Protein AF-0000000072584622 (afdb_homodimer)

Nearest PDB structures (foldseek):
  7d06-assembly1_A  TM=9.300E-01  e=1.057E-11  Acinetobacter baumannii
  8fef-assembly1_J  TM=9.233E-01  e=2.639E-11  Mycolicibacterium smegmatis MC2 155
  7ch9-assembly1_G  TM=8.570E-01  e=7.792E-12  Pseudomonas aeruginosa PAO1
  6z5u-assembly1_A  TM=9.130E-01  e=7.507E-11  Acinetobacter baumannii
  7ch9-assembly1_H  TM=8.463E-01  e=9.750E-11  Pseudomonas aeruginosa PAO1

Solvent-accessible surface area (backbone atoms only — not comparable to full-atom values): 23500 Å² total; per-residue (Å²): 129,66,53,66,53,47,51,49,47,47,46,45,47,48,50,48,48,50,20,48,48,50,44,51,51,39,60,68,43,48,79,58,41,73,78,41,47,67,53,20,50,50,31,30,45,50,50,47,66,69,37,45,65,49,44,49,52,52,23,22,51,52,18,25,51,51,33,48,52,39,34,64,54,13,50,84,58,71,46,51,79,52,47,31,44,54,48,45,51,47,30,36,47,47,46,21,28,47,51,45,45,49,49,41,25,26,22,50,20,24,10,46,5,19,18,41,8,36,28,39,59,70,41,49,48,58,50,32,47,75,70,72,38,60,51,59,66,68,59,44,34,28,43,30,53,16,38,18,59,42,33,25,55,47,20,55,51,27,32,54,37,16,52,49,22,19,48,52,38,30,32,75,72,66,66,38,55,64,66,60,36,50,47,36,35,51,52,40,50,70,30,71,70,29,43,50,29,44,51,51,17,37,51,48,12,32,53,37,20,41,51,24,34,28,36,9,46,42,31,3,68,65,30,57,72,52,33,64,19,18,12,49,24,12,22,50,21,24,40,50,30,49,53,48,43,54,51,50,49,51,49,51,47,46,66,73,61,57,119,131,67,54,66,54,47,50,48,46,48,47,45,48,46,50,49,48,49,21,49,49,50,45,51,52,40,61,69,42,49,80,58,41,74,77,39,47,66,54,20,49,48,32,28,45,49,50,47,66,68,37,43,65,48,43,48,53,52,23,23,50,50,18,25,53,49,33,48,53,39,34,63,54,13,51,84,61,71,45,50,80,51,45,32,44,54,48,46,50,49,29,36,47,47,47,22,26,48,50,45,46,50,50,42,25,24,23,51,20,24,11,46,6,19,18,42,8,38,28,39,60,71,41,49,47,57,52,31,50,75,70,71,38,60,52,58,64,67,61,43,34,29,44,31,53,16,38,17,59,42,33,26,55,48,20,54,50,28,32,56,37,16,52,50,22,19,49,53,38,32,33,76,72,64,66,40,54,66,66,60,34,52,47,36,34,50,53,39,50,69,29,71,68,29,42,50,28,44,51,51,16,37,50,47,15,32,53,36,18,41,50,26,35,29,36,8,46,41,30,4,68,64,30,57,73,52,35,63,18,18,12,48,23,13,22,51,22,24,41,50,31,50,52,49,44,55,52,50,49,51,50,51,48,48,66,73,62,56,120

Foldseek 3Di:
DCVVVVVVVVVVVVLVVQLVVLLVVLVVCVVVCVVCVVLLVVLLCCLCVVCVVVLLVVLLVLLQVLLVVVLVVCVVVVVLLCSLQVSLLCLLQAVLLLVLLLSSLQGVLLVLLLVLLQCVAVCVLVVCVVVVHHCSVVRQNSNLNSQLVNQLVSSVVSSVSSLVSSLVNSCPPNVHDSVSNVVSNVVQCPDPVNVVSNVLSSVLSNVLSNLLSSLSNSLSNPFDDPPVSSVVSSVVSSVRSSVVSVVVSVVSCCVSVVD/DCVVVVVVVVVVVVLVVQLVVLLVVLVVCVVVCVVCVVLLVVLLCCLCVVCVVVLLVVLLVLLQVQLVVVLVVCVVVVVLLCSLQVSLLCLLQANLLLVLLLSSLQGVLLVLLLVLLQCVAVCVCVVCVVVVHHCSVVRQNSNLNSQLVNQLVSSVVSSVSSLVSSLVNSCPPNVHDSVSNVVSNVVQCPDPVNVVSNVLSSVLSNVLSNLSSSLSNSLSNPFDDPPVSSVVSSVVSSVRSSVVSVVVSVVSCCVSVVD

pLDDT: mean 81.04, std 11.58, range [36.97, 95.31]

Structure (mmCIF, N/CA/C/O backbone):
data_AF-0000000072584622-model_v1
#
loop_
_entity.id
_entity.type
_entity.pdbx_description
1 polymer 'Membrane protein of an ABC transporter complex'
#
loop_
_atom_site.group_PDB
_atom_site.id
_atom_site.type_symbol
_atom_site.label_atom_id
_atom_site.label_alt_id
_atom_site.label_comp_id
_atom_site.label_asym_id
_atom_site.label_entity_id
_atom_site.label_seq_id
_atom_site.pdbx_PDB_ins_code
_atom_site.Cartn_x
_atom_site.Cartn_y
_atom_site.Cartn_z
_atom_site.occupancy
_atom_site.B_iso_or_equiv
_atom_site.auth_seq_id
_atom_site.auth_comp_id
_atom_site.auth_asym_id
_atom_site.auth_atom_id
_atom_site.pdbx_PDB_model_num
ATOM 1 N N . MET A 1 1 ? 11.719 -2.389 31.578 1 37.16 1 MET A N 1
ATOM 2 C CA . MET A 1 1 ? 11.953 -2.785 30.188 1 37.16 1 MET A CA 1
ATOM 3 C C . MET A 1 1 ? 10.656 -3.213 29.516 1 37.16 1 MET A C 1
ATOM 5 O O . MET A 1 1 ? 10.602 -3.348 28.297 1 37.16 1 MET A O 1
ATOM 9 N N . THR A 1 2 ? 9.688 -3.783 30.297 1 46.44 2 THR A N 1
ATOM 10 C CA . THR A 1 2 ? 8.367 -4.277 29.922 1 46.44 2 THR A CA 1
ATOM 11 C C . THR A 1 2 ? 7.387 -3.119 29.734 1 46.44 2 THR A C 1
ATOM 13 O O . THR A 1 2 ? 6.234 -3.33 29.359 1 46.44 2 THR A O 1
ATOM 16 N N . GLY A 1 3 ? 7.707 -1.99 30.141 1 45.5 3 GLY A N 1
ATOM 17 C CA . GLY A 1 3 ? 6.898 -0.782 30.203 1 45.5 3 GLY A CA 1
ATOM 18 C C . GLY A 1 3 ? 6.527 -0.243 28.828 1 45.5 3 GLY A C 1
ATOM 19 O O . GLY A 1 3 ? 5.348 -0.05 28.531 1 45.5 3 GLY A O 1
ATOM 20 N N . PRO A 1 4 ? 7.559 -0.032 28.125 1 52.84 4 PRO A N 1
ATOM 21 C CA . PRO A 1 4 ? 7.258 0.475 26.781 1 52.84 4 PRO A CA 1
ATOM 22 C C . PRO A 1 4 ? 6.418 -0.498 25.953 1 52.84 4 PRO A C 1
ATOM 24 O O . PRO A 1 4 ? 5.57 -0.072 25.172 1 52.84 4 PRO A O 1
ATOM 27 N N . ILE A 1 5 ? 6.621 -1.719 26.203 1 49.94 5 ILE A N 1
ATOM 28 C CA . ILE A 1 5 ? 5.789 -2.693 25.5 1 49.94 5 ILE A CA 1
ATOM 29 C C . ILE A 1 5 ? 4.355 -2.617 26.016 1 49.94 5 ILE A C 1
ATOM 31 O O . ILE A 1 5 ? 3.402 -2.684 25.234 1 49.94 5 ILE A O 1
ATOM 35 N N . LYS A 1 6 ? 4.203 -2.541 27.297 1 50.03 6 LYS A N 1
ATOM 36 C CA . LYS A 1 6 ? 2.881 -2.43 27.906 1 50.03 6 LYS A CA 1
ATOM 37 C C . LYS A 1 6 ? 2.176 -1.152 27.453 1 50.03 6 LYS A C 1
ATOM 39 O O . LYS A 1 6 ? 0.97 -1.16 27.203 1 50.03 6 LYS A O 1
ATOM 44 N N . GLU A 1 7 ? 2.984 -0.118 27.453 1 51.91 7 GLU A N 1
ATOM 45 C CA . GLU A 1 7 ? 2.418 1.136 26.969 1 51.91 7 GLU A CA 1
ATOM 46 C C . GLU A 1 7 ? 2.018 1.026 25.5 1 51.91 7 GLU A C 1
ATOM 48 O O . GLU A 1 7 ? 0.963 1.526 25.094 1 51.91 7 GLU A O 1
ATOM 53 N N . LYS A 1 8 ? 2.838 0.379 24.797 1 55 8 LYS A N 1
ATOM 54 C CA . LYS A 1 8 ? 2.527 0.165 23.391 1 55 8 LYS A CA 1
ATOM 55 C C . LYS A 1 8 ? 1.319 -0.752 23.219 1 55 8 LYS A C 1
ATOM 57 O O . LYS A 1 8 ? 0.484 -0.536 22.344 1 55 8 LYS A O 1
ATOM 62 N N . LEU A 1 9 ? 1.284 -1.766 24.062 1 52.5 9 LEU A N 1
ATOM 63 C CA . LEU A 1 9 ? 0.15 -2.682 24.047 1 52.5 9 LEU A CA 1
ATOM 64 C C . LEU A 1 9 ? -1.129 -1.976 24.484 1 52.5 9 LEU A C 1
ATOM 66 O O . LEU A 1 9 ? -2.191 -2.182 23.891 1 52.5 9 LEU A O 1
ATOM 70 N N . THR A 1 10 ? -0.973 -1.239 25.516 1 50.25 10 THR A N 1
ATOM 71 C CA . THR A 1 10 ? -2.133 -0.493 26 1 50.25 10 THR A CA 1
ATOM 72 C C . THR A 1 10 ? -2.574 0.539 24.953 1 50.25 10 THR A C 1
ATOM 74 O O . THR A 1 10 ? -3.773 0.743 24.75 1 50.25 10 THR A O 1
ATOM 77 N N . GLU A 1 11 ? -1.587 1.072 24.391 1 56.81 11 GLU A N 1
ATOM 78 C CA . GLU A 1 11 ? -1.897 2.023 23.312 1 56.81 11 GLU A CA 1
ATOM 79 C C . GLU A 1 11 ? -2.535 1.322 22.125 1 56.81 11 GLU A C 1
ATOM 81 O O . GLU A 1 11 ? -3.443 1.865 21.484 1 56.81 11 GLU A O 1
ATOM 86 N N . PHE A 1 12 ? -2.004 0.136 22.047 1 57.56 12 PHE A N 1
ATOM 87 C CA . PHE A 1 12 ? -2.59 -0.671 20.969 1 57.56 12 PHE A CA 1
ATOM 88 C C . PHE A 1 12 ? -4.031 -1.033 21.297 1 57.56 12 PHE A C 1
ATOM 90 O O . PHE A 1 12 ? -4.91 -0.951 20.438 1 57.56 12 PHE A O 1
ATOM 97 N N . PHE A 1 13 ? -4.285 -1.396 22.469 1 53.88 13 PHE A N 1
ATOM 98 C CA . PHE A 1 13 ? -5.629 -1.75 22.906 1 53.88 13 PHE A CA 1
ATOM 99 C C . PHE A 1 13 ? -6.535 -0.523 22.922 1 53.88 13 PHE A C 1
ATOM 101 O O . PHE A 1 13 ? -7.707 -0.605 22.547 1 53.88 13 PHE A O 1
ATOM 108 N N . TYR A 1 14 ? -5.945 0.519 23.359 1 51.19 14 TYR A N 1
ATOM 109 C CA . TYR A 1 14 ? -6.699 1.768 23.344 1 51.19 14 TYR A CA 1
ATOM 110 C C . TYR A 1 14 ? -7.012 2.197 21.922 1 51.19 14 TYR A C 1
ATOM 112 O O . TYR A 1 14 ? -8.125 2.625 21.625 1 51.19 14 TYR A O 1
ATOM 120 N N . ALA A 1 15 ? -5.988 2.033 21.172 1 62.38 15 ALA A N 1
ATOM 121 C CA . ALA A 1 15 ? -6.176 2.385 19.766 1 62.38 15 ALA A CA 1
ATOM 122 C C . ALA A 1 15 ? -7.199 1.467 19.109 1 62.38 15 ALA A C 1
ATOM 124 O O . ALA A 1 15 ? -8.055 1.926 18.344 1 62.38 15 ALA A O 1
ATOM 125 N N . SER A 1 16 ? -7.105 0.247 19.5 1 64.12 16 SER A N 1
ATOM 126 C CA . SER A 1 16 ? -8.062 -0.72 18.969 1 64.12 16 SER A CA 1
ATOM 127 C C . SER A 1 16 ? -9.461 -0.466 19.516 1 64.12 16 SER A C 1
ATOM 129 O O . SER A 1 16 ? -10.445 -0.542 18.766 1 64.12 16 SER A O 1
ATOM 131 N N . GLY A 1 17 ? -9.422 -0.185 20.781 1 62.38 17 GLY A N 1
ATOM 132 C CA . GLY A 1 17 ? -10.711 0.126 21.391 1 62.38 17 GLY A CA 1
ATOM 133 C C . GLY A 1 17 ? -11.359 1.365 20.812 1 62.38 17 GLY A C 1
ATOM 134 O O . GLY A 1 17 ? -12.562 1.366 20.531 1 62.38 17 GLY A O 1
ATOM 135 N N . PHE A 1 18 ? -10.555 2.293 20.656 1 69.94 18 PHE A N 1
ATOM 136 C CA . PHE A 1 18 ? -11.055 3.533 20.078 1 69.94 18 PHE A CA 1
ATOM 137 C C . PHE A 1 18 ? -11.555 3.305 18.656 1 69.94 18 PHE A C 1
ATOM 139 O O . PHE A 1 18 ? -12.594 3.84 18.266 1 69.94 18 PHE A O 1
ATOM 146 N N . THR A 1 19 ? -10.867 2.492 18 1 72.06 19 THR A N 1
ATOM 147 C CA . THR A 1 19 ? -11.258 2.195 16.625 1 72.06 19 THR A CA 1
ATOM 148 C C . THR A 1 19 ? -12.594 1.464 16.578 1 72.06 19 THR A C 1
ATOM 150 O O . THR A 1 19 ? -13.461 1.782 15.766 1 72.06 19 THR A O 1
ATOM 153 N N . ILE A 1 20 ? -12.727 0.565 17.438 1 71.12 20 ILE A N 1
ATOM 154 C CA . ILE A 1 20 ? -13.961 -0.204 17.516 1 71.12 20 ILE A CA 1
ATOM 155 C C . ILE A 1 20 ? -15.117 0.718 17.891 1 71.12 20 ILE A C 1
ATOM 157 O O . ILE A 1 20 ? -16.219 0.6 17.344 1 71.12 20 ILE A O 1
ATOM 161 N N . LEU A 1 21 ? -14.844 1.555 18.797 1 69.56 21 LEU A N 1
ATOM 162 C CA . LEU A 1 21 ? -15.867 2.502 19.219 1 69.56 21 LEU A CA 1
ATOM 163 C C . LEU A 1 21 ? -16.281 3.404 18.062 1 69.56 21 LEU A C 1
ATOM 165 O O . LEU A 1 21 ? -17.469 3.717 17.906 1 69.56 21 LEU A O 1
ATOM 169 N N . LEU A 1 22 ? -15.312 3.74 17.359 1 70.62 22 LEU A N 1
ATOM 170 C CA . LEU A 1 22 ? -15.617 4.602 16.219 1 70.62 22 LEU A CA 1
ATOM 171 C C . LEU A 1 22 ? -16.484 3.877 15.203 1 70.62 22 LEU A C 1
ATOM 173 O O . LEU A 1 22 ? -17.422 4.461 14.648 1 70.62 22 LEU A O 1
ATOM 177 N N . VAL A 1 23 ? -16.172 2.664 15.039 1 70.69 23 VAL A N 1
ATOM 178 C CA . VAL A 1 23 ? -16.938 1.853 14.102 1 70.69 23 VAL A CA 1
ATOM 179 C C . VAL A 1 23 ? -18.359 1.679 14.625 1 70.69 23 VAL A C 1
ATOM 181 O O . VAL A 1 23 ? -19.328 1.827 13.875 1 70.69 23 VAL A O 1
ATOM 184 N N . TYR A 1 24 ? -18.406 1.378 15.867 1 70.25 24 TYR A N 1
ATOM 185 C CA . TYR A 1 24 ? -19.688 1.188 16.516 1 70.25 24 TYR A CA 1
ATOM 186 C C . TYR A 1 24 ? -20.531 2.455 16.422 1 70.25 24 TYR A C 1
ATOM 188 O O . TYR A 1 24 ? -21.703 2.404 16.047 1 70.25 24 TYR A O 1
ATOM 196 N N . GLU A 1 25 ? -19.953 3.518 16.703 1 68.94 25 GLU A N 1
ATOM 197 C CA . GLU A 1 25 ? -20.672 4.793 16.656 1 68.94 25 GLU A CA 1
ATOM 198 C C . GLU A 1 25 ? -21.094 5.129 15.219 1 68.94 25 GLU A C 1
ATOM 200 O O . GLU A 1 25 ? -22.141 5.719 15 1 68.94 25 GLU A O 1
ATOM 205 N N . SER A 1 26 ? -20.219 4.785 14.367 1 68.56 26 SER A N 1
ATOM 206 C CA . SER A 1 26 ? -20.531 5.047 12.961 1 68.56 26 SER A CA 1
ATOM 207 C C . SER A 1 26 ? -21.719 4.211 12.492 1 68.56 26 SER A C 1
ATOM 209 O O . SER A 1 26 ? -22.547 4.688 11.727 1 68.56 26 SER A O 1
ATOM 211 N N . ILE A 1 27 ? -21.766 3 12.977 1 68.5 27 ILE A N 1
ATOM 212 C CA . ILE A 1 27 ? -22.875 2.117 12.633 1 68.5 27 ILE A CA 1
ATOM 213 C C . ILE A 1 27 ? -24.172 2.652 13.234 1 68.5 27 ILE A C 1
ATOM 215 O O . ILE A 1 27 ? -25.219 2.604 12.594 1 68.5 27 ILE A O 1
ATOM 219 N N . LEU A 1 28 ? -24.062 3.203 14.398 1 66.94 28 LEU A N 1
ATOM 220 C CA . LEU A 1 28 ? -25.234 3.727 15.078 1 66.94 28 LEU A CA 1
ATOM 221 C C . LEU A 1 28 ? -25.734 4.996 14.398 1 66.94 28 LEU A C 1
ATOM 223 O O . LEU A 1 28 ? -26.922 5.332 14.5 1 66.94 28 LEU A O 1
ATOM 227 N N . ASN A 1 29 ? -24.844 5.625 13.758 1 66.12 29 ASN A N 1
ATOM 228 C CA . ASN A 1 29 ? -25.234 6.875 13.109 1 66.12 29 ASN A CA 1
ATOM 229 C C . ASN A 1 29 ? -25.672 6.645 11.664 1 66.12 29 ASN A C 1
ATOM 231 O O . ASN A 1 29 ? -25.844 7.598 10.906 1 66.12 29 ASN A O 1
ATOM 235 N N . LEU A 1 30 ? -25.797 5.449 11.344 1 67.44 30 LEU A N 1
ATOM 236 C CA . LEU A 1 30 ? -26.219 5.078 10 1 67.44 30 LEU A CA 1
ATOM 237 C C . LEU A 1 30 ? -27.547 5.738 9.633 1 67.44 30 LEU A C 1
ATOM 239 O O . LEU A 1 30 ? -27.719 6.219 8.508 1 67.44 30 LEU A O 1
ATOM 243 N N . PRO A 1 31 ? -28.422 5.812 10.633 1 62.16 31 PRO A N 1
ATOM 244 C CA . PRO A 1 31 ? -29.703 6.457 10.297 1 62.16 31 PRO A CA 1
ATOM 245 C C . PRO A 1 31 ? -29.547 7.945 10 1 62.16 31 PRO A C 1
ATOM 247 O O . PRO A 1 31 ? -30.375 8.531 9.305 1 62.16 31 PRO A O 1
ATOM 250 N N . TYR A 1 32 ? -28.625 8.555 10.477 1 62.94 32 TYR A N 1
ATOM 251 C CA . TYR A 1 32 ? -28.391 9.977 10.227 1 62.94 32 TYR A CA 1
ATOM 252 C C . TYR A 1 32 ? -27.594 10.18 8.945 1 62.94 32 TYR A C 1
ATOM 254 O O . TYR A 1 32 ? -27.234 11.305 8.602 1 62.94 32 TYR A O 1
ATOM 262 N N . SER A 1 33 ? -27.375 9.102 8.273 1 64.12 33 SER A N 1
ATOM 263 C CA . SER A 1 33 ? -26.594 9.109 7.039 1 64.12 33 SER A CA 1
ATOM 264 C C . SER A 1 33 ? -27.297 9.922 5.957 1 64.12 33 SER A C 1
ATOM 266 O O . SER A 1 33 ? -26.641 10.531 5.109 1 64.12 33 SER A O 1
ATOM 268 N N . PHE A 1 34 ? -28.547 10.008 6.172 1 64.25 34 PHE A N 1
ATOM 269 C CA . PHE A 1 34 ? -29.344 10.703 5.176 1 64.25 34 PHE A CA 1
ATOM 270 C C . PHE A 1 34 ? -29.047 12.195 5.184 1 64.25 34 PHE A C 1
ATOM 272 O O . PHE A 1 34 ? -29.156 12.867 4.156 1 64.25 34 PHE A O 1
ATOM 279 N N . PHE A 1 35 ? -28.562 12.688 6.18 1 65.19 35 PHE A N 1
ATOM 280 C CA . PHE A 1 35 ? -28.312 14.125 6.262 1 65.19 35 PHE A CA 1
ATOM 281 C C . PHE A 1 35 ? -26.938 14.469 5.711 1 65.19 35 PHE A C 1
ATOM 283 O O . PHE A 1 35 ? -26.672 15.633 5.391 1 65.19 35 PHE A O 1
ATOM 290 N N . LYS A 1 36 ? -26.172 13.523 5.574 1 78.5 36 LYS A N 1
ATOM 291 C CA . LYS A 1 36 ? -24.812 13.797 5.121 1 78.5 36 LYS A CA 1
ATOM 292 C C . LYS A 1 36 ? -24.5 13.062 3.818 1 78.5 36 LYS A C 1
ATOM 294 O O . LYS A 1 36 ? -23.406 12.547 3.637 1 78.5 36 LYS A O 1
ATOM 299 N N . ARG A 1 37 ? -25.547 13.086 2.959 1 78.88 37 ARG A N 1
ATOM 300 C CA . ARG A 1 37 ? -25.422 12.367 1.695 1 78.88 37 ARG A CA 1
ATOM 301 C C . ARG A 1 37 ? -24.391 13.016 0.786 1 78.88 37 ARG A C 1
ATOM 303 O O . ARG A 1 37 ? -23.641 12.32 0.091 1 78.88 37 ARG A O 1
ATOM 310 N N . LYS A 1 38 ? -24.359 14.289 0.888 1 81.88 38 LYS A N 1
ATOM 311 C CA . LYS A 1 38 ? -23.422 14.984 0.021 1 81.88 38 LYS A CA 1
ATOM 312 C C . LYS A 1 38 ? -21.984 14.664 0.396 1 81.88 38 LYS A C 1
ATOM 314 O O . LYS A 1 38 ? -21.156 14.391 -0.477 1 81.88 38 LYS A O 1
ATOM 319 N N . GLU A 1 39 ? -21.812 14.602 1.699 1 82.38 39 GLU A N 1
ATOM 320 C CA . GLU A 1 39 ? -20.469 14.312 2.184 1 82.38 39 GLU A CA 1
ATOM 321 C C . GLU A 1 39 ? -20.078 12.867 1.889 1 82.38 39 GLU A C 1
ATOM 323 O O . GLU A 1 39 ? -18.922 12.586 1.569 1 82.38 39 GLU A O 1
ATOM 328 N N . ILE A 1 40 ? -21.047 12.086 1.912 1 84.75 40 ILE A N 1
ATOM 329 C CA . ILE A 1 40 ? -20.812 10.68 1.633 1 84.75 40 ILE A CA 1
ATOM 330 C C . ILE A 1 40 ? -20.484 10.492 0.151 1 84.75 40 ILE A C 1
ATOM 332 O O . ILE A 1 40 ? -19.562 9.766 -0.205 1 84.75 40 ILE A O 1
ATOM 336 N N . LEU A 1 41 ? -21.141 11.156 -0.657 1 84.69 41 LEU A N 1
ATOM 337 C CA . LEU A 1 41 ? -20.922 11.062 -2.096 1 84.69 41 LEU A CA 1
ATOM 338 C C . LEU A 1 41 ? -19.562 11.656 -2.473 1 84.69 41 LEU A C 1
ATOM 340 O O . LEU A 1 41 ? -18.891 11.156 -3.383 1 84.69 41 LEU A O 1
ATOM 344 N N . ASP A 1 42 ? -19.25 12.664 -1.757 1 84.75 42 ASP A N 1
ATOM 345 C CA . ASP A 1 42 ? -17.938 13.273 -1.996 1 84.75 42 ASP A CA 1
ATOM 346 C C . ASP A 1 42 ? -16.812 12.305 -1.646 1 84.75 42 ASP A C 1
ATOM 348 O O . ASP A 1 42 ? -15.828 12.203 -2.379 1 84.75 42 ASP A O 1
ATOM 352 N N . GLN A 1 43 ? -17.047 11.656 -0.58 1 84.31 43 GLN A N 1
ATOM 353 C CA . GLN A 1 43 ? -16.047 10.688 -0.158 1 84.31 43 GLN A CA 1
ATOM 354 C C . GLN A 1 43 ? -15.977 9.508 -1.122 1 84.31 43 GLN A C 1
ATOM 356 O O . GLN A 1 43 ? -14.898 8.977 -1.393 1 84.31 43 GLN A O 1
ATOM 361 N N . MET A 1 44 ? -17.125 9.156 -1.596 1 86.12 44 MET A N 1
ATOM 362 C CA . MET A 1 44 ? -17.172 8.078 -2.582 1 86.12 44 MET A CA 1
ATOM 363 C C . MET A 1 44 ? -16.438 8.484 -3.857 1 86.12 44 MET A C 1
ATOM 365 O O . MET A 1 44 ? -15.727 7.672 -4.457 1 86.12 44 MET A O 1
ATOM 369 N N . TYR A 1 45 ? -16.594 9.656 -4.137 1 85.44 45 TYR A N 1
ATOM 370 C CA . TYR A 1 45 ? -15.93 10.18 -5.328 1 85.44 45 TYR A CA 1
ATOM 371 C C . TYR A 1 45 ? -14.422 10.234 -5.141 1 85.44 45 TYR A C 1
ATOM 373 O O . TYR A 1 45 ? -13.664 9.82 -6.02 1 85.44 45 TYR A O 1
ATOM 381 N N . ILE A 1 46 ? -14.016 10.68 -4.031 1 83.31 46 ILE A N 1
ATOM 382 C CA . ILE A 1 46 ? -12.594 10.789 -3.734 1 83.31 46 ILE A CA 1
ATOM 383 C C . ILE A 1 46 ? -11.961 9.398 -3.703 1 83.31 46 ILE A C 1
ATOM 385 O O . ILE A 1 46 ? -10.898 9.18 -4.281 1 83.31 46 ILE A O 1
ATOM 389 N N . THR A 1 47 ? -12.656 8.531 -3.129 1 82.56 47 THR A N 1
ATOM 390 C CA . THR A 1 47 ? -12.156 7.164 -3.025 1 82.56 47 THR A CA 1
ATOM 391 C C . THR A 1 47 ? -12.156 6.48 -4.391 1 82.56 47 THR A C 1
ATOM 393 O O . THR A 1 47 ? -11.195 5.809 -4.754 1 82.56 47 THR A O 1
ATOM 396 N N . GLY A 1 48 ? -13.25 6.652 -5.062 1 83.81 48 GLY A N 1
ATOM 397 C CA . GLY A 1 48 ? -13.398 6.008 -6.359 1 83.81 48 GLY A CA 1
ATOM 398 C C . GLY A 1 48 ? -12.492 6.594 -7.426 1 83.81 48 GLY A C 1
ATOM 399 O O . GLY A 1 48 ? -11.617 5.902 -7.953 1 83.81 48 GLY A O 1
ATOM 400 N N . VAL A 1 49 ? -12.539 7.816 -7.629 1 80 49 VAL A N 1
ATOM 401 C CA . VAL A 1 49 ? -11.812 8.477 -8.703 1 80 49 VAL A CA 1
ATOM 402 C C . VAL A 1 49 ? -10.336 8.609 -8.328 1 80 49 VAL A C 1
ATOM 404 O O . VAL A 1 49 ? -9.453 8.508 -9.188 1 80 49 VAL A O 1
ATOM 407 N N . GLY A 1 50 ? -10.156 8.828 -7.09 1 80.19 50 GLY A N 1
ATOM 408 C CA . GLY A 1 50 ? -8.781 9.008 -6.645 1 80.19 50 GLY A CA 1
ATOM 409 C C . GLY A 1 50 ? -7.973 7.723 -6.668 1 80.19 50 GLY A C 1
ATOM 410 O O . GLY A 1 50 ? -6.742 7.762 -6.727 1 80.19 50 GLY A O 1
ATOM 411 N N . SER A 1 51 ? -8.664 6.621 -6.672 1 86.19 51 SER A N 1
ATOM 412 C CA . SER A 1 51 ? -7.941 5.363 -6.547 1 86.19 51 SER A CA 1
ATOM 413 C C . SER A 1 51 ? -8.055 4.527 -7.816 1 86.19 51 SER A C 1
ATOM 415 O O . SER A 1 51 ? -7.422 3.477 -7.938 1 86.19 51 SER A O 1
ATOM 417 N N . ILE A 1 52 ? -8.797 4.98 -8.773 1 88.56 52 ILE A N 1
ATOM 418 C CA . ILE A 1 52 ? -9.078 4.176 -9.953 1 88.56 52 ILE A CA 1
ATOM 419 C C . ILE A 1 52 ? -7.785 3.93 -10.734 1 88.56 52 ILE A C 1
ATOM 421 O O . ILE A 1 52 ? -7.559 2.83 -11.242 1 88.56 52 ILE A O 1
ATOM 425 N N . SER A 1 53 ? -7.027 4.883 -10.867 1 85.31 53 SER A N 1
ATOM 426 C CA . SER A 1 53 ? -5.805 4.754 -11.656 1 85.31 53 SER A CA 1
ATOM 427 C C . SER A 1 53 ? -4.844 3.752 -11.023 1 85.31 53 SER A C 1
ATOM 429 O O . SER A 1 53 ? -4.348 2.85 -11.695 1 85.31 53 SER A O 1
ATOM 431 N N . VAL A 1 54 ? -4.656 3.928 -9.734 1 85 54 VAL A N 1
ATOM 432 C CA . VAL A 1 54 ? -3.688 3.082 -9.039 1 85 54 VAL A CA 1
ATOM 433 C C . VAL A 1 54 ? -4.219 1.652 -8.953 1 85 54 VAL A C 1
ATOM 435 O O . VAL A 1 54 ? -3.473 0.692 -9.148 1 85 54 VAL A O 1
ATOM 438 N N . VAL A 1 55 ? -5.496 1.522 -8.719 1 90 55 VAL A N 1
ATOM 439 C CA . VAL A 1 55 ? -6.102 0.199 -8.617 1 90 55 VAL A CA 1
ATOM 440 C C . VAL A 1 55 ? -6.035 -0.506 -9.969 1 90 55 VAL A C 1
ATOM 442 O O . VAL A 1 55 ? -5.758 -1.706 -10.039 1 90 55 VAL A O 1
ATOM 445 N N . SER A 1 56 ? -6.266 0.243 -11 1 90.81 56 SER A N 1
ATOM 446 C CA . SER A 1 56 ? -6.254 -0.341 -12.336 1 90.81 56 SER A CA 1
ATOM 447 C C . SER A 1 56 ? -4.875 -0.879 -12.695 1 90.81 56 SER A C 1
ATOM 449 O O . SER A 1 56 ? -4.742 -2.02 -13.141 1 90.81 56 SER A O 1
ATOM 451 N N . ILE A 1 57 ? -3.939 -0.147 -12.438 1 86.12 57 ILE A N 1
ATOM 452 C CA . ILE A 1 57 ? -2.588 -0.509 -12.844 1 86.12 57 ILE A CA 1
ATOM 453 C C . ILE A 1 57 ? -2.078 -1.659 -11.977 1 86.12 57 ILE A C 1
ATOM 455 O O . ILE A 1 57 ? -1.53 -2.637 -12.492 1 86.12 57 ILE A O 1
ATOM 459 N N . VAL A 1 58 ? -2.287 -1.544 -10.734 1 84.44 58 VAL A N 1
ATOM 460 C CA . VAL A 1 58 ? -1.798 -2.57 -9.82 1 84.44 58 VAL A CA 1
ATOM 461 C C . VAL A 1 58 ? -2.537 -3.883 -10.07 1 84.44 58 VAL A C 1
ATOM 463 O O . VAL A 1 58 ? -1.938 -4.957 -10.016 1 84.44 58 VAL A O 1
ATOM 466 N N . ALA A 1 59 ? -3.791 -3.754 -10.336 1 89.12 59 ALA A N 1
ATOM 467 C CA . ALA A 1 59 ? -4.586 -4.953 -10.578 1 89.12 59 ALA A CA 1
ATOM 468 C C . ALA A 1 59 ? -4.125 -5.672 -11.844 1 89.12 59 ALA A C 1
ATOM 470 O O . ALA A 1 59 ? -3.963 -6.895 -11.852 1 89.12 59 ALA A O 1
ATOM 471 N N . VAL A 1 60 ? -3.922 -4.949 -12.883 1 87.75 60 VAL A N 1
ATOM 472 C CA . VAL A 1 60 ? -3.488 -5.535 -14.148 1 87.75 60 VAL A CA 1
ATOM 473 C C . VAL A 1 60 ? -2.111 -6.168 -13.977 1 87.75 60 VAL A C 1
ATOM 475 O O . VAL A 1 60 ? -1.885 -7.305 -14.406 1 87.75 60 VAL A O 1
ATOM 478 N N . PHE A 1 61 ? -1.288 -5.531 -13.359 1 82.31 61 PHE A N 1
ATOM 479 C CA . PHE A 1 61 ? 0.067 -6.031 -13.172 1 82.31 61 PHE A CA 1
ATOM 480 C C . PHE A 1 61 ? 0.067 -7.262 -12.266 1 82.31 61 PHE A C 1
ATOM 482 O O . PHE A 1 61 ? 0.821 -8.211 -12.5 1 82.31 61 PHE A O 1
ATOM 489 N N . THR A 1 62 ? -0.69 -7.176 -11.242 1 80.94 62 THR A N 1
ATOM 490 C CA . THR A 1 62 ? -0.799 -8.328 -10.352 1 80.94 62 THR A CA 1
ATOM 491 C C . THR A 1 62 ? -1.326 -9.547 -11.102 1 80.94 62 THR A C 1
ATOM 493 O O . THR A 1 62 ? -0.828 -10.656 -10.922 1 80.94 62 THR A O 1
ATOM 496 N N . GLY A 1 63 ? -2.33 -9.305 -11.906 1 82.62 63 GLY A N 1
ATOM 497 C CA . GLY A 1 63 ? -2.848 -10.391 -12.727 1 82.62 63 GLY A CA 1
ATOM 498 C C . GLY A 1 63 ? -1.815 -10.953 -13.688 1 82.62 63 GLY A C 1
ATOM 499 O O . GLY A 1 63 ? -1.741 -12.172 -13.875 1 82.62 63 GLY A O 1
ATOM 500 N N . MET A 1 64 ? -1.075 -10.102 -14.266 1 82.56 64 MET A N 1
ATOM 501 C CA . MET A 1 64 ? -0.037 -10.531 -15.203 1 82.56 6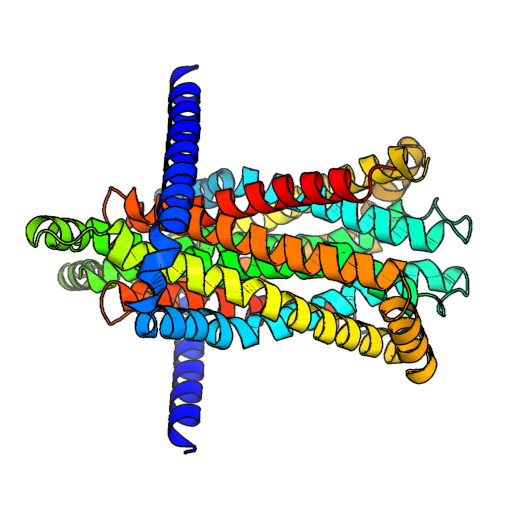4 MET A CA 1
ATOM 502 C C . MET A 1 64 ? 1.014 -11.375 -14.492 1 82.56 64 MET A C 1
ATOM 504 O O . MET A 1 64 ? 1.418 -12.422 -15 1 82.56 64 MET A O 1
ATOM 508 N N . ILE A 1 65 ? 1.413 -10.938 -13.344 1 74.69 65 ILE A N 1
ATOM 509 C CA . ILE A 1 65 ? 2.443 -11.633 -12.586 1 74.69 65 ILE A CA 1
ATOM 510 C C . ILE A 1 65 ? 1.913 -12.992 -12.125 1 74.69 65 ILE A C 1
ATOM 512 O O . ILE A 1 65 ? 2.623 -14 -12.203 1 74.69 65 ILE A O 1
ATOM 516 N N . MET A 1 66 ? 0.749 -13 -11.688 1 76.94 66 MET A N 1
ATOM 517 C CA . MET A 1 66 ? 0.145 -14.242 -11.219 1 76.94 66 MET A CA 1
ATOM 518 C C . MET A 1 66 ? 0.013 -15.242 -12.367 1 76.94 66 MET A C 1
ATOM 520 O O . MET A 1 66 ? 0.253 -16.438 -12.18 1 76.94 66 MET A O 1
ATOM 524 N N . SER A 1 67 ? -0.411 -14.711 -13.508 1 78.31 67 SER A N 1
ATOM 525 C CA . SER A 1 67 ? -0.555 -15.578 -14.68 1 78.31 67 SER A CA 1
ATOM 526 C C . SER A 1 67 ? 0.793 -16.125 -15.125 1 78.31 67 SER A C 1
ATOM 528 O O . SER A 1 67 ? 0.894 -17.297 -15.5 1 78.31 67 SER A O 1
ATOM 530 N N . LEU A 1 68 ? 1.734 -15.359 -15.125 1 73.31 68 LEU A N 1
ATOM 531 C CA . LEU A 1 68 ? 3.072 -15.797 -15.516 1 73.31 68 LEU A CA 1
ATOM 532 C C . LEU A 1 68 ? 3.602 -16.859 -14.547 1 73.31 68 LEU A C 1
ATOM 534 O O . LEU A 1 68 ? 4.125 -17.891 -14.977 1 73.31 68 LEU A O 1
ATOM 538 N N . ASN A 1 69 ? 3.41 -16.594 -13.305 1 69.5 69 ASN A N 1
ATOM 539 C CA . ASN A 1 69 ? 3.893 -17.531 -12.289 1 69.5 69 ASN A CA 1
ATOM 540 C C . ASN A 1 69 ? 3.129 -18.844 -12.328 1 69.5 69 ASN A C 1
ATOM 542 O O . ASN A 1 69 ? 3.727 -19.922 -12.219 1 69.5 69 ASN A O 1
ATOM 546 N N . THR A 1 70 ? 1.896 -18.719 -12.539 1 69.12 70 THR A N 1
ATOM 547 C CA . THR A 1 70 ? 1.075 -19.922 -12.617 1 69.12 70 THR A CA 1
ATOM 548 C C . THR A 1 70 ? 1.351 -20.672 -13.914 1 69.12 70 THR A C 1
ATOM 550 O O . THR A 1 70 ? 1.407 -21.906 -13.922 1 69.12 70 THR A O 1
ATOM 553 N N . GLY A 1 71 ? 1.562 -19.938 -14.984 1 71.81 71 GLY A N 1
ATOM 554 C CA . GLY A 1 71 ? 1.827 -20.547 -16.281 1 71.81 71 GLY A CA 1
ATOM 555 C C . GLY A 1 71 ? 3.162 -21.25 -16.344 1 71.81 71 GLY A C 1
ATOM 556 O O . GLY A 1 71 ? 3.254 -22.359 -16.875 1 71.81 71 GLY A O 1
ATOM 557 N N . LEU A 1 72 ? 4.184 -20.625 -15.852 1 66.12 72 LEU A N 1
ATOM 558 C CA . LEU A 1 72 ? 5.504 -21.234 -15.844 1 66.12 72 LEU A CA 1
ATOM 559 C C . LEU A 1 72 ? 5.508 -22.516 -15 1 66.12 72 LEU A C 1
ATOM 561 O O . LEU A 1 72 ? 6.18 -23.484 -15.344 1 66.12 72 LEU A O 1
ATOM 565 N N . GLY A 1 73 ? 4.707 -22.469 -13.969 1 63.66 73 GLY A N 1
ATOM 566 C CA . GLY A 1 73 ? 4.59 -23.656 -13.141 1 63.66 73 GLY A CA 1
ATOM 567 C C . GLY A 1 73 ? 3.848 -24.797 -13.836 1 63.66 73 GLY A C 1
ATOM 568 O O . GLY A 1 73 ? 4.176 -25.969 -13.641 1 63.66 73 GLY A O 1
ATOM 569 N N . LEU A 1 74 ? 2.957 -24.344 -14.773 1 68.56 74 LEU A N 1
ATOM 570 C CA . LEU A 1 74 ? 2.111 -25.344 -15.414 1 68.56 74 LEU A CA 1
ATOM 571 C C . LEU A 1 74 ? 2.691 -25.75 -16.766 1 68.56 74 LEU A C 1
ATOM 573 O O . LEU A 1 74 ? 2.314 -26.797 -17.312 1 68.56 74 LEU A O 1
ATOM 577 N N . LYS A 1 75 ? 3.516 -24.891 -17.359 1 68.25 75 LYS A N 1
ATOM 578 C CA . LYS A 1 75 ? 4.07 -25.125 -18.688 1 68.25 75 LYS A CA 1
ATOM 579 C C . LYS A 1 75 ? 4.77 -26.484 -18.75 1 68.25 75 LYS A C 1
ATOM 581 O O . LYS A 1 75 ? 4.613 -27.219 -19.734 1 68.25 75 LYS A O 1
ATOM 586 N N . ASP A 1 76 ? 5.473 -26.734 -17.734 1 60.91 76 ASP A N 1
ATOM 587 C CA . ASP A 1 76 ? 6.227 -27.984 -17.75 1 60.91 76 ASP A CA 1
ATOM 588 C C . ASP A 1 76 ? 5.293 -29.188 -17.688 1 60.91 76 ASP A C 1
ATOM 590 O O . ASP A 1 76 ? 5.688 -30.297 -18.016 1 60.91 76 ASP A O 1
ATOM 594 N N . PHE A 1 77 ? 4.035 -28.922 -17.391 1 62.38 77 PHE A N 1
ATOM 595 C CA . PHE A 1 77 ? 3.094 -30.016 -17.219 1 62.38 77 PHE A CA 1
ATOM 596 C C . PHE A 1 77 ? 2.059 -30.031 -18.344 1 62.38 77 PHE A C 1
ATOM 598 O O . PHE A 1 77 ? 1.157 -30.859 -18.359 1 62.38 77 PHE A O 1
ATOM 605 N N . GLY A 1 78 ? 2.213 -29.141 -19.203 1 63.19 78 GLY A N 1
ATOM 606 C CA . GLY A 1 78 ? 1.303 -29.047 -20.344 1 63.19 78 GLY A CA 1
ATOM 607 C C . GLY A 1 78 ? -0.107 -28.656 -19.938 1 63.19 78 GLY A C 1
ATOM 608 O O . GLY A 1 78 ? -1.071 -29 -20.625 1 63.19 78 GLY A O 1
ATOM 609 N N . ALA A 1 79 ? -0.3 -28.188 -18.75 1 67.12 79 ALA A N 1
ATOM 610 C CA . ALA A 1 79 ? -1.627 -27.844 -18.25 1 67.12 79 ALA A CA 1
ATOM 611 C C . ALA A 1 79 ? -1.859 -26.328 -18.328 1 67.12 79 ALA A C 1
ATOM 613 O O . ALA A 1 79 ? -2.492 -25.75 -17.453 1 67.12 79 ALA A O 1
ATOM 614 N N . GLU A 1 80 ? -1.389 -25.75 -19.266 1 68.75 80 GLU A N 1
ATOM 615 C CA . GLU A 1 80 ? -1.498 -24.312 -19.438 1 68.75 80 GLU A CA 1
ATOM 616 C C . GLU A 1 80 ? -2.953 -23.875 -19.609 1 68.75 80 GLU A C 1
ATOM 618 O O . GLU A 1 80 ? -3.311 -22.734 -19.328 1 68.75 80 GLU A O 1
ATOM 623 N N . GLY A 1 81 ? -3.744 -24.859 -19.922 1 66.06 81 GLY A N 1
ATOM 624 C CA . GLY A 1 81 ? -5.141 -24.547 -20.172 1 66.06 81 GLY A CA 1
ATOM 625 C C . GLY A 1 81 ? -5.922 -24.266 -18.891 1 66.06 81 GLY A C 1
ATOM 626 O O . GLY A 1 81 ? -7 -23.672 -18.938 1 66.06 81 GLY A O 1
ATOM 627 N N . GLN A 1 82 ? -5.445 -24.672 -17.781 1 74.38 82 GLN A N 1
ATOM 628 C CA . GLN A 1 82 ? -6.195 -24.5 -16.547 1 74.38 82 GLN A CA 1
ATOM 629 C C . GLN A 1 82 ? -5.797 -23.219 -15.828 1 74.38 82 GLN A C 1
ATOM 631 O O . GLN A 1 82 ? -6.258 -22.953 -14.711 1 74.38 82 GLN A O 1
ATOM 636 N N . ILE A 1 83 ? -5.043 -22.469 -16.469 1 74.94 83 ILE A N 1
ATOM 637 C CA . ILE A 1 83 ? -4.531 -21.25 -15.867 1 74.94 83 ILE A CA 1
ATOM 638 C C . ILE A 1 83 ? -5.68 -20.281 -15.602 1 74.94 83 ILE A C 1
ATOM 640 O O . ILE A 1 83 ? -5.723 -19.625 -14.555 1 74.94 83 ILE A O 1
ATOM 644 N N . GLY A 1 84 ? -6.59 -20.281 -16.484 1 73.5 84 GLY A N 1
ATOM 645 C CA . GLY A 1 84 ? -7.707 -19.359 -16.344 1 73.5 84 GLY A CA 1
ATOM 646 C C . GLY A 1 84 ? -8.578 -19.656 -15.141 1 73.5 84 GLY A C 1
ATOM 647 O O . GLY A 1 84 ? -8.977 -18.734 -14.422 1 73.5 84 GLY A O 1
ATOM 648 N N . LEU A 1 85 ? -8.797 -20.938 -14.875 1 75.94 85 LEU A N 1
ATOM 649 C CA . LEU A 1 85 ? -9.633 -21.344 -13.758 1 75.94 85 LEU A CA 1
ATOM 650 C C . LEU A 1 85 ? -8.953 -21.031 -12.43 1 75.94 85 LEU A C 1
ATOM 652 O O . LEU A 1 85 ? -9.578 -20.453 -11.531 1 75.94 85 LEU A O 1
ATOM 656 N N . LEU A 1 86 ? -7.758 -21.375 -12.359 1 74 86 LEU A N 1
ATOM 657 C CA . LEU A 1 86 ? -7.023 -21.203 -11.117 1 74 86 LEU A CA 1
ATOM 658 C C . LEU A 1 86 ? -6.855 -19.719 -10.797 1 74 86 LEU A C 1
ATOM 660 O O . LEU A 1 86 ? -6.949 -19.312 -9.641 1 74 86 LEU A O 1
ATOM 664 N N . MET A 1 87 ? -6.625 -18.953 -11.805 1 77.69 87 MET A N 1
ATOM 665 C CA . MET A 1 87 ? -6.445 -17.516 -11.633 1 77.69 87 MET A CA 1
ATOM 666 C C . MET A 1 87 ? -7.738 -16.859 -11.156 1 77.69 87 MET A C 1
ATOM 668 O O . MET A 1 87 ? -7.711 -15.984 -10.289 1 77.69 87 MET A O 1
ATOM 672 N N . THR A 1 88 ? -8.766 -17.328 -11.727 1 80.44 88 THR A N 1
ATOM 673 C CA . THR A 1 88 ? -10.055 -16.734 -11.383 1 80.44 88 THR A CA 1
ATOM 674 C C . THR A 1 88 ? -10.398 -17.016 -9.922 1 80.44 88 THR A C 1
ATOM 676 O O . THR A 1 88 ? -10.891 -16.125 -9.219 1 80.44 88 THR A O 1
ATOM 679 N N . ILE A 1 89 ? -10.117 -18.188 -9.461 1 78 89 ILE A N 1
ATOM 680 C CA . ILE A 1 89 ? -10.414 -18.562 -8.078 1 78 89 ILE A CA 1
ATOM 681 C C . ILE A 1 89 ? -9.555 -17.734 -7.125 1 78 89 ILE A C 1
ATOM 683 O O . ILE A 1 89 ? -10.062 -17.141 -6.18 1 78 89 ILE A O 1
ATOM 687 N N . THR A 1 90 ? -8.312 -17.688 -7.422 1 78.12 90 THR A N 1
ATOM 688 C CA . THR A 1 90 ? -7.367 -17 -6.547 1 78.12 90 THR A CA 1
ATOM 689 C C . THR A 1 90 ? -7.645 -15.508 -6.52 1 78.12 90 THR A C 1
ATOM 691 O O . THR A 1 90 ? -7.582 -14.875 -5.457 1 78.12 90 THR A O 1
ATOM 694 N N . LEU A 1 91 ? -7.941 -14.961 -7.633 1 83.5 91 LEU A N 1
ATOM 695 C CA . LEU A 1 91 ? -8.18 -13.523 -7.734 1 83.5 91 LEU A CA 1
ATOM 696 C C . LEU A 1 91 ? -9.477 -13.133 -7.035 1 83.5 91 LEU A C 1
ATOM 698 O O . LEU A 1 91 ? -9.508 -12.203 -6.234 1 83.5 91 LEU A O 1
ATOM 702 N N . THR A 1 92 ? -10.5 -13.883 -7.297 1 82.31 92 THR A N 1
ATOM 703 C CA . THR A 1 92 ? -11.82 -13.516 -6.789 1 82.31 92 THR A CA 1
ATOM 704 C C . THR A 1 92 ? -11.922 -13.797 -5.293 1 82.31 92 THR A C 1
ATOM 706 O O . THR A 1 92 ? -12.508 -13.008 -4.551 1 82.31 92 THR A O 1
ATOM 709 N N . ARG A 1 93 ? -11.305 -14.828 -4.879 1 77.88 93 ARG A N 1
ATOM 710 C CA . ARG A 1 93 ? -11.492 -15.266 -3.5 1 77.88 93 ARG A CA 1
ATOM 711 C C . ARG A 1 93 ? -10.586 -14.492 -2.551 1 77.88 93 ARG A C 1
ATOM 713 O O . ARG A 1 93 ? -10.984 -14.164 -1.431 1 77.88 93 ARG A O 1
ATOM 720 N N . GLU A 1 94 ? -9.445 -14.227 -2.967 1 77.88 94 GLU A N 1
ATOM 721 C CA . GLU A 1 94 ? -8.477 -13.766 -1.972 1 77.88 94 GLU A CA 1
ATOM 722 C C . GLU A 1 94 ? -7.711 -12.547 -2.469 1 77.88 94 GLU A C 1
ATOM 724 O O . GLU A 1 94 ? -7.746 -11.484 -1.839 1 77.88 94 GLU A O 1
ATOM 729 N N . MET A 1 95 ? -7.172 -12.617 -3.631 1 83.44 95 MET A N 1
ATOM 730 C CA . MET A 1 95 ? -6.137 -11.672 -4.031 1 83.44 95 MET A CA 1
ATOM 731 C C . MET A 1 95 ? -6.742 -10.305 -4.336 1 83.44 95 MET A C 1
ATOM 733 O O . MET A 1 95 ? -6.203 -9.273 -3.916 1 83.44 95 MET A O 1
ATOM 737 N N . SER A 1 96 ? -7.828 -10.305 -5.047 1 88.25 96 SER A N 1
ATOM 738 C CA . SER A 1 96 ? -8.391 -9.016 -5.449 1 88.25 96 SER A CA 1
ATOM 739 C C . SER A 1 96 ? -8.852 -8.211 -4.242 1 88.25 96 SER A C 1
ATOM 741 O O . SER A 1 96 ? -8.492 -7.039 -4.094 1 88.25 96 SER A O 1
ATOM 743 N N . PRO A 1 97 ? -9.695 -8.82 -3.346 1 89.31 97 PRO A N 1
ATOM 744 C CA . PRO A 1 97 ? -10.094 -8.055 -2.16 1 89.31 97 PRO A CA 1
ATOM 745 C C . PRO A 1 97 ? -8.906 -7.625 -1.307 1 89.31 97 PRO A C 1
ATOM 747 O O . PRO A 1 97 ? -8.891 -6.516 -0.77 1 89.31 97 PRO A O 1
ATOM 750 N N . PHE A 1 98 ? -8 -8.469 -1.255 1 86.94 98 PHE A N 1
ATOM 751 C CA . PHE A 1 98 ? -6.82 -8.195 -0.442 1 86.94 98 PHE A CA 1
ATOM 752 C C . PHE A 1 98 ? -6 -7.059 -1.04 1 86.94 98 PHE A C 1
ATOM 754 O O . PHE A 1 98 ? -5.664 -6.098 -0.346 1 86.94 98 PHE A O 1
ATOM 761 N N . MET A 1 99 ? -5.695 -7.184 -2.232 1 87.81 99 MET A N 1
ATOM 762 C CA . MET A 1 99 ? -4.879 -6.18 -2.906 1 87.81 99 MET A CA 1
ATOM 763 C C . MET A 1 99 ? -5.59 -4.832 -2.934 1 87.81 99 MET A C 1
ATOM 765 O O . MET A 1 99 ? -4.961 -3.789 -2.732 1 87.81 99 MET A O 1
ATOM 769 N N . THR A 1 100 ? -6.828 -4.867 -3.193 1 91.19 100 THR A N 1
ATOM 770 C CA . THR A 1 100 ? -7.605 -3.637 -3.24 1 91.19 100 THR A CA 1
ATOM 771 C C . THR A 1 100 ? -7.605 -2.945 -1.88 1 91.19 100 THR A C 1
ATOM 773 O O . THR A 1 100 ? -7.422 -1.729 -1.796 1 91.19 100 THR A O 1
ATOM 776 N N . ALA A 1 101 ? -7.828 -3.727 -0.887 1 91.69 101 ALA A N 1
ATOM 777 C CA . ALA A 1 101 ? -7.859 -3.17 0.463 1 91.69 101 ALA A CA 1
ATOM 778 C C . ALA A 1 101 ? -6.516 -2.555 0.834 1 91.69 101 ALA A C 1
ATOM 780 O O . ALA A 1 101 ? -6.461 -1.491 1.458 1 91.69 101 ALA A O 1
ATOM 781 N N . LEU A 1 102 ? -5.484 -3.203 0.421 1 88.81 102 LEU A N 1
ATOM 782 C CA . LEU A 1 102 ? -4.152 -2.713 0.757 1 88.81 102 LEU A CA 1
ATOM 783 C C . LEU A 1 102 ? -3.836 -1.433 -0.009 1 88.81 102 LEU A C 1
ATOM 785 O O . LEU A 1 102 ? -3.279 -0.488 0.555 1 88.81 102 LEU A O 1
ATOM 789 N N . ILE A 1 103 ? -4.195 -1.431 -1.201 1 90.44 103 ILE A N 1
ATOM 790 C CA . ILE A 1 103 ? -3.955 -0.256 -2.029 1 90.44 103 ILE A CA 1
ATOM 791 C C . ILE A 1 103 ? -4.758 0.928 -1.495 1 90.44 103 ILE A C 1
ATOM 793 O O . ILE A 1 103 ? -4.242 2.045 -1.406 1 90.44 103 ILE A O 1
ATOM 797 N N . LEU A 1 104 ? -5.984 0.656 -1.177 1 93.5 104 LEU A N 1
ATOM 798 C CA . LEU A 1 104 ? -6.852 1.73 -0.701 1 93.5 104 LEU A CA 1
ATOM 799 C C . LEU A 1 104 ? -6.43 2.193 0.689 1 93.5 104 LEU A C 1
ATOM 801 O O . LEU A 1 104 ? -6.559 3.373 1.021 1 93.5 104 LEU A O 1
ATOM 805 N N . ALA A 1 105 ? -5.973 1.284 1.467 1 93.25 105 ALA A N 1
ATOM 806 C CA . ALA A 1 105 ? -5.402 1.675 2.754 1 93.25 105 ALA A CA 1
ATOM 807 C C . ALA A 1 105 ? -4.188 2.578 2.564 1 93.25 105 ALA A C 1
ATOM 809 O O . ALA A 1 105 ? -4.004 3.547 3.303 1 93.25 105 ALA A O 1
ATOM 810 N N . ALA A 1 106 ? -3.49 2.291 1.574 1 90.75 106 ALA A N 1
ATOM 811 C CA . ALA A 1 106 ? -2.246 3.002 1.298 1 90.75 106 ALA A CA 1
ATOM 812 C C . ALA A 1 106 ? -2.523 4.379 0.701 1 90.75 106 ALA A C 1
ATOM 814 O O . ALA A 1 106 ? -1.815 5.344 0.997 1 90.75 106 ALA A O 1
ATOM 815 N N . SER A 1 107 ? -3.451 4.5 -0.115 1 91.62 107 SER A N 1
ATOM 816 C CA . SER A 1 107 ? -3.664 5.742 -0.844 1 91.62 107 SER A CA 1
ATOM 817 C C . SER A 1 107 ? -4.738 6.598 -0.18 1 91.62 107 SER A C 1
ATOM 819 O O . SER A 1 107 ? -4.477 7.73 0.228 1 91.62 107 SER A O 1
ATOM 821 N N . ILE A 1 108 ? -5.871 5.984 0.033 1 94 108 ILE A N 1
ATOM 822 C CA . ILE A 1 108 ? -6.988 6.758 0.562 1 94 108 ILE A CA 1
ATOM 823 C C . ILE A 1 108 ? -6.953 6.738 2.088 1 94 108 ILE A C 1
ATOM 825 O O . ILE A 1 108 ? -7.211 7.758 2.732 1 94 108 ILE A O 1
ATOM 829 N N . GLY A 1 109 ? -6.715 5.594 2.648 1 94.06 109 GLY A N 1
ATOM 830 C CA . GLY A 1 109 ? -6.629 5.504 4.098 1 94.06 109 GLY A CA 1
ATOM 831 C C . GLY A 1 109 ? -5.562 6.406 4.691 1 94.06 109 GLY A C 1
ATOM 832 O O . GLY A 1 109 ? -5.812 7.109 5.672 1 94.06 109 GLY A O 1
ATOM 833 N N . SER A 1 110 ? -4.371 6.387 4.109 1 94.06 110 SER A N 1
ATOM 834 C CA . SER A 1 110 ? -3.293 7.234 4.605 1 94.06 110 SER A CA 1
ATOM 835 C C . SER A 1 110 ? -3.629 8.711 4.43 1 94.06 110 SER A C 1
ATOM 837 O O . SER A 1 110 ? -3.273 9.539 5.273 1 94.06 110 SER A O 1
ATOM 839 N N . ALA A 1 111 ? -4.305 9 3.348 1 94.62 111 ALA A N 1
ATOM 840 C CA . ALA A 1 111 ? -4.727 10.375 3.098 1 94.62 111 ALA A CA 1
ATOM 841 C C . ALA A 1 111 ? -5.715 10.852 4.16 1 94.62 111 ALA A C 1
ATOM 843 O O . ALA A 1 111 ? -5.645 11.992 4.617 1 94.62 111 ALA A O 1
ATOM 844 N N . MET A 1 112 ? -6.602 10 4.488 1 94.31 112 MET A N 1
ATOM 845 C CA . MET A 1 112 ? -7.578 10.32 5.527 1 94.31 112 MET A CA 1
ATOM 846 C C . MET A 1 112 ? -6.887 10.578 6.863 1 94.31 112 MET A C 1
ATOM 848 O O . MET A 1 112 ? -7.211 11.547 7.555 1 94.31 112 MET A O 1
ATOM 852 N N . ALA A 1 113 ? -5.965 9.742 7.176 1 94.81 113 ALA A N 1
ATOM 853 C CA . ALA A 1 113 ? -5.219 9.898 8.422 1 94.81 113 ALA A CA 1
ATOM 854 C C . ALA A 1 113 ? -4.426 11.203 8.43 1 94.81 113 ALA A C 1
ATOM 856 O O . ALA A 1 113 ? -4.395 11.914 9.438 1 94.81 113 ALA A O 1
ATOM 857 N N . ALA A 1 114 ? -3.816 11.531 7.336 1 95.31 114 ALA A N 1
ATOM 858 C CA . ALA A 1 114 ? -3.023 12.75 7.227 1 95.31 114 ALA A CA 1
ATOM 859 C C . ALA A 1 114 ? -3.908 13.992 7.34 1 95.31 114 ALA A C 1
ATOM 861 O O . ALA A 1 114 ? -3.539 14.969 7.996 1 95.31 114 ALA A O 1
ATOM 862 N N . GLU A 1 115 ? -5.035 13.953 6.66 1 94.38 115 GLU A N 1
ATOM 863 C CA . GLU A 1 115 ? -5.961 15.078 6.676 1 94.38 115 GLU A CA 1
ATOM 864 C C . GLU A 1 115 ? -6.508 15.328 8.078 1 94.38 115 GLU A C 1
ATOM 866 O O . GLU A 1 115 ? -6.457 16.453 8.578 1 94.38 115 GLU A O 1
ATOM 871 N N . ILE A 1 116 ? -6.996 14.297 8.703 1 93.75 116 ILE A N 1
ATOM 872 C CA . ILE A 1 116 ? -7.578 14.414 10.031 1 93.75 116 ILE A CA 1
ATOM 873 C C . ILE A 1 116 ? -6.484 14.742 11.047 1 93.75 116 ILE A C 1
ATOM 875 O O . ILE A 1 116 ? -6.699 15.539 11.969 1 93.75 116 ILE A O 1
ATOM 879 N N . GLY A 1 117 ? -5.336 14.109 10.875 1 94.44 117 GLY A N 1
ATOM 880 C CA . GLY A 1 117 ? -4.211 14.438 11.742 1 94.44 117 GLY A CA 1
ATOM 881 C C . GLY A 1 117 ? -3.805 15.898 11.664 1 94.44 117 GLY A C 1
ATOM 882 O O . GLY A 1 117 ? -3.529 16.531 12.688 1 94.44 117 GLY A O 1
ATOM 883 N N . THR A 1 118 ? -3.764 16.438 10.445 1 94.19 118 THR A N 1
ATOM 884 C CA . THR A 1 118 ? -3.43 17.844 10.25 1 94.19 118 THR A CA 1
ATOM 885 C C . THR A 1 118 ? -4.492 18.75 10.875 1 94.19 118 THR A C 1
ATOM 887 O O . THR A 1 118 ? -4.164 19.766 11.484 1 94.19 118 THR A O 1
ATOM 890 N N . MET A 1 119 ? -5.773 18.344 10.719 1 93.12 119 MET A N 1
ATOM 891 C CA . MET A 1 119 ? -6.863 19.109 11.32 1 93.12 119 MET A CA 1
ATOM 892 C C . MET A 1 119 ? -6.746 19.109 12.844 1 93.12 119 MET A C 1
ATOM 894 O O . MET A 1 119 ? -7.094 20.094 13.5 1 93.12 119 MET A O 1
ATOM 898 N N . LYS A 1 120 ? -6.238 18.047 13.344 1 92.81 120 LYS A N 1
ATOM 899 C CA . LYS A 1 120 ? -6.086 17.922 14.797 1 92.81 120 LYS A CA 1
ATOM 900 C C . LYS A 1 120 ? -4.945 18.797 15.305 1 92.81 120 LYS A C 1
ATOM 902 O O . LYS A 1 120 ? -5.094 19.5 16.312 1 92.81 120 LYS A O 1
ATOM 907 N N . VAL A 1 121 ? -3.85 18.781 14.602 1 91.62 121 VAL A N 1
ATOM 908 C CA . VAL A 1 121 ? -2.674 19.531 15.047 1 91.62 121 VAL A CA 1
ATOM 909 C C . VAL A 1 121 ? -2.891 21.016 14.82 1 91.62 121 VAL A C 1
ATOM 911 O O . VAL A 1 121 ? -2.326 21.844 15.539 1 91.62 121 VAL A O 1
ATOM 914 N N . SER A 1 122 ? -3.719 21.406 13.836 1 90.88 122 SER A N 1
ATOM 915 C CA . SER A 1 122 ? -4.043 22.797 13.586 1 90.88 122 SER A CA 1
ATOM 916 C C . SER A 1 122 ? -5.23 23.25 14.43 1 90.88 122 SER A C 1
ATOM 918 O O . SER A 1 122 ? -5.754 24.359 14.234 1 90.88 122 SER A O 1
ATOM 920 N N . GLU A 1 123 ? -5.75 22.344 15.25 1 89.25 123 GLU A N 1
ATOM 921 C CA . GLU A 1 123 ? -6.797 22.625 16.219 1 89.25 123 GLU A CA 1
ATOM 922 C C . GLU A 1 123 ? -8.148 22.812 15.547 1 89.25 123 GLU A C 1
ATOM 924 O O . GLU A 1 123 ? -9.047 23.453 16.109 1 89.25 123 GLU A O 1
ATOM 929 N N . GLU A 1 124 ? -8.234 22.391 14.391 1 88.19 124 GLU A N 1
ATOM 930 C CA . GLU A 1 124 ? -9.508 22.469 13.68 1 88.19 124 GLU A CA 1
ATOM 931 C C . GLU A 1 124 ? -10.539 21.531 14.289 1 88.19 124 GLU A C 1
ATOM 933 O O . GLU A 1 124 ? -11.734 21.844 14.328 1 88.19 124 GLU A O 1
ATOM 938 N N . VAL A 1 125 ? -10.086 20.438 14.781 1 88.44 125 VAL A N 1
ATOM 939 C CA . VAL A 1 125 ? -10.992 19.469 15.398 1 88.44 125 VAL A CA 1
ATOM 940 C C . VAL A 1 125 ? -11.516 20.031 16.719 1 88.44 125 VAL A C 1
ATOM 942 O O . VAL A 1 125 ? -12.703 19.906 17.031 1 88.44 125 VAL A O 1
ATOM 945 N N . ASP A 1 126 ? -10.641 20.641 17.438 1 87.56 126 ASP A N 1
ATOM 946 C CA . ASP A 1 126 ? -11.031 21.281 18.688 1 87.56 126 ASP A CA 1
ATOM 947 C C . ASP A 1 126 ? -12.008 22.422 18.438 1 87.56 126 ASP A C 1
ATOM 949 O O . ASP A 1 126 ? -12.906 22.672 19.25 1 87.56 126 ASP A O 1
ATOM 953 N N . ALA A 1 127 ? -11.797 23.094 17.297 1 88.5 127 ALA A N 1
ATOM 954 C CA . ALA A 1 127 ? -12.688 24.188 16.906 1 88.5 127 ALA A CA 1
ATOM 955 C C . ALA A 1 127 ? -14.109 23.688 16.672 1 88.5 127 ALA A C 1
ATOM 957 O O . ALA A 1 127 ? -15.078 24.375 17 1 88.5 127 ALA A O 1
ATOM 958 N N . LEU A 1 128 ? -14.273 22.453 16.172 1 86.5 128 LEU A N 1
ATOM 959 C CA . LEU A 1 128 ? -15.594 21.859 15.977 1 86.5 128 LEU A CA 1
ATOM 960 C C . LEU A 1 128 ? -16.266 21.578 17.312 1 86.5 128 LEU A C 1
ATOM 962 O O . LEU A 1 128 ? -17.469 21.828 17.469 1 86.5 128 LEU A O 1
ATOM 966 N N . GLU A 1 129 ? -15.469 21.125 18.203 1 84.44 129 GLU A N 1
ATOM 967 C CA . GLU A 1 129 ? -16.016 20.828 19.531 1 84.44 129 GLU A CA 1
ATOM 968 C C . GLU A 1 129 ? -16.484 22.109 20.219 1 84.44 129 GLU A C 1
ATOM 970 O O . GLU A 1 129 ? -17.516 22.109 20.906 1 84.44 129 GLU A O 1
ATOM 975 N N . VAL A 1 130 ? -15.742 23.141 20.047 1 88.88 130 VAL A N 1
ATOM 976 C CA . VAL A 1 130 ? -16.109 24.422 20.641 1 88.88 130 VAL A CA 1
ATOM 977 C C . VAL A 1 130 ? -17.406 24.922 20.016 1 88.88 130 VAL A C 1
ATOM 979 O O . VAL A 1 130 ? -18.219 25.547 20.703 1 88.88 130 VAL A O 1
ATOM 982 N N . MET A 1 131 ? -17.672 24.578 18.75 1 91.5 131 MET A N 1
ATOM 983 C CA . MET A 1 131 ? -18.875 24.969 18.047 1 91.5 131 MET A CA 1
ATOM 984 C C . MET A 1 131 ? -20.016 23.984 18.312 1 91.5 131 MET A C 1
ATOM 986 O O . MET A 1 131 ? -21.062 24.047 17.672 1 91.5 131 MET A O 1
ATOM 990 N N . SER A 1 132 ? -19.766 23 19.234 1 87.56 132 SER A N 1
ATOM 991 C CA . SER A 1 132 ? -20.734 22 19.656 1 87.56 132 SER A CA 1
ATOM 992 C C . SER A 1 132 ? -21.094 21.047 18.516 1 87.56 132 SER A C 1
ATOM 994 O O . SER A 1 132 ? -22.25 20.625 18.391 1 87.56 132 SER A O 1
ATOM 996 N N . ILE A 1 133 ? -20.203 20.984 17.641 1 83.31 133 ILE A N 1
ATOM 997 C CA . ILE A 1 133 ? -20.359 20.016 16.562 1 83.31 133 ILE A CA 1
ATOM 998 C C . ILE A 1 133 ? -19.547 18.75 16.875 1 83.31 133 ILE A C 1
ATOM 1000 O O . ILE A 1 133 ? -18.375 18.844 17.25 1 83.31 133 ILE A O 1
ATOM 1004 N N . ASP A 1 134 ? -20.141 17.625 16.828 1 81.81 134 ASP A N 1
ATOM 1005 C CA . ASP A 1 134 ? -19.438 16.375 17.078 1 81.81 134 ASP A CA 1
ATOM 1006 C C . ASP A 1 134 ? -18.484 16.031 15.93 1 81.81 134 ASP A C 1
ATOM 1008 O O . ASP A 1 134 ? -18.922 15.75 14.812 1 81.81 134 ASP A O 1
ATOM 1012 N N . PRO A 1 135 ? -17.203 16.078 16.219 1 82.25 135 PRO A N 1
ATOM 1013 C CA . PRO A 1 135 ? -16.234 15.844 15.156 1 82.25 135 PRO A CA 1
ATOM 1014 C C . PRO A 1 135 ? -16.328 14.43 14.578 1 82.25 135 PRO A C 1
ATOM 1016 O O . PRO A 1 135 ? -16.078 14.234 13.383 1 82.25 135 PRO A O 1
ATOM 1019 N N . VAL A 1 136 ? -16.656 13.5 15.328 1 79.31 136 VAL A N 1
ATOM 1020 C CA . VAL A 1 136 ? -16.734 12.117 14.867 1 79.31 136 VAL A CA 1
ATOM 1021 C C . VAL A 1 136 ? -17.891 11.969 13.875 1 79.31 136 VAL A C 1
ATOM 1023 O O . VAL A 1 136 ? -17.719 11.367 12.812 1 79.31 136 VAL A O 1
ATOM 1026 N N . ARG A 1 137 ? -18.938 12.539 14.148 1 77.12 137 ARG A N 1
ATOM 1027 C CA . ARG A 1 137 ? -20.109 12.445 13.273 1 77.12 137 ARG A CA 1
ATOM 1028 C C . ARG A 1 137 ? -19.906 13.273 12.008 1 77.12 137 ARG A C 1
ATOM 1030 O O . ARG A 1 137 ? -20.344 12.875 10.93 1 77.12 137 ARG A O 1
ATOM 1037 N N . TYR A 1 138 ? -19.234 14.344 12.195 1 80.56 138 TYR A N 1
ATOM 1038 C CA . TYR A 1 138 ? -19.109 15.273 11.086 1 80.56 138 TYR A CA 1
ATOM 1039 C C . TYR A 1 138 ? -17.984 14.859 10.141 1 80.56 138 TYR A C 1
ATOM 1041 O O . TYR A 1 138 ? -18.141 14.922 8.922 1 80.56 138 TYR A O 1
ATOM 1049 N N . LEU A 1 139 ? -16.938 14.391 10.68 1 82.75 139 LEU A N 1
ATOM 1050 C CA . LEU A 1 139 ? -15.742 14.156 9.875 1 82.75 139 LEU A CA 1
ATOM 1051 C C . LEU A 1 139 ? -15.562 12.672 9.578 1 82.75 139 LEU A C 1
ATOM 1053 O O . LEU A 1 139 ? -15.172 12.305 8.469 1 82.75 139 LEU A O 1
ATOM 1057 N N . ILE A 1 140 ? -15.922 11.82 10.469 1 85.25 140 ILE A N 1
ATOM 1058 C CA . ILE A 1 140 ? -15.5 10.43 10.422 1 85.25 140 ILE A CA 1
ATOM 1059 C C . ILE A 1 140 ? -16.594 9.578 9.773 1 85.25 140 ILE A C 1
ATOM 1061 O O . ILE A 1 140 ? -16.312 8.727 8.93 1 85.25 140 ILE A O 1
ATOM 1065 N N . PHE A 1 141 ? -17.797 9.922 10.094 1 83.44 141 PHE A N 1
ATOM 1066 C CA . PHE A 1 141 ? -18.922 9.094 9.664 1 83.44 141 PHE A CA 1
ATOM 1067 C C . PHE A 1 141 ? -19.031 9.062 8.148 1 83.44 141 PHE A C 1
ATOM 1069 O O . PHE A 1 141 ? -19.109 7.984 7.547 1 83.44 141 PHE A O 1
ATOM 1076 N N . PRO A 1 142 ? -19 10.203 7.527 1 84.75 142 PRO A N 1
ATOM 1077 C CA . PRO A 1 142 ? -19.094 10.18 6.066 1 84.75 142 PRO A CA 1
ATOM 1078 C C . PRO A 1 142 ? -17.922 9.469 5.406 1 84.75 142 PRO A C 1
ATOM 1080 O O . PRO A 1 142 ? -18.078 8.828 4.363 1 84.75 142 PRO A O 1
ATOM 1083 N N . ARG A 1 143 ? -16.812 9.531 6.004 1 87.5 143 ARG A N 1
ATOM 1084 C CA . ARG A 1 143 ? -15.609 8.906 5.457 1 87.5 143 ARG A CA 1
ATOM 1085 C C . ARG A 1 143 ? -15.695 7.383 5.559 1 87.5 143 ARG A C 1
ATOM 1087 O O . ARG A 1 143 ? -15.375 6.676 4.605 1 87.5 143 ARG A O 1
ATOM 1094 N N . ILE A 1 144 ? -16.172 6.914 6.66 1 87.56 144 ILE A N 1
ATOM 1095 C CA . ILE A 1 144 ? -16.25 5.477 6.883 1 87.56 144 ILE A CA 1
ATOM 1096 C C . ILE A 1 144 ? -17.312 4.867 5.957 1 87.56 144 ILE A C 1
ATOM 1098 O O . ILE A 1 144 ? -17.062 3.836 5.328 1 87.56 144 ILE A O 1
ATOM 1102 N N . LEU A 1 145 ? -18.375 5.527 5.832 1 86.31 145 LEU A N 1
ATOM 1103 C CA . LEU A 1 145 ? -19.469 4.992 5.012 1 86.31 145 LEU A CA 1
ATOM 1104 C C . LEU A 1 145 ? -19.109 5.066 3.531 1 86.31 145 LEU A C 1
ATOM 1106 O O . LEU A 1 145 ? -19.344 4.109 2.785 1 86.31 145 LEU A O 1
ATOM 1110 N N . GLY A 1 146 ? -18.656 6.219 3.15 1 87.25 146 GLY A N 1
ATOM 1111 C CA . GLY A 1 146 ? -18.281 6.379 1.754 1 87.25 146 GLY A CA 1
ATOM 1112 C C . GLY A 1 146 ? -17.188 5.43 1.319 1 87.25 146 GLY A C 1
ATOM 1113 O O . GLY A 1 146 ? -17.281 4.812 0.254 1 87.25 146 GLY A O 1
ATOM 1114 N N . PHE A 1 147 ? -16.203 5.27 2.168 1 90.62 147 PHE A N 1
ATOM 1115 C CA . PHE A 1 147 ? -15.07 4.402 1.875 1 90.62 147 PHE A CA 1
ATOM 1116 C C . PHE A 1 147 ? -15.492 2.939 1.879 1 90.62 147 PHE A C 1
ATOM 1118 O O . PHE A 1 147 ? -15.086 2.168 1.007 1 90.62 147 PHE A O 1
ATOM 1125 N N . SER A 1 148 ? -16.328 2.539 2.801 1 88.75 148 SER A N 1
ATOM 1126 C CA . SER A 1 148 ? -16.719 1.142 2.959 1 88.75 148 SER A CA 1
ATOM 1127 C C . SER A 1 148 ? -17.578 0.672 1.799 1 88.75 148 SER A C 1
ATOM 1129 O O . SER A 1 148 ? -17.547 -0.5 1.419 1 88.75 148 SER A O 1
ATOM 1131 N N . VAL A 1 149 ? -18.312 1.55 1.218 1 87.94 149 VAL A N 1
ATOM 1132 C CA . VAL A 1 149 ? -19.203 1.183 0.122 1 87.94 149 VAL A CA 1
ATOM 1133 C C . VAL A 1 149 ? -18.406 1.111 -1.184 1 87.94 149 VAL A C 1
ATOM 1135 O O . VAL A 1 149 ? -18.719 0.296 -2.057 1 87.94 149 VAL A O 1
ATOM 1138 N N . MET A 1 150 ? -17.453 1.873 -1.256 1 91.69 150 MET A N 1
ATOM 1139 C CA . MET A 1 150 ? -16.703 1.955 -2.508 1 91.69 150 MET A CA 1
ATOM 1140 C C . MET A 1 150 ? -15.688 0.824 -2.609 1 91.69 150 MET A C 1
ATOM 1142 O O . MET A 1 150 ? -15.305 0.423 -3.711 1 91.69 150 MET A O 1
ATOM 1146 N N . VAL A 1 151 ? -15.258 0.298 -1.493 1 92.31 151 VAL A N 1
ATOM 1147 C CA . VAL A 1 151 ? -14.219 -0.722 -1.495 1 92.31 151 VAL A CA 1
ATOM 1148 C C . VAL A 1 151 ? -14.711 -1.968 -2.225 1 92.31 151 VAL A C 1
ATOM 1150 O O . VAL A 1 151 ? -14.031 -2.494 -3.104 1 92.31 151 VAL A O 1
ATOM 1153 N N . PRO A 1 152 ? -15.945 -2.449 -1.965 1 92.44 152 PRO A N 1
ATOM 1154 C CA . PRO A 1 152 ? -16.438 -3.621 -2.695 1 92.44 152 PRO A CA 1
ATOM 1155 C C . PRO A 1 152 ? -16.562 -3.369 -4.195 1 92.44 152 PRO A C 1
ATOM 1157 O O . PRO A 1 152 ? -16.328 -4.277 -5 1 92.44 152 PRO A O 1
ATOM 1160 N N . VAL A 1 153 ? -16.938 -2.217 -4.52 1 92.62 153 VAL A N 1
ATOM 1161 C CA . VAL A 1 153 ? -17.062 -1.864 -5.93 1 92.62 153 VAL A CA 1
ATOM 1162 C C . VAL A 1 153 ? -15.688 -1.93 -6.602 1 92.62 153 VAL A C 1
ATOM 1164 O O . VAL A 1 153 ? -15.555 -2.463 -7.703 1 92.62 153 VAL A O 1
ATOM 1167 N N . LEU A 1 154 ? -14.758 -1.425 -5.926 1 92.56 154 LEU A N 1
ATOM 1168 C CA . LEU A 1 154 ? -13.414 -1.418 -6.477 1 92.56 154 LEU A CA 1
ATOM 1169 C C . LEU A 1 154 ? -12.82 -2.824 -6.484 1 92.56 154 LEU A C 1
ATOM 1171 O O . LEU A 1 154 ? -11.953 -3.135 -7.305 1 92.56 154 LEU A O 1
ATOM 1175 N N . CYS A 1 155 ? -13.273 -3.641 -5.578 1 91.88 155 CYS A N 1
ATOM 1176 C CA . CYS A 1 155 ? -12.836 -5.035 -5.566 1 91.88 155 CYS A CA 1
ATOM 1177 C C . CYS A 1 155 ? -13.281 -5.754 -6.836 1 91.88 155 CYS A C 1
ATOM 1179 O O . CYS A 1 155 ? -12.5 -6.484 -7.445 1 91.88 155 CYS A O 1
ATOM 1181 N N . VAL A 1 156 ? -14.531 -5.543 -7.168 1 91.75 156 VAL A N 1
ATOM 1182 C CA . VAL A 1 156 ? -15.07 -6.152 -8.383 1 91.75 156 VAL A CA 1
ATOM 1183 C C . VAL A 1 156 ? -14.328 -5.613 -9.602 1 91.75 156 VAL A C 1
ATOM 1185 O O . VAL A 1 156 ? -14 -6.371 -10.516 1 91.75 156 VAL A O 1
ATOM 1188 N N . TYR A 1 157 ? -14.094 -4.379 -9.539 1 93.38 157 TYR A N 1
ATOM 1189 C CA . TYR A 1 157 ? -13.336 -3.725 -10.609 1 93.38 157 TYR A CA 1
ATOM 1190 C C . TYR A 1 157 ? -11.93 -4.297 -10.711 1 93.38 157 TYR A C 1
ATOM 1192 O O . TYR A 1 157 ? -11.453 -4.594 -11.812 1 93.38 157 TYR A O 1
ATOM 1200 N N . SER A 1 158 ? -11.289 -4.41 -9.633 1 92.12 158 SER A N 1
ATOM 1201 C CA . SER A 1 158 ? -9.93 -4.941 -9.594 1 92.12 158 SER A CA 1
ATOM 1202 C C . SER A 1 158 ? -9.891 -6.387 -10.086 1 92.12 158 SER A C 1
ATOM 1204 O O . SER A 1 158 ? -8.93 -6.797 -10.742 1 92.12 158 SER A O 1
ATOM 1206 N N . THR A 1 159 ? -10.914 -7.176 -9.758 1 90.69 159 THR A N 1
ATOM 1207 C CA . THR A 1 159 ? -10.984 -8.562 -10.211 1 90.69 159 THR A CA 1
ATOM 1208 C C . THR A 1 159 ? -11.094 -8.633 -11.727 1 90.69 159 THR A C 1
ATOM 1210 O O . THR A 1 159 ? -10.406 -9.43 -12.367 1 90.69 159 THR A O 1
ATOM 1213 N N . ALA A 1 160 ? -11.906 -7.84 -12.227 1 91.44 160 ALA A N 1
ATOM 1214 C CA . ALA A 1 160 ? -12.094 -7.812 -13.672 1 91.44 160 ALA A CA 1
ATOM 1215 C C . ALA A 1 160 ? -10.797 -7.445 -14.383 1 91.44 160 ALA A C 1
ATOM 1217 O O . ALA A 1 160 ? -10.43 -8.07 -15.383 1 91.44 160 ALA A O 1
ATOM 1218 N N . LEU A 1 161 ? -10.102 -6.488 -13.883 1 92 161 LEU A N 1
ATOM 1219 C CA . LEU A 1 161 ? -8.859 -6.035 -14.492 1 92 161 LEU A CA 1
ATOM 1220 C C . LEU A 1 161 ? -7.746 -7.055 -14.289 1 92 161 LEU A C 1
ATOM 1222 O O . LEU A 1 161 ? -6.875 -7.215 -15.148 1 92 161 LEU A O 1
ATOM 1226 N N . GLY A 1 162 ? -7.785 -7.625 -13.102 1 89.25 162 GLY A N 1
ATOM 1227 C CA . GLY A 1 162 ? -6.82 -8.688 -12.867 1 89.25 162 GLY A CA 1
ATOM 1228 C C . GLY A 1 162 ? -6.953 -9.844 -13.844 1 89.25 162 GLY A C 1
ATOM 1229 O O . GLY A 1 162 ? -5.949 -10.359 -14.344 1 89.25 162 GLY A O 1
ATOM 1230 N N . ILE A 1 163 ? -8.156 -10.219 -14.133 1 88 163 ILE A N 1
ATOM 1231 C CA . ILE A 1 163 ? -8.43 -11.289 -15.086 1 88 163 ILE A CA 1
ATOM 1232 C C . ILE A 1 163 ? -7.957 -10.875 -16.484 1 88 163 ILE A C 1
ATOM 1234 O O . ILE A 1 163 ? -7.363 -11.672 -17.203 1 88 163 ILE A O 1
ATOM 1238 N N . LEU A 1 164 ? -8.211 -9.672 -16.719 1 88.69 164 LEU A N 1
ATOM 1239 C CA . LEU A 1 164 ? -7.785 -9.156 -18.016 1 88.69 164 LEU A CA 1
ATOM 1240 C C . LEU A 1 164 ? -6.262 -9.164 -18.125 1 88.69 164 LEU A C 1
ATOM 1242 O O . LEU A 1 164 ? -5.711 -9.484 -19.188 1 88.69 164 LEU A O 1
ATOM 1246 N N . GLY A 1 165 ? -5.613 -8.695 -17.109 1 87.06 165 GLY A N 1
ATOM 1247 C CA . GLY A 1 165 ? -4.16 -8.734 -17.094 1 87.06 165 GLY A CA 1
ATOM 1248 C C . GLY A 1 165 ? -3.602 -10.133 -17.25 1 87.06 165 GLY A C 1
ATOM 1249 O O . GLY A 1 165 ? -2.605 -10.336 -17.953 1 87.06 165 GLY A O 1
ATOM 1250 N N . GLY A 1 166 ? -4.227 -11.062 -16.578 1 84.5 166 GLY A N 1
ATOM 1251 C CA . GLY A 1 166 ? -3.822 -12.445 -16.719 1 84.5 166 GLY A CA 1
ATOM 1252 C C . GLY A 1 166 ? -4.027 -12.992 -18.125 1 84.5 166 GLY A C 1
ATOM 1253 O O . GLY A 1 166 ? -3.225 -13.789 -18.609 1 84.5 166 GLY A O 1
ATOM 1254 N N . ALA A 1 167 ? -5.059 -12.555 -18.781 1 85.12 167 ALA A N 1
ATOM 1255 C CA . ALA A 1 167 ? -5.348 -13.008 -20.141 1 85.12 167 ALA A CA 1
ATOM 1256 C C . ALA A 1 167 ? -4.277 -12.523 -21.125 1 85.12 167 ALA A C 1
ATOM 1258 O O . ALA A 1 167 ? -3.93 -13.234 -22.062 1 85.12 167 ALA A O 1
ATOM 1259 N N . ILE A 1 168 ? -3.814 -11.391 -20.875 1 85.06 168 ILE A N 1
ATOM 1260 C CA . ILE A 1 168 ? -2.797 -10.805 -21.734 1 85.06 168 ILE A CA 1
ATOM 1261 C C . ILE A 1 168 ? -1.524 -11.648 -21.672 1 85.06 168 ILE A C 1
ATOM 1263 O O . ILE A 1 168 ? -0.964 -12.008 -22.719 1 85.06 168 ILE A O 1
ATOM 1267 N N . VAL A 1 169 ? -1.122 -11.945 -20.547 1 79.25 169 VAL A N 1
ATOM 1268 C CA . VAL A 1 169 ? 0.103 -12.727 -20.391 1 79.25 169 VAL A CA 1
ATOM 1269 C C . VAL A 1 169 ? -0.15 -14.172 -20.797 1 79.25 169 VAL A C 1
ATOM 1271 O O . VAL A 1 169 ? 0.737 -14.836 -21.344 1 79.25 169 VAL A O 1
ATOM 1274 N N . GLY A 1 170 ? -1.308 -14.688 -20.438 1 75.75 170 GLY A N 1
ATOM 1275 C CA . GLY A 1 170 ? -1.65 -16.031 -20.859 1 75.75 170 GLY A CA 1
ATOM 1276 C C . GLY A 1 170 ? -1.587 -16.219 -22.375 1 75.75 170 GLY A C 1
ATOM 1277 O O . GLY A 1 170 ? -1.099 -17.25 -22.859 1 75.75 170 GLY A O 1
ATOM 1278 N N . TYR A 1 171 ? -1.965 -15.219 -23.062 1 77.88 171 TYR A N 1
ATOM 1279 C CA . TYR A 1 171 ? -1.979 -15.305 -24.516 1 77.88 171 TYR A CA 1
ATOM 1280 C C . TYR A 1 171 ? -0.586 -15.078 -25.094 1 77.88 171 TYR A C 1
ATOM 1282 O O . TYR A 1 171 ? -0.124 -15.852 -25.938 1 77.88 171 TYR A O 1
ATOM 1290 N N . PHE A 1 172 ? 0.072 -14.109 -24.672 1 74.94 172 PHE A N 1
ATOM 1291 C CA . PHE A 1 172 ? 1.324 -13.688 -25.281 1 74.94 172 PHE A CA 1
ATOM 1292 C C . PHE A 1 172 ? 2.479 -14.57 -24.828 1 74.94 172 PHE A C 1
ATOM 1294 O O . PHE A 1 172 ? 3.387 -14.867 -25.609 1 74.94 172 PHE 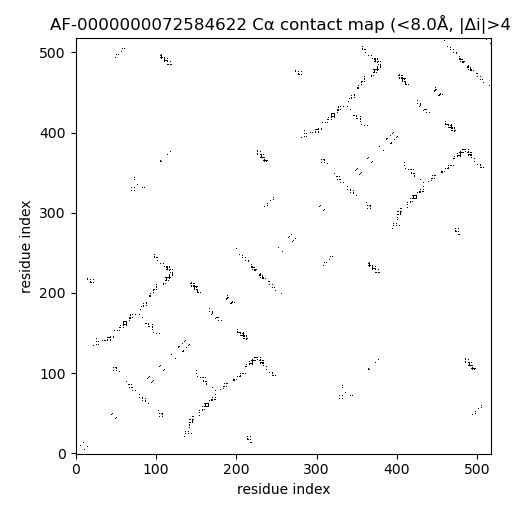A O 1
ATOM 1301 N N . GLN A 1 173 ? 2.346 -15.047 -23.672 1 70.5 173 GLN A N 1
ATOM 1302 C CA . GLN A 1 173 ? 3.52 -15.742 -23.156 1 70.5 173 GLN A CA 1
ATOM 1303 C C . GLN A 1 173 ? 3.262 -17.25 -23.047 1 70.5 173 GLN A C 1
ATOM 1305 O O . GLN A 1 173 ? 4.188 -18.047 -23.188 1 70.5 173 GLN A O 1
ATOM 1310 N N . LEU A 1 174 ? 2.018 -17.625 -22.891 1 72.31 174 LEU A N 1
ATOM 1311 C CA . LEU A 1 174 ? 1.745 -19.031 -22.641 1 72.31 174 LEU A CA 1
ATOM 1312 C C . LEU A 1 174 ? 0.991 -19.672 -23.797 1 72.31 174 LEU A C 1
ATOM 1314 O O . LEU A 1 174 ? 0.792 -20.875 -23.844 1 72.31 174 LEU A O 1
ATOM 1318 N N . GLY A 1 175 ? 0.628 -18.781 -24.766 1 72.19 175 GLY A N 1
ATOM 1319 C CA . GLY A 1 175 ? -0.002 -19.281 -25.984 1 72.19 175 GLY A CA 1
ATOM 1320 C C . GLY A 1 175 ? -1.422 -19.766 -25.766 1 72.19 175 GLY A C 1
ATOM 1321 O O . GLY A 1 175 ? -1.911 -20.625 -26.5 1 72.19 175 GLY A O 1
ATOM 1322 N N . ILE A 1 176 ? -1.976 -19.359 -24.719 1 76.31 176 ILE A N 1
ATOM 1323 C CA . ILE A 1 176 ? -3.344 -19.781 -24.438 1 76.31 176 ILE A CA 1
ATOM 1324 C C . ILE A 1 176 ? -4.324 -18.922 -25.234 1 76.31 176 ILE A C 1
ATOM 1326 O O . ILE A 1 176 ? -4.156 -17.703 -25.328 1 76.31 176 ILE A O 1
ATOM 1330 N N . ASP A 1 177 ? -5.184 -19.562 -25.797 1 78.88 177 ASP A N 1
ATOM 1331 C CA . ASP A 1 177 ? -6.195 -18.859 -26.578 1 78.88 177 ASP A CA 1
ATOM 1332 C C . ASP A 1 177 ? -7.098 -18.016 -25.672 1 78.88 177 ASP A C 1
ATOM 1334 O O . ASP A 1 177 ? -7.508 -18.484 -24.609 1 78.88 177 ASP A O 1
ATOM 1338 N N . TYR A 1 178 ? -7.332 -16.828 -26.094 1 80.31 178 TYR A N 1
ATOM 1339 C CA . TYR A 1 178 ? -8.172 -15.891 -25.344 1 80.31 178 TYR A CA 1
ATOM 1340 C C . TYR A 1 178 ? -9.555 -16.484 -25.094 1 80.31 178 TYR A C 1
ATOM 1342 O O . TYR A 1 178 ? -10.125 -16.297 -24.016 1 80.31 178 TYR A O 1
ATOM 1350 N N . PHE A 1 179 ? -10.023 -17.203 -26.047 1 77.38 179 PHE A N 1
ATOM 1351 C CA . PHE A 1 179 ? -11.375 -17.75 -25.938 1 77.38 179 PHE A CA 1
ATOM 1352 C C . PHE A 1 179 ? -11.445 -18.812 -24.844 1 77.38 179 PHE A C 1
ATOM 1354 O O . PHE A 1 179 ? -12.398 -18.828 -24.062 1 77.38 179 PHE A O 1
ATOM 1361 N N . THR A 1 180 ? -10.477 -19.609 -24.797 1 77.12 180 THR A N 1
ATOM 1362 C CA . THR A 1 180 ? -10.445 -20.656 -23.797 1 77.12 180 THR A CA 1
ATOM 1363 C C . THR A 1 180 ? -10.266 -20.062 -22.391 1 77.12 180 THR A C 1
ATOM 1365 O O . THR A 1 180 ? -10.898 -20.5 -21.438 1 77.12 180 THR A O 1
ATOM 1368 N N . TYR A 1 181 ? -9.5 -19.047 -22.453 1 80.31 181 TYR A N 1
ATOM 1369 C CA . TYR A 1 181 ? -9.234 -18.359 -21.188 1 80.31 181 TYR A CA 1
ATOM 1370 C C . TYR A 1 181 ? -10.5 -17.734 -20.625 1 80.31 181 TYR A C 1
ATOM 1372 O O . TYR A 1 181 ? -10.852 -17.953 -19.453 1 80.31 181 TYR A O 1
ATOM 1380 N N . PHE A 1 182 ? -11.172 -17 -21.438 1 81.88 182 PHE A N 1
ATOM 1381 C CA . PHE A 1 182 ? -12.352 -16.281 -20.969 1 81.88 182 PHE A CA 1
ATOM 1382 C C . PHE A 1 182 ? -13.516 -17.234 -20.734 1 81.88 182 PHE A C 1
ATOM 1384 O O . PHE A 1 182 ? -14.359 -16.984 -19.875 1 81.88 182 PHE A O 1
ATOM 1391 N N . ARG A 1 183 ? -13.539 -18.312 -21.438 1 78.69 183 ARG A N 1
ATOM 1392 C CA . ARG A 1 183 ? -14.57 -19.312 -21.203 1 78.69 183 ARG A CA 1
ATOM 1393 C C . ARG A 1 183 ? -14.406 -19.969 -19.844 1 78.69 183 ARG A C 1
ATOM 1395 O O . ARG A 1 183 ? -15.383 -20.156 -19.125 1 78.69 183 ARG A O 1
ATOM 1402 N N . ASP A 1 184 ? -13.195 -20.266 -19.578 1 79.5 184 ASP A N 1
ATOM 1403 C CA . ASP A 1 184 ? -12.906 -20.859 -18.281 1 79.5 184 ASP A CA 1
ATOM 1404 C C . ASP A 1 184 ? -13.266 -19.891 -17.141 1 79.5 184 ASP A C 1
ATOM 1406 O O . ASP A 1 184 ? -13.805 -20.312 -16.109 1 79.5 184 ASP A O 1
ATOM 1410 N N . VAL A 1 185 ? -12.93 -18.656 -17.406 1 79.25 185 VAL A N 1
ATOM 1411 C CA . VAL A 1 185 ? -13.203 -17.625 -16.406 1 79.25 185 VAL A CA 1
ATOM 1412 C C . VAL A 1 185 ? -14.711 -17.484 -16.203 1 79.25 185 VAL A C 1
ATOM 1414 O O . VAL A 1 185 ? -15.188 -17.453 -15.062 1 79.25 185 VAL A O 1
ATOM 1417 N N . PHE A 1 186 ? -15.375 -17.406 -17.297 1 79.62 186 PHE A N 1
ATOM 1418 C CA . PHE A 1 186 ? -16.828 -17.25 -17.234 1 79.62 186 PHE A CA 1
ATOM 1419 C C . PHE A 1 186 ? -17.484 -18.469 -16.609 1 79.62 186 PHE A C 1
ATOM 1421 O O . PHE A 1 186 ? -18.438 -18.344 -15.852 1 79.62 186 PHE A O 1
ATOM 1428 N N . ASP A 1 187 ? -17.031 -19.656 -16.922 1 79.62 187 ASP A N 1
ATOM 1429 C CA . ASP A 1 187 ? -17.594 -20.891 -16.375 1 79.62 187 ASP A CA 1
ATOM 1430 C C . ASP A 1 187 ? -17.375 -20.969 -14.867 1 79.62 187 ASP A C 1
ATOM 1432 O O . ASP A 1 187 ? -18.25 -21.453 -14.133 1 79.62 187 ASP A O 1
ATOM 1436 N N . ARG A 1 188 ? -16.297 -20.516 -14.508 1 78.44 188 ARG A N 1
ATOM 1437 C CA . ARG A 1 188 ? -16 -20.562 -13.078 1 78.44 188 ARG A CA 1
ATOM 1438 C C . ARG A 1 188 ? -16.828 -19.531 -12.312 1 78.44 188 ARG A C 1
ATOM 1440 O O . ARG A 1 188 ? -17.359 -19.828 -11.242 1 78.44 188 ARG A O 1
ATOM 1447 N N . ILE A 1 189 ? -16.938 -18.375 -12.852 1 76.88 189 ILE A N 1
ATOM 1448 C CA . ILE A 1 189 ? -17.672 -17.312 -12.188 1 76.88 189 ILE A CA 1
ATOM 1449 C C . ILE A 1 189 ? -19.156 -17.672 -12.117 1 76.88 189 ILE A C 1
ATOM 1451 O O . ILE A 1 189 ? -19.844 -17.344 -11.141 1 76.88 189 ILE A O 1
ATOM 1455 N N . ALA A 1 190 ? -19.547 -18.375 -13.125 1 79 190 ALA A N 1
ATOM 1456 C CA . ALA A 1 190 ? -20.953 -18.734 -13.219 1 79 190 ALA A CA 1
ATOM 1457 C C . ALA A 1 190 ? -21.25 -19.984 -12.383 1 79 190 ALA A C 1
ATOM 1459 O O . ALA A 1 190 ? -22.422 -20.25 -12.055 1 79 190 ALA A O 1
ATOM 1460 N N . SER A 1 191 ? -20.312 -20.609 -11.977 1 81.44 191 SER A N 1
ATOM 1461 C CA . SER A 1 191 ? -20.484 -21.812 -11.18 1 81.44 191 SER A CA 1
ATOM 1462 C C . SER A 1 191 ? -20.812 -21.484 -9.727 1 81.44 191 SER A C 1
ATOM 1464 O O . SER A 1 191 ? -20.578 -20.359 -9.281 1 81.44 191 SER A O 1
ATOM 1466 N N . ILE A 1 192 ? -21.422 -22.391 -9.023 1 75.94 192 ILE A N 1
ATOM 1467 C CA . ILE A 1 192 ? -21.844 -22.219 -7.641 1 75.94 192 ILE A CA 1
ATOM 1468 C C . ILE A 1 192 ? -20.641 -21.859 -6.77 1 75.94 192 ILE A C 1
ATOM 1470 O O . ILE A 1 192 ? -20.703 -20.891 -6.012 1 75.94 192 ILE A O 1
ATOM 1474 N N . PRO A 1 193 ? -19.594 -22.578 -6.934 1 74.75 193 PRO A N 1
ATOM 1475 C CA . PRO A 1 193 ? -18.422 -22.203 -6.141 1 74.75 193 PRO A CA 1
ATOM 1476 C C . PRO A 1 193 ? -17.875 -20.828 -6.508 1 74.75 193 PRO A C 1
ATOM 1478 O O . PRO A 1 193 ? -17.375 -20.109 -5.645 1 74.75 193 PRO A O 1
ATOM 1481 N N . GLY A 1 194 ? -18.016 -20.516 -7.691 1 79.06 194 GLY A N 1
ATOM 1482 C CA . GLY A 1 194 ? -17.562 -19.219 -8.156 1 79.06 194 GLY A CA 1
ATOM 1483 C C . GLY A 1 194 ? -18.375 -18.078 -7.574 1 79.06 194 GLY A C 1
ATOM 1484 O O . GLY A 1 194 ? -17.812 -17.031 -7.199 1 79.06 194 GLY A O 1
ATOM 1485 N N . LEU A 1 195 ? -19.578 -18.312 -7.484 1 79.06 195 LEU A N 1
ATOM 1486 C CA . LEU A 1 195 ? -20.453 -17.297 -6.914 1 79.06 195 LEU A CA 1
ATOM 1487 C C . LEU A 1 195 ? -20.188 -17.125 -5.422 1 79.06 195 LEU A C 1
ATOM 1489 O O . LEU A 1 195 ? -20.234 -16 -4.906 1 79.06 195 LEU A O 1
ATOM 1493 N N . LYS A 1 196 ? -19.938 -18.188 -4.848 1 83.56 196 LYS A N 1
ATOM 1494 C CA . LYS A 1 196 ? -19.562 -18.094 -3.438 1 83.56 196 LYS A CA 1
ATOM 1495 C C . LYS A 1 196 ? -18.281 -17.297 -3.256 1 83.56 196 LYS A C 1
ATOM 1497 O O . LYS A 1 196 ? -18.156 -16.5 -2.336 1 83.56 196 LYS A O 1
ATOM 1502 N N . ASP A 1 197 ? -17.375 -17.578 -4.129 1 83.94 197 ASP A N 1
ATOM 1503 C CA . ASP A 1 197 ? -16.094 -16.875 -4.062 1 83.94 197 ASP A CA 1
ATOM 1504 C C . ASP A 1 197 ? -16.281 -15.367 -4.281 1 83.94 197 ASP A C 1
ATOM 1506 O O . ASP A 1 197 ? -15.648 -14.555 -3.609 1 83.94 197 ASP A O 1
ATOM 1510 N N . LEU A 1 198 ? -17.141 -15.094 -5.145 1 82.88 198 LEU A N 1
ATOM 1511 C CA . LEU A 1 198 ? -17.406 -13.688 -5.441 1 82.88 198 LEU A CA 1
ATOM 1512 C C . LEU A 1 198 ? -18.078 -13 -4.258 1 82.88 198 LEU A C 1
ATOM 1514 O O . LEU A 1 198 ? -17.734 -11.867 -3.912 1 82.88 198 LEU A O 1
ATOM 1518 N N . TYR A 1 199 ? -19 -13.688 -3.693 1 86.25 199 TYR A N 1
ATOM 1519 C CA . TYR A 1 199 ? -19.719 -13.133 -2.549 1 86.25 199 TYR A CA 1
ATOM 1520 C C . TYR A 1 199 ? -18.781 -12.938 -1.364 1 86.25 199 TYR A C 1
ATOM 1522 O O . TYR A 1 199 ? -18.844 -11.914 -0.681 1 86.25 199 TYR A O 1
ATOM 1530 N N . VAL A 1 200 ? -18.016 -13.867 -1.165 1 85.88 200 VAL A N 1
ATOM 1531 C CA . VAL A 1 200 ? -17.078 -13.789 -0.054 1 85.88 200 VAL A CA 1
ATOM 1532 C C . VAL A 1 200 ? -16.078 -12.664 -0.307 1 85.88 200 VAL A C 1
ATOM 1534 O O . VAL A 1 200 ? -15.695 -11.938 0.618 1 85.88 200 VAL A O 1
ATOM 1537 N N . GLY A 1 201 ? -15.688 -12.531 -1.558 1 86.81 201 GLY A N 1
ATOM 1538 C CA . GLY A 1 201 ? -14.781 -11.453 -1.916 1 86.81 201 GLY A CA 1
ATOM 1539 C C . GLY A 1 201 ? -15.367 -10.078 -1.693 1 86.81 201 GLY A C 1
ATOM 1540 O O . GLY A 1 201 ? -14.703 -9.188 -1.162 1 86.81 201 GLY A O 1
ATOM 1541 N N . ILE A 1 202 ? -16.594 -9.984 -2.016 1 89.75 202 ILE A N 1
ATOM 1542 C CA . ILE A 1 202 ? -17.297 -8.703 -1.869 1 89.75 202 ILE A CA 1
ATOM 1543 C C . ILE A 1 202 ? -17.5 -8.398 -0.388 1 89.75 202 ILE A C 1
ATOM 1545 O O . ILE A 1 202 ? -17.328 -7.258 0.046 1 89.75 202 ILE A O 1
ATOM 1549 N N . LEU A 1 203 ? -17.844 -9.383 0.316 1 90.06 203 LEU A N 1
ATOM 1550 C CA . LEU A 1 203 ? -18.016 -9.211 1.752 1 90.06 203 LEU A CA 1
ATOM 1551 C C . LEU A 1 203 ? -16.703 -8.828 2.43 1 90.06 203 LEU A C 1
ATOM 1553 O O . LEU A 1 203 ? -16.688 -7.961 3.303 1 90.06 203 LEU A O 1
ATOM 1557 N N . LYS A 1 204 ? -15.688 -9.453 2.057 1 90.69 204 LYS A N 1
ATOM 1558 C CA . LYS A 1 204 ? -14.375 -9.109 2.58 1 90.69 204 LYS A CA 1
ATOM 1559 C C . LYS A 1 204 ? -14.023 -7.652 2.275 1 90.69 204 LYS A C 1
ATOM 1561 O O . LYS A 1 204 ? -13.484 -6.949 3.127 1 90.69 204 LYS A O 1
ATOM 1566 N N . GLY A 1 205 ? -14.336 -7.34 1.068 1 91.62 205 GLY A N 1
ATOM 1567 C CA . GLY A 1 205 ? -14.078 -5.957 0.689 1 91.62 205 GLY A CA 1
ATOM 1568 C C . GLY A 1 205 ? -14.797 -4.953 1.562 1 91.62 205 GLY A C 1
ATOM 1569 O O . GLY A 1 205 ? -14.219 -3.941 1.964 1 91.62 205 GLY A O 1
ATOM 1570 N N . PHE A 1 206 ? -16.031 -5.254 1.843 1 92 206 PHE A N 1
ATOM 1571 C CA . PHE A 1 206 ? -16.844 -4.375 2.678 1 92 206 PHE A CA 1
ATOM 1572 C C . PHE A 1 206 ? -16.281 -4.297 4.09 1 92 206 PHE A C 1
ATOM 1574 O O . PHE A 1 206 ? -16.156 -3.209 4.656 1 92 206 PHE A O 1
ATOM 1581 N N . ILE A 1 207 ? -15.922 -5.344 4.633 1 90.94 207 ILE A N 1
ATOM 1582 C CA . ILE A 1 207 ? -15.383 -5.406 5.984 1 90.94 207 ILE A CA 1
ATOM 1583 C C . ILE A 1 207 ? -14.016 -4.723 6.027 1 90.94 207 ILE A C 1
ATOM 1585 O O . ILE A 1 207 ? -13.719 -3.977 6.961 1 90.94 207 ILE A O 1
ATOM 1589 N N . PHE A 1 208 ? -13.227 -4.98 5.035 1 93.12 208 PHE A N 1
ATOM 1590 C CA . PHE A 1 208 ? -11.914 -4.344 4.949 1 93.12 208 PHE A CA 1
ATOM 1591 C C . PHE A 1 208 ? -12.055 -2.828 4.867 1 93.12 208 PHE A C 1
ATOM 1593 O O . PHE A 1 208 ? -11.25 -2.096 5.449 1 93.12 208 PHE A O 1
ATOM 1600 N N . GLY A 1 209 ? -13.07 -2.422 4.121 1 91.75 209 GLY A N 1
ATOM 1601 C CA . GLY A 1 209 ? -13.312 -0.992 4.012 1 91.75 209 GLY A CA 1
ATOM 1602 C C . GLY A 1 209 ? -13.609 -0.332 5.348 1 91.75 209 GLY A C 1
ATOM 1603 O O . GLY A 1 209 ? -13.094 0.75 5.637 1 91.75 209 GLY A O 1
ATOM 1604 N N . ILE A 1 210 ? -14.352 -0.978 6.125 1 89.94 210 ILE A N 1
ATOM 1605 C CA . ILE A 1 210 ? -14.711 -0.461 7.441 1 89.94 210 ILE A CA 1
ATOM 1606 C C . ILE A 1 210 ? -13.477 -0.432 8.336 1 89.94 210 ILE A C 1
ATOM 1608 O O . ILE A 1 210 ? -13.234 0.553 9.039 1 89.94 210 ILE A O 1
ATOM 1612 N N . ILE A 1 211 ? -12.727 -1.448 8.258 1 89.88 211 ILE A N 1
ATOM 1613 C CA . ILE A 1 211 ? -11.547 -1.586 9.109 1 89.88 211 ILE A CA 1
ATOM 1614 C C . ILE A 1 211 ? -10.523 -0.514 8.742 1 89.88 211 ILE A C 1
ATOM 1616 O O . ILE A 1 211 ? -10.023 0.193 9.617 1 89.88 211 ILE A O 1
ATOM 1620 N N . VAL A 1 212 ? -10.25 -0.362 7.508 1 92.88 212 VAL A N 1
ATOM 1621 C CA . VAL A 1 212 ? -9.234 0.571 7.035 1 92.88 212 VAL A CA 1
ATOM 1622 C C . VAL A 1 212 ? -9.648 2.002 7.371 1 92.88 212 VAL A C 1
ATOM 1624 O O . VAL A 1 212 ? -8.844 2.783 7.879 1 92.88 212 VAL A O 1
ATOM 1627 N N . SER A 1 213 ? -10.867 2.324 7.086 1 92.5 213 SER A N 1
ATOM 1628 C CA . SER A 1 213 ? -11.336 3.684 7.34 1 92.5 213 SER A CA 1
ATOM 1629 C C . SER A 1 213 ? -11.367 3.986 8.836 1 92.5 213 SER A C 1
ATOM 1631 O O . SER A 1 213 ? -10.984 5.078 9.266 1 92.5 213 SER A O 1
ATOM 1633 N N . ALA A 1 214 ? -11.812 3.051 9.586 1 89.94 214 ALA A N 1
ATOM 1634 C CA . ALA A 1 214 ? -11.883 3.24 11.031 1 89.94 214 ALA A CA 1
ATOM 1635 C C . ALA A 1 214 ? -10.492 3.428 11.633 1 89.94 214 ALA A C 1
ATOM 1637 O O . ALA A 1 214 ? -10.281 4.305 12.477 1 89.94 214 ALA A O 1
ATOM 1638 N N . ILE A 1 215 ? -9.586 2.648 11.211 1 91.19 215 ILE A N 1
ATOM 1639 C CA . ILE A 1 215 ? -8.227 2.715 11.727 1 91.19 215 ILE A CA 1
ATOM 1640 C C . ILE A 1 215 ? -7.578 4.035 11.312 1 91.19 215 ILE A C 1
ATOM 1642 O O . ILE A 1 215 ? -6.926 4.699 12.117 1 91.19 215 ILE A O 1
ATOM 1646 N N . SER A 1 216 ? -7.73 4.375 10.062 1 93.12 216 SER A N 1
ATOM 1647 C CA . SER A 1 216 ? -7.137 5.602 9.539 1 93.12 216 SER A CA 1
ATOM 1648 C C . SER A 1 216 ? -7.676 6.828 10.273 1 93.12 216 SER A C 1
ATOM 1650 O O . SER A 1 216 ? -6.91 7.719 10.648 1 93.12 216 SER A O 1
ATOM 1652 N N . CYS A 1 217 ? -8.961 6.895 10.492 1 90.88 217 CYS A N 1
ATOM 1653 C CA . CYS A 1 217 ? -9.57 8.031 11.18 1 90.88 217 CYS A CA 1
ATOM 1654 C C . CYS A 1 217 ? -9.18 8.047 12.648 1 90.88 217 CYS A C 1
ATOM 1656 O O . CYS A 1 217 ? -8.961 9.117 13.227 1 90.88 217 CYS A O 1
ATOM 1658 N N . SER A 1 218 ? -9.133 6.875 13.227 1 90.38 218 SER A N 1
ATOM 1659 C CA . SER A 1 218 ? -8.758 6.781 14.633 1 90.38 218 SER A CA 1
ATOM 1660 C C . SER A 1 218 ? -7.332 7.281 14.859 1 90.38 218 SER A C 1
ATOM 1662 O O . SER A 1 218 ? -7.074 8.023 15.805 1 90.38 218 SER A O 1
ATOM 1664 N N . HIS A 1 219 ? -6.434 6.863 14.039 1 91.56 219 HIS A N 1
ATOM 1665 C CA . HIS A 1 219 ? -5.055 7.316 14.156 1 91.56 219 HIS A CA 1
ATOM 1666 C C . HIS A 1 219 ? -4.938 8.812 13.875 1 91.56 219 HIS A C 1
ATOM 1668 O O . HIS A 1 219 ? -4.148 9.508 14.516 1 91.56 219 HIS A O 1
ATOM 1674 N N . GLY A 1 220 ? -5.707 9.281 12.922 1 91.19 220 GLY A N 1
ATOM 1675 C CA . GLY A 1 220 ? -5.719 10.711 12.648 1 91.19 220 GLY A CA 1
ATOM 1676 C C . GLY A 1 220 ? -6.207 11.539 13.82 1 91.19 220 GLY A C 1
ATOM 1677 O O . GLY A 1 220 ? -5.59 12.547 14.172 1 91.19 220 GLY A O 1
ATOM 1678 N N . LEU A 1 221 ? -7.227 11.086 14.461 1 89.44 221 LEU A N 1
ATOM 1679 C CA . LEU A 1 221 ? -7.832 11.82 15.57 1 89.44 221 LEU A CA 1
ATOM 1680 C C .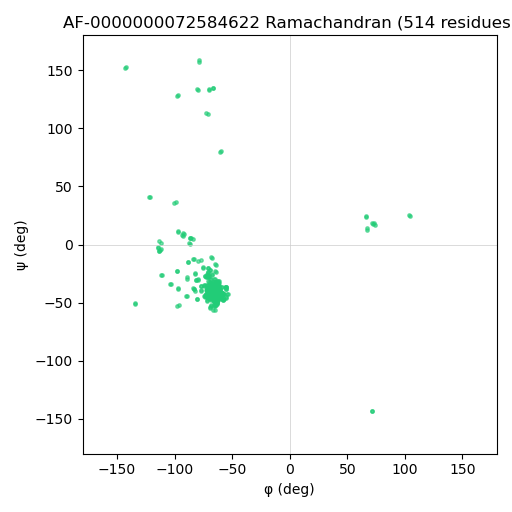 LEU A 1 221 ? -6.922 11.812 16.797 1 89.44 221 LEU A C 1
ATOM 1682 O O . LEU A 1 221 ? -7.012 12.695 17.641 1 89.44 221 LEU A O 1
ATOM 1686 N N . ARG A 1 222 ? -6.094 10.836 16.828 1 88.31 222 ARG A N 1
ATOM 1687 C CA . ARG A 1 222 ? -5.23 10.695 17.984 1 88.31 222 ARG A CA 1
ATOM 1688 C C . ARG A 1 222 ? -3.855 11.305 17.719 1 88.31 222 ARG A C 1
ATOM 1690 O O . ARG A 1 222 ? -2.936 11.141 18.531 1 88.31 222 ARG A O 1
ATOM 1697 N N . THR A 1 223 ? -3.77 11.992 16.703 1 90.5 223 THR A N 1
ATOM 1698 C CA . THR A 1 223 ? -2.486 12.57 16.328 1 90.5 223 THR A CA 1
ATOM 1699 C C . THR A 1 223 ? -2.09 13.688 17.297 1 90.5 223 THR A C 1
ATOM 1701 O O . THR A 1 223 ? -2.938 14.461 17.734 1 90.5 223 THR A O 1
ATOM 1704 N N . SER A 1 224 ? -0.8 13.586 17.703 1 89.19 224 SER A N 1
ATOM 1705 C CA . SER A 1 224 ? -0.215 14.656 18.516 1 89.19 224 SER A CA 1
ATOM 1706 C C . SER A 1 224 ? 1.245 14.891 18.141 1 89.19 224 SER A C 1
ATOM 1708 O O . SER A 1 224 ? 1.874 14.039 17.5 1 89.19 224 SER A O 1
ATOM 1710 N N . GLY A 1 225 ? 1.785 16.109 18.312 1 89.88 225 GLY A N 1
ATOM 1711 C CA . GLY A 1 225 ? 3.205 16.344 18.094 1 89.88 225 GLY A CA 1
ATOM 1712 C C . GLY A 1 225 ? 3.5 17.062 16.797 1 89.88 225 GLY A C 1
ATOM 1713 O O . GLY A 1 225 ? 4.555 16.844 16.188 1 89.88 225 GLY A O 1
ATOM 1714 N N . GLY A 1 226 ? 2.596 17.797 16.281 1 91.19 226 GLY A N 1
ATOM 1715 C CA . GLY A 1 226 ? 2.822 18.625 15.102 1 91.19 226 GLY A CA 1
ATOM 1716 C C . GLY A 1 226 ? 2.953 17.828 13.82 1 91.19 226 GLY A C 1
ATOM 1717 O O . GLY A 1 226 ? 2.305 16.797 13.664 1 91.19 226 GLY A O 1
ATOM 1718 N N . ALA A 1 227 ? 3.842 18.328 12.969 1 91.75 227 ALA A N 1
ATOM 1719 C CA . ALA A 1 227 ? 4.008 17.719 11.648 1 91.75 227 ALA A CA 1
ATOM 1720 C C . ALA A 1 227 ? 4.594 16.312 11.758 1 91.75 227 ALA A C 1
ATOM 1722 O O . ALA A 1 227 ? 4.188 15.414 11.031 1 91.75 227 ALA A O 1
ATOM 1723 N N . ILE A 1 228 ? 5.469 16.109 12.672 1 91.12 228 ILE A N 1
ATOM 1724 C CA . ILE A 1 228 ? 6.082 14.805 12.891 1 91.12 228 ILE A CA 1
ATOM 1725 C C . ILE A 1 228 ? 5.023 13.812 13.383 1 91.12 228 ILE A C 1
ATOM 1727 O O . ILE A 1 228 ? 5.012 12.656 12.961 1 91.12 228 ILE A O 1
ATOM 1731 N N . GLY A 1 229 ? 4.145 14.281 14.188 1 92.31 229 GLY A N 1
ATOM 1732 C CA . GLY A 1 229 ? 3.049 13.453 14.672 1 92.31 229 GLY A CA 1
ATOM 1733 C C . GLY A 1 229 ? 2.105 13.016 13.57 1 92.31 229 GLY A C 1
ATOM 1734 O O . GLY A 1 229 ? 1.633 11.875 13.57 1 92.31 229 GLY A O 1
ATOM 1735 N N . VAL A 1 230 ? 1.817 13.984 12.641 1 94.19 230 VAL A N 1
ATOM 1736 C CA . VAL A 1 230 ? 0.946 13.664 11.516 1 94.19 230 VAL A CA 1
ATOM 1737 C C . VAL A 1 230 ? 1.587 12.578 10.656 1 94.19 230 VAL A C 1
ATOM 1739 O O . VAL A 1 230 ? 0.913 11.641 10.227 1 94.19 230 VAL A O 1
ATOM 1742 N N . GLY A 1 231 ? 2.867 12.68 10.438 1 92.75 231 GLY A N 1
ATOM 1743 C CA . GLY A 1 231 ? 3.588 11.648 9.703 1 92.75 231 GLY A CA 1
ATOM 1744 C C . GLY A 1 231 ? 3.553 10.297 10.383 1 92.75 231 GLY A C 1
ATOM 1745 O O . GLY A 1 231 ? 3.307 9.273 9.734 1 92.75 231 GLY A O 1
ATOM 1746 N N . ARG A 1 232 ? 3.721 10.289 11.609 1 91.81 232 ARG A N 1
ATOM 1747 C CA . ARG A 1 232 ? 3.713 9.047 12.383 1 91.81 232 ARG A CA 1
ATOM 1748 C C . ARG A 1 232 ? 2.33 8.406 12.375 1 91.81 232 ARG A C 1
ATOM 1750 O O . ARG A 1 232 ? 2.207 7.191 12.219 1 91.81 232 ARG A O 1
ATOM 1757 N N . ALA A 1 233 ? 1.33 9.25 12.578 1 92.88 233 ALA A N 1
ATOM 1758 C CA . ALA A 1 233 ? -0.041 8.75 12.555 1 92.88 233 ALA A CA 1
ATOM 1759 C C . ALA A 1 233 ? -0.37 8.117 11.203 1 92.88 233 ALA A C 1
ATOM 1761 O O . ALA A 1 233 ? -1.046 7.086 11.141 1 92.88 233 ALA A O 1
ATOM 1762 N N . THR A 1 234 ? 0.08 8.75 10.164 1 93.38 234 THR A N 1
ATOM 1763 C CA . THR A 1 234 ? -0.144 8.242 8.812 1 93.38 234 THR A CA 1
ATOM 1764 C C . THR A 1 234 ? 0.545 6.895 8.625 1 93.38 234 THR A C 1
ATOM 1766 O O . THR A 1 234 ? -0.065 5.945 8.125 1 93.38 234 THR A O 1
ATOM 1769 N N . ARG A 1 235 ? 1.764 6.773 9.062 1 91.31 235 ARG A N 1
ATOM 1770 C CA . ARG A 1 235 ? 2.512 5.527 8.953 1 91.31 235 ARG A CA 1
ATOM 1771 C C . ARG A 1 235 ? 1.851 4.418 9.766 1 91.31 235 ARG A C 1
ATOM 1773 O O . ARG A 1 235 ? 1.637 3.314 9.266 1 91.31 235 ARG A O 1
ATOM 1780 N N . GLU A 1 236 ? 1.543 4.73 10.953 1 90.69 236 GLU A N 1
ATOM 1781 C CA . GLU A 1 236 ? 0.97 3.744 11.867 1 90.69 236 GLU A CA 1
ATOM 1782 C C . GLU A 1 236 ? -0.404 3.283 11.391 1 90.69 236 GLU A C 1
ATOM 1784 O O . GLU A 1 236 ? -0.779 2.127 11.578 1 90.69 236 GLU A O 1
ATOM 1789 N N . SER A 1 237 ? -1.143 4.246 10.844 1 92.44 237 SER A N 1
ATOM 1790 C CA . SER A 1 237 ? -2.453 3.873 10.312 1 92.44 237 SER A CA 1
ATOM 1791 C C . SER A 1 237 ? -2.328 2.852 9.188 1 92.44 237 SER A C 1
ATOM 1793 O O . SER A 1 237 ? -3.119 1.91 9.109 1 92.44 237 SER A O 1
ATOM 1795 N N . VAL A 1 238 ? -1.358 3.035 8.328 1 92 238 VAL A N 1
ATOM 1796 C CA . VAL A 1 238 ? -1.15 2.115 7.211 1 92 238 VAL A CA 1
ATOM 1797 C C . VAL A 1 238 ? -0.712 0.752 7.742 1 92 238 VAL A C 1
ATOM 1799 O O . VAL A 1 238 ? -1.254 -0.281 7.34 1 92 238 VAL A O 1
ATOM 1802 N N . VAL A 1 239 ? 0.227 0.729 8.664 1 89.06 239 VAL A N 1
ATOM 1803 C CA . VAL A 1 239 ? 0.753 -0.507 9.234 1 89.06 239 VAL A CA 1
ATOM 1804 C C . VAL A 1 239 ? -0.368 -1.271 9.938 1 89.06 239 VAL A C 1
ATOM 1806 O O . VAL A 1 239 ? -0.535 -2.475 9.719 1 89.06 239 VAL A O 1
ATOM 1809 N N . ALA A 1 240 ? -1.121 -0.526 10.656 1 89.19 240 ALA A N 1
ATOM 1810 C CA . ALA A 1 240 ? -2.217 -1.147 11.398 1 89.19 240 ALA A CA 1
ATOM 1811 C C . ALA A 1 240 ? -3.287 -1.678 10.445 1 89.19 240 ALA A C 1
ATOM 1813 O O . ALA A 1 240 ? -3.848 -2.754 10.672 1 89.19 240 ALA A O 1
ATOM 1814 N N . SER A 1 241 ? -3.584 -0.894 9.477 1 91.5 241 SER A N 1
ATOM 1815 C CA . SER A 1 241 ? -4.574 -1.326 8.492 1 91.5 241 SER A CA 1
ATOM 1816 C C . SER A 1 241 ? -4.129 -2.598 7.777 1 91.5 241 SER A C 1
ATOM 1818 O O . SER A 1 241 ? -4.926 -3.521 7.59 1 91.5 241 SER A O 1
ATOM 1820 N N . PHE A 1 242 ? -2.848 -2.684 7.363 1 88.88 242 PHE A N 1
ATOM 1821 C CA . PHE A 1 242 ? -2.326 -3.865 6.688 1 88.88 242 PHE A CA 1
ATOM 1822 C C . PHE A 1 242 ? -2.426 -5.094 7.586 1 88.88 242 PHE A C 1
ATOM 1824 O O . PHE A 1 242 ? -2.9 -6.145 7.16 1 88.88 242 PHE A O 1
ATOM 1831 N N . LEU A 1 243 ? -2.072 -4.91 8.742 1 85.38 243 LEU A N 1
ATOM 1832 C CA . LEU A 1 243 ? -2.072 -6.016 9.688 1 85.38 243 LEU A CA 1
ATOM 1833 C C . LEU A 1 243 ? -3.49 -6.52 9.938 1 85.38 243 LEU A C 1
ATOM 1835 O O . LEU A 1 243 ? -3.734 -7.73 9.93 1 85.38 243 LEU A O 1
ATOM 1839 N N . MET A 1 244 ? -4.371 -5.602 10.117 1 87.75 244 MET A N 1
ATOM 1840 C CA . MET A 1 244 ? -5.742 -5.988 10.43 1 87.75 244 MET A CA 1
ATOM 1841 C C . MET A 1 244 ? -6.426 -6.602 9.219 1 87.75 244 MET A C 1
ATOM 1843 O O . MET A 1 244 ? -7.25 -7.508 9.352 1 87.75 244 MET A O 1
ATOM 1847 N N . VAL A 1 245 ? -6.129 -6.07 8.062 1 89.25 245 VAL A N 1
ATOM 1848 C CA . VAL A 1 245 ? -6.719 -6.605 6.84 1 89.25 245 VAL A CA 1
ATOM 1849 C C . VAL A 1 245 ? -6.246 -8.039 6.625 1 89.25 245 VAL A C 1
ATOM 1851 O O . VAL A 1 245 ? -7.039 -8.922 6.281 1 89.25 245 VAL A O 1
ATOM 1854 N N . ILE A 1 246 ? -4.941 -8.289 6.84 1 84.06 246 ILE A N 1
ATOM 1855 C CA . ILE A 1 246 ? -4.379 -9.625 6.645 1 84.06 246 ILE A CA 1
ATOM 1856 C C . ILE A 1 246 ? -4.961 -10.586 7.68 1 84.06 246 ILE A C 1
ATOM 1858 O O . ILE A 1 246 ? -5.367 -11.695 7.34 1 84.06 246 ILE A O 1
ATOM 1862 N N . PHE A 1 247 ? -5.035 -10.109 8.844 1 83.38 247 PHE A N 1
ATOM 1863 C CA . PHE A 1 247 ? -5.562 -10.938 9.922 1 83.38 247 PHE A CA 1
ATOM 1864 C C . PHE A 1 247 ? -7.031 -11.266 9.688 1 83.38 247 PHE A C 1
ATOM 1866 O O . PHE A 1 247 ? -7.441 -12.422 9.781 1 83.38 247 PHE A O 1
ATOM 1873 N N . THR A 1 248 ? -7.824 -10.258 9.477 1 86 248 THR A N 1
ATOM 1874 C CA . THR A 1 248 ? -9.258 -10.445 9.273 1 86 248 THR A CA 1
ATOM 1875 C C . THR A 1 248 ? -9.523 -11.266 8.016 1 86 248 THR A C 1
ATOM 1877 O O . THR A 1 248 ? -10.453 -12.078 7.988 1 86 248 THR A O 1
ATOM 1880 N N . GLY A 1 249 ? -8.734 -10.953 6.965 1 85.06 249 GLY A N 1
ATOM 1881 C CA . GLY A 1 249 ? -8.875 -11.742 5.754 1 85.06 249 GLY A CA 1
ATOM 1882 C C . GLY A 1 249 ? -8.688 -13.234 5.992 1 85.06 249 GLY A C 1
ATOM 1883 O O . GLY A 1 249 ? -9.445 -14.047 5.469 1 85.06 249 GLY A O 1
ATOM 1884 N N . TYR A 1 250 ? -7.66 -13.562 6.734 1 79.19 250 TYR A N 1
ATOM 1885 C CA . TYR A 1 250 ? -7.414 -14.961 7.07 1 79.19 250 TYR A CA 1
ATOM 1886 C C . TYR A 1 250 ? -8.57 -15.539 7.867 1 79.19 250 TYR A C 1
ATOM 1888 O O . TYR A 1 250 ? -8.984 -16.688 7.633 1 79.19 250 TYR A O 1
ATOM 1896 N N . MET A 1 251 ? -9.078 -14.773 8.789 1 82.62 251 MET A N 1
ATOM 1897 C CA . MET A 1 251 ? -10.172 -15.234 9.633 1 82.62 251 MET A CA 1
ATOM 1898 C C . MET A 1 251 ? -11.43 -15.484 8.805 1 82.62 251 MET A C 1
ATOM 1900 O O . MET A 1 251 ? -12.133 -16.469 9.023 1 82.62 251 MET A O 1
ATOM 1904 N N . ILE A 1 252 ? -11.727 -14.609 7.902 1 85.31 252 ILE A N 1
ATOM 1905 C CA . ILE A 1 252 ? -12.914 -14.742 7.062 1 85.31 252 ILE A CA 1
ATOM 1906 C C . ILE A 1 252 ? -12.766 -15.961 6.152 1 85.31 252 ILE A C 1
ATOM 1908 O O . ILE A 1 252 ? -13.719 -16.719 5.977 1 85.31 252 ILE A O 1
ATOM 1912 N N . THR A 1 253 ? -11.57 -16.125 5.59 1 79.38 253 THR A N 1
ATOM 1913 C CA . THR A 1 253 ? -11.328 -17.281 4.727 1 79.38 253 THR A CA 1
ATOM 1914 C C . THR A 1 253 ? -11.445 -18.578 5.512 1 79.38 253 THR A C 1
ATOM 1916 O O . THR A 1 253 ? -12.031 -19.562 5.027 1 79.38 253 THR A O 1
ATOM 1919 N N . ALA A 1 254 ? -10.891 -18.609 6.691 1 78.31 254 ALA A N 1
ATOM 1920 C CA . ALA A 1 254 ? -10.969 -19.797 7.539 1 78.31 254 ALA A CA 1
ATOM 1921 C C . ALA A 1 254 ? -12.414 -20.109 7.93 1 78.31 254 ALA A C 1
ATOM 1923 O O . ALA A 1 254 ? -12.805 -21.266 8.023 1 78.31 254 ALA A O 1
ATOM 1924 N N . LEU A 1 255 ? -13.133 -19.047 8.148 1 78.56 255 LEU A N 1
ATOM 1925 C CA . LEU A 1 255 ? -14.523 -19.203 8.562 1 78.56 255 LEU A CA 1
ATOM 1926 C C . LEU A 1 255 ? -15.383 -19.703 7.402 1 78.56 255 LEU A C 1
ATOM 1928 O O . LEU A 1 255 ? -16.25 -20.562 7.594 1 78.56 255 LEU A O 1
ATOM 1932 N N . PHE A 1 256 ? -15.148 -19.203 6.238 1 78.19 256 PHE A N 1
ATOM 1933 C CA . PHE A 1 256 ? -16 -19.547 5.102 1 78.19 256 PHE A CA 1
ATOM 1934 C C . PHE A 1 256 ? -15.477 -20.781 4.387 1 78.19 256 PHE A C 1
ATOM 1936 O O . PHE A 1 256 ? -16.234 -21.484 3.705 1 78.19 256 PHE A O 1
ATOM 1943 N N . TYR A 1 257 ? -14.188 -21.062 4.41 1 67.94 257 TYR A N 1
ATOM 1944 C CA . TYR A 1 257 ? -13.648 -22.188 3.65 1 67.94 257 TYR A CA 1
ATOM 1945 C C . TYR A 1 257 ? -13.133 -23.281 4.582 1 67.94 257 TYR A C 1
ATOM 1947 O O . TYR A 1 257 ? -12.586 -24.281 4.125 1 67.94 257 TYR A O 1
ATOM 1955 N N . ARG A 1 258 ? -13.109 -23.125 5.922 1 59.69 258 ARG A N 1
ATOM 1956 C CA . ARG A 1 258 ? -12.789 -24.234 6.828 1 59.69 258 ARG A CA 1
ATOM 1957 C C . ARG A 1 258 ? -13.789 -25.375 6.668 1 59.69 258 ARG A C 1
ATOM 1959 O O . ARG A 1 258 ? -14.992 -25.188 6.84 1 59.69 258 ARG A O 1
ATOM 1966 N N . ASP A 1 259 ? -13.477 -26.109 5.586 1 46.69 259 ASP A N 1
ATOM 1967 C CA . ASP A 1 259 ? -14.148 -27.406 5.719 1 46.69 259 ASP A CA 1
ATOM 1968 C C . ASP A 1 259 ? -13.781 -28.078 7.039 1 46.69 259 ASP A C 1
ATOM 1970 O O . ASP A 1 259 ? -12.641 -27.969 7.504 1 46.69 259 ASP A O 1
ATOM 1974 N N . MET B 1 1 ? -12.109 21.859 -22.562 1 36.97 1 MET B N 1
ATOM 1975 C CA . MET B 1 1 ? -12.234 20.516 -22.031 1 36.97 1 MET B CA 1
ATOM 1976 C C . MET B 1 1 ? -10.859 19.859 -21.891 1 36.97 1 MET B C 1
ATOM 1978 O O . MET B 1 1 ? -10.727 18.828 -21.219 1 36.97 1 MET B O 1
ATOM 1982 N N . THR B 1 2 ? -9.875 20.203 -22.75 1 46.44 2 THR B N 1
ATOM 1983 C CA . THR B 1 2 ? -8.5 19.719 -22.844 1 46.44 2 THR B CA 1
ATOM 1984 C C . THR B 1 2 ? -7.625 20.391 -21.797 1 46.44 2 THR B C 1
ATOM 1986 O O . THR B 1 2 ? -6.441 20.078 -21.672 1 46.44 2 THR B O 1
ATOM 1989 N N . GLY B 1 3 ? -8.039 21.406 -21.203 1 45.5 3 GLY B N 1
ATOM 1990 C CA . GLY B 1 3 ? -7.344 22.266 -20.266 1 45.5 3 GLY B CA 1
ATOM 1991 C C . GLY B 1 3 ? -6.973 21.578 -18.969 1 45.5 3 GLY B C 1
ATOM 1992 O O . GLY B 1 3 ? -5.805 21.562 -18.578 1 45.5 3 GLY B O 1
ATOM 1993 N N . PRO B 1 4 ? -7.996 21.078 -18.406 1 52.75 4 PRO B N 1
ATOM 1994 C CA . PRO B 1 4 ? -7.695 20.391 -17.141 1 52.75 4 PRO B CA 1
ATOM 1995 C C . PRO B 1 4 ? -6.738 19.203 -17.328 1 52.75 4 PRO B C 1
ATOM 1997 O O . PRO B 1 4 ? -5.914 18.938 -16.453 1 52.75 4 PRO B O 1
ATOM 2000 N N . ILE B 1 5 ? -6.852 18.594 -18.422 1 49.16 5 ILE B N 1
ATOM 2001 C CA . ILE B 1 5 ? -5.91 17.516 -18.703 1 49.16 5 ILE B CA 1
ATOM 2002 C C . ILE B 1 5 ? -4.512 18.094 -18.906 1 49.16 5 ILE B C 1
ATOM 2004 O O . ILE B 1 5 ? -3.523 17.531 -18.422 1 49.16 5 ILE B O 1
ATOM 2008 N N . LYS B 1 6 ? -4.41 19.141 -19.656 1 49.72 6 LYS B N 1
ATOM 2009 C CA . LYS B 1 6 ? -3.129 19.797 -19.891 1 49.72 6 LYS B CA 1
ATOM 2010 C C . LYS B 1 6 ? -2.525 20.312 -18.594 1 49.72 6 LYS B C 1
ATOM 2012 O O . LYS B 1 6 ? -1.313 20.219 -18.375 1 49.72 6 LYS B O 1
ATOM 2017 N N . GLU B 1 7 ? -3.426 20.906 -17.828 1 51.66 7 GLU B N 1
ATOM 2018 C CA . GLU B 1 7 ? -2.957 21.359 -16.531 1 51.66 7 GLU B CA 1
ATOM 2019 C C . GLU B 1 7 ? -2.494 20.203 -15.656 1 51.66 7 GLU B C 1
ATOM 2021 O O . GLU B 1 7 ? -1.477 20.297 -14.969 1 51.66 7 GLU B O 1
ATOM 2026 N N . LYS B 1 8 ? -3.234 19.172 -15.742 1 54.66 8 LYS B N 1
ATOM 2027 C CA . LYS B 1 8 ? -2.857 17.969 -14.992 1 54.66 8 LYS B CA 1
ATOM 2028 C C . LYS B 1 8 ? -1.567 17.375 -15.539 1 54.66 8 LYS B C 1
ATOM 2030 O O . LYS B 1 8 ? -0.724 16.906 -14.773 1 54.66 8 LYS B O 1
ATOM 2035 N N . LEU B 1 9 ? -1.473 17.391 -16.859 1 51.66 9 LEU B N 1
ATOM 2036 C CA . LEU B 1 9 ? -0.261 16.891 -17.5 1 51.66 9 LEU B CA 1
ATOM 2037 C C . LEU B 1 9 ? 0.931 17.797 -17.188 1 51.66 9 LEU B C 1
ATOM 2039 O O . LEU B 1 9 ? 2.029 17.297 -16.922 1 51.66 9 LEU B O 1
ATOM 2043 N N . THR B 1 10 ? 0.676 19.047 -17.281 1 49.69 10 THR B N 1
ATOM 2044 C CA . THR B 1 10 ? 1.742 19.984 -16.953 1 49.69 10 THR B CA 1
ATOM 2045 C C . THR B 1 10 ? 2.127 19.875 -15.477 1 49.69 10 THR B C 1
ATOM 2047 O O . THR B 1 10 ? 3.309 19.938 -15.133 1 49.69 10 THR B O 1
ATOM 2050 N N . GLU B 1 11 ? 1.11 19.672 -14.734 1 56 11 GLU B N 1
ATOM 2051 C CA . GLU B 1 11 ? 1.375 19.484 -13.312 1 56 11 GLU B CA 1
ATOM 2052 C C . GLU B 1 11 ? 2.117 18.172 -13.07 1 56 11 GLU B C 1
ATOM 2054 O O . GLU B 1 11 ? 2.998 18.109 -12.211 1 56 11 GLU B O 1
ATOM 2059 N N . PHE B 1 12 ? 1.692 17.312 -13.953 1 57 12 PHE B N 1
ATOM 2060 C CA . PHE B 1 12 ? 2.387 16.031 -13.883 1 57 12 PHE B CA 1
ATOM 2061 C C . PHE B 1 12 ? 3.844 16.172 -14.305 1 57 12 PHE B C 1
ATOM 2063 O O . PHE B 1 12 ? 4.742 15.633 -13.656 1 57 12 PHE B O 1
ATOM 2070 N N . PHE B 1 13 ? 4.086 16.875 -15.312 1 53.53 13 PHE B N 1
ATOM 2071 C CA . PHE B 1 13 ? 5.438 17.109 -15.805 1 53.53 13 PHE B CA 1
ATOM 2072 C C . PHE B 1 13 ? 6.227 17.984 -14.828 1 53.53 13 PHE B C 1
ATOM 2074 O O . PHE B 1 13 ? 7.414 17.734 -14.602 1 53.53 13 PHE B O 1
ATOM 2081 N N . TYR B 1 14 ? 5.523 18.922 -14.328 1 50.56 14 TYR B N 1
ATOM 2082 C CA . TYR B 1 14 ? 6.16 19.766 -13.32 1 50.56 14 TYR B CA 1
ATOM 2083 C C . TYR B 1 14 ? 6.484 18.953 -12.062 1 50.56 14 TYR B C 1
ATOM 2085 O O . TYR B 1 14 ? 7.57 19.094 -11.5 1 50.56 14 TYR B O 1
ATOM 2093 N N . ALA B 1 15 ? 5.504 18.203 -11.781 1 61.84 15 ALA B N 1
ATOM 2094 C CA . ALA B 1 15 ? 5.719 17.344 -10.609 1 61.84 15 ALA B CA 1
ATOM 2095 C C . ALA B 1 15 ? 6.848 16.359 -10.852 1 61.84 15 ALA B C 1
ATOM 2097 O O . ALA B 1 15 ? 7.688 16.125 -9.977 1 61.84 15 ALA B O 1
ATOM 2098 N N . SER B 1 16 ? 6.84 15.867 -12.047 1 63.72 16 SER B N 1
ATOM 2099 C CA . SER B 1 16 ? 7.902 14.945 -12.414 1 63.72 16 SER B CA 1
ATOM 2100 C C . SER B 1 16 ? 9.25 15.648 -12.508 1 63.72 16 SER B C 1
ATOM 2102 O O . SER B 1 16 ? 10.266 15.125 -12.055 1 63.72 16 SER B O 1
ATOM 2104 N N . GLY B 1 17 ? 9.141 16.812 -13.102 1 61.22 17 GLY B N 1
ATOM 2105 C CA . GLY B 1 17 ? 10.359 17.594 -13.188 1 61.22 17 GLY B CA 1
ATOM 2106 C C . GLY B 1 17 ? 10.922 17.984 -11.836 1 61.22 17 GLY B C 1
ATOM 2107 O O . GLY B 1 17 ? 12.125 17.875 -11.602 1 61.22 17 GLY B O 1
ATOM 2108 N N . PHE B 1 18 ? 10.039 18.375 -11.055 1 69.44 18 PHE B N 1
ATOM 2109 C CA . PHE B 1 18 ? 10.445 18.75 -9.711 1 69.44 18 PHE B CA 1
ATOM 2110 C C . PHE B 1 18 ? 11.031 17.562 -8.961 1 69.44 18 PHE B C 1
ATOM 2112 O O . PHE B 1 18 ? 12.039 17.688 -8.258 1 69.44 18 PHE B O 1
ATOM 2119 N N . THR B 1 19 ? 10.445 16.469 -9.195 1 71.69 19 THR B N 1
ATOM 2120 C CA . THR B 1 19 ? 10.922 15.266 -8.531 1 71.69 19 THR B CA 1
ATOM 2121 C C . THR B 1 19 ? 12.32 14.898 -9.016 1 71.69 19 THR B C 1
ATOM 2123 O O . THR B 1 19 ? 13.188 14.555 -8.219 1 71.69 19 THR B O 1
ATOM 2126 N N . ILE B 1 20 ? 12.5 15.008 -10.242 1 70.31 20 ILE B N 1
ATOM 2127 C CA . ILE B 1 20 ? 13.797 14.695 -10.836 1 70.31 20 ILE B CA 1
ATOM 2128 C C . ILE B 1 20 ? 14.844 15.672 -10.32 1 70.31 20 ILE B C 1
ATOM 2130 O O . ILE B 1 20 ? 15.969 15.273 -10.008 1 70.31 20 ILE B O 1
ATOM 2134 N N . LEU B 1 21 ? 14.453 16.875 -10.258 1 68.88 21 LEU B N 1
ATOM 2135 C CA . LEU B 1 21 ? 15.367 17.891 -9.758 1 68.88 21 LEU B CA 1
ATOM 2136 C C . LEU B 1 21 ? 15.75 17.609 -8.305 1 68.88 21 LEU B C 1
ATOM 2138 O O . LEU B 1 21 ? 16.906 17.797 -7.918 1 68.88 21 LEU B O 1
ATOM 2142 N N . LEU B 1 22 ? 14.781 17.203 -7.652 1 70 22 LEU B N 1
ATOM 2143 C CA . LEU B 1 22 ? 15.047 16.891 -6.25 1 70 22 LEU B CA 1
ATOM 2144 C C . LEU B 1 22 ? 16.031 15.734 -6.125 1 70 22 LEU B C 1
ATOM 2146 O O . LEU B 1 22 ? 16.922 15.758 -5.281 1 70 22 LEU B O 1
ATOM 2150 N N . VAL B 1 23 ? 15.82 14.812 -6.957 1 69.94 23 VAL B N 1
ATOM 2151 C CA . VAL B 1 23 ? 16.703 13.648 -6.957 1 69.94 23 VAL B CA 1
ATOM 2152 C C . VAL B 1 23 ? 18.125 14.07 -7.363 1 69.94 23 VAL B C 1
ATOM 2154 O O . VAL B 1 23 ? 19.094 13.68 -6.73 1 69.94 23 VAL B O 1
ATOM 2157 N N . TYR B 1 24 ? 18.125 14.836 -8.391 1 69.69 24 TYR B N 1
ATOM 2158 C CA . TYR B 1 24 ? 19.391 15.336 -8.898 1 69.69 24 TYR B CA 1
ATOM 2159 C C . TYR B 1 24 ? 20.125 16.156 -7.832 1 69.69 24 TYR B C 1
ATOM 2161 O O . TYR B 1 24 ? 21.312 15.938 -7.582 1 69.69 24 TYR B O 1
ATOM 2169 N N . GLU B 1 25 ? 19.438 16.984 -7.215 1 68.38 25 GLU B N 1
ATOM 2170 C CA . GLU B 1 25 ? 20.031 17.812 -6.168 1 68.38 25 GLU B CA 1
ATOM 2171 C C . GLU B 1 25 ? 20.484 16.969 -4.984 1 68.38 25 GLU B C 1
ATOM 2173 O O . GLU B 1 25 ? 21.5 17.266 -4.344 1 68.38 25 GLU B O 1
ATOM 2178 N N . SER B 1 26 ? 19.703 16.016 -4.734 1 67.69 26 SER B N 1
ATOM 2179 C CA . SER B 1 26 ? 20.047 15.125 -3.629 1 67.69 26 SER B CA 1
ATOM 2180 C C . SER B 1 26 ? 21.328 14.344 -3.924 1 67.69 26 SER B C 1
ATOM 2182 O O . SER B 1 26 ? 22.141 14.133 -3.033 1 67.69 26 SER B O 1
ATOM 2184 N N . ILE B 1 27 ? 21.453 13.961 -5.16 1 67.12 27 ILE B N 1
ATOM 2185 C CA . ILE B 1 27 ? 22.656 13.234 -5.574 1 67.12 27 ILE B CA 1
ATOM 2186 C C . ILE B 1 27 ? 23.875 14.156 -5.496 1 67.12 27 ILE B C 1
ATOM 2188 O O . ILE B 1 27 ? 24.953 13.734 -5.086 1 67.12 27 ILE B O 1
ATOM 2192 N N . LEU B 1 28 ? 23.656 15.391 -5.824 1 65.5 28 LEU B N 1
ATOM 2193 C CA . LEU B 1 28 ? 24.75 16.359 -5.816 1 65.5 28 LEU B CA 1
ATOM 2194 C C . LEU B 1 28 ? 25.172 16.688 -4.387 1 65.5 28 LEU B C 1
ATOM 2196 O O . LEU B 1 28 ? 26.312 17.094 -4.148 1 65.5 28 LEU B O 1
ATOM 2200 N N . ASN B 1 29 ? 24.25 16.516 -3.531 1 65.25 29 ASN B N 1
ATOM 2201 C CA . ASN B 1 29 ? 24.562 16.859 -2.146 1 65.25 29 ASN B CA 1
ATOM 2202 C C . ASN B 1 29 ? 25.078 15.641 -1.378 1 65.25 29 ASN B C 1
ATOM 2204 O O . ASN B 1 29 ? 25.188 15.68 -0.151 1 65.25 29 ASN B O 1
ATOM 2208 N N . LEU B 1 30 ? 25.328 14.648 -2.072 1 66.69 30 LEU B N 1
ATOM 2209 C CA . LEU B 1 30 ? 25.844 13.422 -1.476 1 66.69 30 LEU B CA 1
ATOM 2210 C C . LEU B 1 30 ? 27.109 13.688 -0.684 1 66.69 30 LEU B C 1
ATOM 2212 O O . LEU B 1 30 ? 27.297 13.148 0.409 1 66.69 30 LEU B O 1
ATOM 2216 N N . PRO B 1 31 ? 27.953 14.594 -1.234 1 61.12 31 PRO B N 1
ATOM 2217 C CA . PRO B 1 31 ? 29.172 14.859 -0.469 1 61.12 31 PRO B CA 1
ATOM 2218 C C . PRO B 1 31 ? 28.891 15.57 0.855 1 61.12 31 PRO B C 1
ATOM 2220 O O . PRO B 1 31 ? 29.703 15.484 1.784 1 61.12 31 PRO B O 1
ATOM 2223 N N . TYR B 1 32 ? 27.906 16.25 0.979 1 62.16 32 TYR B N 1
ATOM 2224 C CA . TYR B 1 32 ? 27.547 16.938 2.217 1 62.16 32 TYR B CA 1
ATOM 2225 C C . TYR B 1 32 ? 26.797 16 3.158 1 62.16 32 TYR B C 1
ATOM 2227 O O . TYR B 1 32 ? 26.344 16.422 4.223 1 62.16 32 TYR B O 1
ATOM 2235 N N . SER B 1 33 ? 26.688 14.773 2.758 1 63.53 33 SER B N 1
ATOM 2236 C CA . SER B 1 33 ? 25.969 13.758 3.521 1 63.53 33 SER B CA 1
ATOM 2237 C C . SER B 1 33 ? 26.641 13.5 4.867 1 63.53 33 SER B C 1
ATOM 2239 O O . SER B 1 33 ? 25.984 13.18 5.852 1 63.53 33 SER B O 1
ATOM 2241 N N . PHE B 1 34 ? 27.875 13.828 4.848 1 63.66 34 PHE B N 1
ATOM 2242 C CA . PHE B 1 34 ? 28.656 13.578 6.055 1 63.66 34 PHE B CA 1
ATOM 2243 C C . PHE B 1 34 ? 28.219 14.5 7.18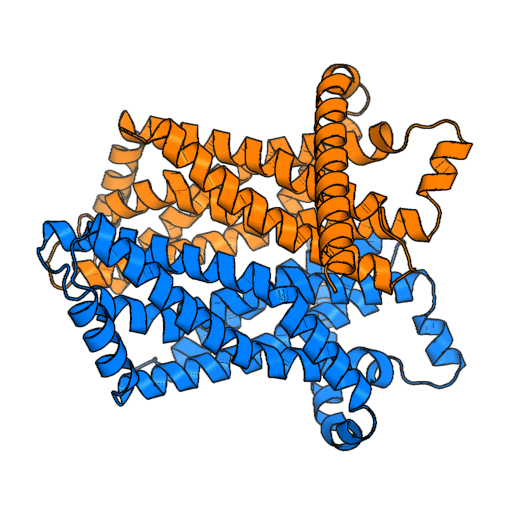4 1 63.66 34 PHE B C 1
ATOM 2245 O O . PHE B 1 34 ? 28.328 14.148 8.359 1 63.66 34 PHE B O 1
ATOM 2252 N N . PHE B 1 35 ? 27.641 15.531 6.918 1 64.44 35 PHE B N 1
ATOM 2253 C CA . PHE B 1 35 ? 27.266 16.484 7.957 1 64.44 35 PHE B CA 1
ATOM 2254 C C . PHE B 1 35 ? 25.891 16.156 8.523 1 64.44 35 PHE B C 1
ATOM 2256 O O . PHE B 1 35 ? 25.531 16.625 9.602 1 64.44 35 PHE B O 1
ATOM 2263 N N . LYS B 1 36 ? 25.219 15.367 7.859 1 78.06 36 LYS B N 1
ATOM 2264 C CA . LYS B 1 36 ? 23.859 15.07 8.312 1 78.06 36 LYS B CA 1
ATOM 2265 C C . LYS B 1 36 ? 23.672 13.578 8.562 1 78.06 36 LYS B C 1
ATOM 2267 O O . LYS B 1 36 ? 22.625 13.008 8.242 1 78.06 36 LYS B O 1
ATOM 2272 N N . ARG B 1 37 ? 24.75 13.016 9.18 1 78.31 37 ARG B N 1
ATOM 2273 C CA . ARG B 1 37 ? 24.766 11.578 9.422 1 78.31 37 ARG B CA 1
ATOM 2274 C C . ARG B 1 37 ? 23.719 11.195 10.461 1 78.31 37 ARG B C 1
ATOM 2276 O O . ARG B 1 37 ? 23.062 10.148 10.344 1 78.31 37 ARG B O 1
ATOM 2283 N N . LYS B 1 38 ? 23.562 12.094 11.375 1 81.38 38 LYS B N 1
ATOM 2284 C CA . LYS B 1 38 ? 22.594 11.781 12.43 1 81.38 38 LYS B CA 1
ATOM 2285 C C . LYS B 1 38 ? 21.172 11.727 11.883 1 81.38 38 LYS B C 1
ATOM 2287 O O . LYS B 1 38 ? 20.422 10.805 12.195 1 81.38 38 LYS B O 1
ATOM 2292 N N . GLU B 1 39 ? 20.969 12.672 10.992 1 81.88 39 GLU B N 1
ATOM 2293 C CA . GLU B 1 39 ? 19.625 12.734 10.406 1 81.88 39 GLU B CA 1
ATOM 2294 C C . GLU B 1 39 ? 19.391 11.555 9.469 1 81.88 39 GLU B C 1
ATOM 2296 O O . GLU B 1 39 ? 18.281 11.023 9.406 1 81.88 39 GLU B O 1
ATOM 2301 N N . ILE B 1 40 ? 20.422 11.172 8.898 1 84.12 40 ILE B N 1
ATOM 2302 C CA . ILE B 1 40 ? 20.328 10.039 7.988 1 84.12 40 ILE B CA 1
ATOM 2303 C C . ILE B 1 40 ? 20.094 8.758 8.781 1 84.12 40 ILE B C 1
ATOM 2305 O O . ILE B 1 40 ? 19.25 7.934 8.406 1 84.12 40 ILE B O 1
ATOM 2309 N N . LEU B 1 41 ? 20.703 8.617 9.828 1 84 41 LEU B N 1
ATOM 2310 C CA . LEU B 1 41 ? 20.562 7.434 10.664 1 84 41 LEU B CA 1
ATOM 2311 C C . LEU B 1 41 ? 19.172 7.395 11.305 1 84 41 LEU B C 1
ATOM 2313 O O . LEU B 1 41 ? 18.594 6.32 11.477 1 84 41 LEU B O 1
ATOM 2317 N N . ASP B 1 42 ? 18.734 8.555 11.609 1 84.12 42 ASP B N 1
ATOM 2318 C CA . ASP B 1 42 ? 17.391 8.633 12.172 1 84.12 42 ASP B CA 1
ATOM 2319 C C . ASP B 1 42 ? 16.344 8.188 11.156 1 84.12 42 ASP B C 1
ATOM 2321 O O . ASP B 1 42 ? 15.406 7.469 11.508 1 84.12 42 ASP B O 1
ATOM 2325 N N . GLN B 1 43 ? 16.594 8.617 9.992 1 83.88 43 GLN B N 1
ATOM 2326 C CA . GLN B 1 43 ? 15.656 8.227 8.938 1 83.88 43 GLN B CA 1
ATOM 2327 C C . GLN B 1 43 ? 15.742 6.734 8.648 1 83.88 43 GLN B C 1
ATOM 2329 O O . GLN B 1 43 ? 14.727 6.094 8.367 1 83.88 43 GLN B O 1
ATOM 2334 N N . MET B 1 44 ? 16.938 6.254 8.727 1 85.38 44 MET B N 1
ATOM 2335 C CA . MET B 1 44 ? 17.109 4.816 8.531 1 85.38 44 MET B CA 1
ATOM 2336 C C . MET B 1 44 ? 16.406 4.027 9.625 1 85.38 44 MET B C 1
ATOM 2338 O O . MET B 1 44 ? 15.797 2.988 9.359 1 85.38 44 MET B O 1
ATOM 2342 N N . TYR B 1 45 ? 16.469 4.582 10.703 1 84.56 45 TYR B N 1
ATOM 2343 C CA . TYR B 1 45 ? 15.82 3.934 11.844 1 84.56 45 TYR B CA 1
ATOM 2344 C C . TYR B 1 45 ? 14.297 3.971 11.695 1 84.56 45 TYR B C 1
ATOM 2346 O O . TYR B 1 45 ? 13.625 2.963 11.914 1 84.56 45 TYR B O 1
ATOM 2354 N N . ILE B 1 46 ? 13.812 5.066 11.32 1 82.62 46 ILE B N 1
ATOM 2355 C CA . ILE B 1 46 ? 12.367 5.234 11.148 1 82.62 46 ILE B CA 1
ATOM 2356 C C . ILE B 1 46 ? 11.875 4.316 10.031 1 82.62 46 ILE B C 1
ATOM 2358 O O . ILE B 1 46 ? 10.859 3.637 10.188 1 82.62 46 ILE B O 1
ATOM 2362 N N . THR B 1 47 ? 12.633 4.27 9.031 1 81.75 47 THR B N 1
ATOM 2363 C CA . THR B 1 47 ? 12.258 3.436 7.895 1 81.75 47 THR B CA 1
ATOM 2364 C C . THR B 1 47 ? 12.383 1.955 8.242 1 81.75 47 THR B C 1
ATOM 2366 O O . THR B 1 47 ? 11.508 1.156 7.906 1 81.75 47 THR B O 1
ATOM 2369 N N . GLY B 1 48 ? 13.469 1.644 8.844 1 83.19 48 GLY B N 1
ATOM 2370 C CA . GLY B 1 48 ? 13.734 0.254 9.18 1 83.19 48 GLY B CA 1
ATOM 2371 C C . GLY B 1 48 ? 12.828 -0.28 10.273 1 83.19 48 GLY B C 1
ATOM 2372 O O . GLY B 1 48 ? 12.047 -1.202 10.047 1 83.19 48 GLY B O 1
ATOM 2373 N N . VAL B 1 49 ? 12.773 0.36 11.336 1 79.38 49 VAL B N 1
ATOM 2374 C CA . VAL B 1 49 ? 12.031 -0.116 12.508 1 79.38 49 VAL B CA 1
ATOM 2375 C C . VAL B 1 49 ? 10.539 0.122 12.305 1 79.38 49 VAL B C 1
ATOM 2377 O O . VAL B 1 49 ? 9.711 -0.685 12.742 1 79.38 49 VAL B O 1
ATOM 2380 N N . GLY B 1 50 ? 10.281 1.187 11.68 1 79.69 50 GLY B N 1
ATOM 2381 C CA . GLY B 1 50 ? 8.883 1.516 11.477 1 79.69 50 GLY B CA 1
ATOM 2382 C C . GLY B 1 50 ? 8.195 0.61 10.469 1 79.69 50 GLY B C 1
ATOM 2383 O O . GLY B 1 50 ? 6.973 0.469 10.484 1 79.69 50 GLY B O 1
ATOM 2384 N N . SER B 1 51 ? 8.992 -0.02 9.656 1 85.81 51 SER B N 1
ATOM 2385 C CA . SER B 1 51 ? 8.375 -0.787 8.578 1 85.81 51 SER B CA 1
ATOM 2386 C C . SER B 1 51 ? 8.625 -2.281 8.75 1 85.81 51 SER B C 1
ATOM 2388 O O . SER B 1 51 ? 8.094 -3.096 7.992 1 85.81 51 SER B O 1
ATOM 2390 N N . ILE B 1 52 ? 9.352 -2.666 9.742 1 88.19 52 ILE B N 1
ATOM 2391 C CA . ILE B 1 52 ? 9.758 -4.059 9.891 1 88.19 52 ILE B CA 1
ATOM 2392 C C . ILE B 1 52 ? 8.531 -4.93 10.148 1 88.19 52 ILE B C 1
ATOM 2394 O O . ILE B 1 52 ? 8.43 -6.043 9.625 1 88.19 52 ILE B O 1
ATOM 2398 N N . SER B 1 53 ? 7.699 -4.492 10.938 1 84.81 53 SER B N 1
ATOM 2399 C CA . SER B 1 53 ? 6.527 -5.289 11.297 1 84.81 53 SER B CA 1
ATOM 2400 C C . SER B 1 53 ? 5.637 -5.531 10.086 1 84.81 53 SER B C 1
ATOM 2402 O O . SER B 1 53 ? 5.254 -6.668 9.805 1 84.81 53 SER B O 1
ATOM 2404 N N . VAL B 1 54 ? 5.383 -4.453 9.383 1 84.81 54 VAL B N 1
ATOM 2405 C CA . VAL B 1 54 ? 4.465 -4.551 8.25 1 84.81 54 VAL B CA 1
ATOM 2406 C C . VAL B 1 54 ? 5.121 -5.34 7.121 1 84.81 54 VAL B C 1
ATOM 2408 O O . VAL B 1 54 ? 4.477 -6.172 6.48 1 84.81 54 VAL B O 1
ATOM 2411 N N . VAL B 1 55 ? 6.391 -5.133 6.918 1 89.75 55 VAL B N 1
ATOM 2412 C CA . VAL B 1 55 ? 7.113 -5.836 5.863 1 89.75 55 VAL B CA 1
ATOM 2413 C C . VAL B 1 55 ? 7.168 -7.328 6.184 1 89.75 55 VAL B C 1
ATOM 2415 O O . VAL B 1 55 ? 7.004 -8.164 5.293 1 89.75 55 VAL B O 1
ATOM 2418 N N . SER B 1 56 ? 7.375 -7.617 7.422 1 90.5 56 SER B N 1
ATOM 2419 C CA . SER B 1 56 ? 7.477 -9.016 7.828 1 90.5 56 SER B CA 1
ATOM 2420 C C . SER B 1 56 ? 6.164 -9.758 7.586 1 90.5 56 SER B C 1
ATOM 2422 O O . SER B 1 56 ? 6.156 -10.836 7 1 90.5 56 SER B O 1
ATOM 2424 N N . ILE B 1 57 ? 5.156 -9.18 7.949 1 86 57 ILE B N 1
ATOM 2425 C CA . ILE B 1 57 ? 3.863 -9.852 7.875 1 86 57 ILE B CA 1
ATOM 2426 C C . ILE B 1 57 ? 3.422 -9.961 6.418 1 86 57 ILE B C 1
ATOM 2428 O O . ILE B 1 57 ? 2.992 -11.031 5.977 1 86 57 ILE B O 1
ATOM 2432 N N . VAL B 1 58 ? 3.566 -8.914 5.715 1 84.12 58 VAL B N 1
ATOM 2433 C CA . VAL B 1 58 ? 3.133 -8.914 4.32 1 84.12 58 VAL B CA 1
ATOM 2434 C C . VAL B 1 58 ? 3.998 -9.867 3.506 1 84.12 58 VAL B C 1
ATOM 2436 O O . VAL B 1 58 ? 3.496 -10.57 2.623 1 84.12 58 VAL B O 1
ATOM 2439 N N . ALA B 1 59 ? 5.246 -9.883 3.832 1 88.88 59 ALA B N 1
ATOM 2440 C CA . ALA B 1 59 ? 6.16 -10.758 3.1 1 88.88 59 ALA B CA 1
ATOM 2441 C C . ALA B 1 59 ? 5.82 -12.227 3.34 1 88.88 59 ALA B C 1
ATOM 2443 O O . ALA B 1 59 ? 5.773 -13.016 2.398 1 88.88 59 ALA B O 1
ATOM 2444 N N . VAL B 1 60 ? 5.598 -12.578 4.555 1 87.44 60 VAL B N 1
ATOM 2445 C CA . VAL B 1 60 ? 5.277 -13.961 4.898 1 87.44 60 VAL B CA 1
ATOM 2446 C C . VAL B 1 60 ? 3.957 -14.359 4.242 1 87.44 60 VAL B C 1
ATOM 2448 O O . VAL B 1 60 ? 3.855 -15.43 3.641 1 87.44 60 VAL B O 1
ATOM 2451 N N . PHE B 1 61 ? 3.055 -13.562 4.301 1 82.12 61 PHE B N 1
ATOM 2452 C CA . PHE B 1 61 ? 1.746 -13.859 3.734 1 82.12 61 PHE B CA 1
ATOM 2453 C C . PHE B 1 61 ? 1.818 -13.945 2.215 1 82.12 61 PHE B C 1
ATOM 2455 O O . PHE B 1 61 ? 1.165 -14.797 1.603 1 82.12 61 PHE B O 1
ATOM 2462 N N . THR B 1 62 ? 2.518 -13.031 1.652 1 80.56 62 THR B N 1
ATOM 2463 C CA . THR B 1 62 ? 2.695 -13.07 0.205 1 80.56 62 THR B CA 1
ATOM 2464 C C . THR B 1 62 ? 3.363 -14.375 -0.226 1 80.56 62 THR B C 1
ATOM 2466 O O . THR B 1 62 ? 2.963 -14.984 -1.219 1 80.56 62 THR B O 1
ATOM 2469 N N . GLY B 1 63 ? 4.379 -14.742 0.522 1 82.38 63 GLY B N 1
ATOM 2470 C CA . GLY B 1 63 ? 5.031 -16.016 0.239 1 82.38 63 GLY B CA 1
ATOM 2471 C C . GLY B 1 63 ? 4.102 -17.203 0.371 1 82.38 63 GLY B C 1
ATOM 2472 O O . GLY B 1 63 ? 4.145 -18.125 -0.445 1 82.38 63 GLY B O 1
ATOM 2473 N N . MET B 1 64 ? 3.303 -17.156 1.367 1 82.38 64 MET B N 1
ATOM 2474 C CA . MET B 1 64 ? 2.354 -18.25 1.591 1 82.38 64 MET B CA 1
ATOM 2475 C C . MET B 1 64 ? 1.354 -18.344 0.443 1 82.38 64 MET B C 1
ATOM 2477 O O . MET B 1 64 ? 1.07 -19.438 -0.052 1 82.38 64 MET B O 1
ATOM 2481 N N . ILE B 1 65 ? 0.87 -17.219 0.028 1 74.44 65 ILE B N 1
ATOM 2482 C CA . ILE B 1 65 ? -0.126 -17.172 -1.037 1 74.44 65 ILE B CA 1
ATOM 2483 C C . ILE B 1 65 ? 0.503 -17.641 -2.35 1 74.44 65 ILE B C 1
ATOM 2485 O O . ILE B 1 65 ? -0.109 -18.406 -3.105 1 74.44 65 ILE B O 1
ATOM 2489 N N . MET B 1 66 ? 1.64 -17.203 -2.59 1 76.69 66 MET B N 1
ATOM 2490 C CA . MET B 1 66 ? 2.332 -17.578 -3.818 1 76.69 66 MET B CA 1
ATOM 2491 C C . MET B 1 66 ? 2.604 -19.078 -3.848 1 76.69 66 MET B C 1
ATOM 2493 O O . MET B 1 66 ? 2.467 -19.719 -4.891 1 76.69 66 MET B O 1
ATOM 2497 N N . SER B 1 67 ? 3.033 -19.578 -2.693 1 78 67 SER B N 1
ATOM 2498 C CA . SER B 1 67 ? 3.307 -21.016 -2.605 1 78 67 SER B CA 1
ATOM 2499 C C . SER B 1 67 ? 2.035 -21.828 -2.803 1 78 67 SER B C 1
ATOM 2501 O O . SER B 1 67 ? 2.057 -22.875 -3.463 1 78 67 SER B O 1
ATOM 2503 N N . LEU B 1 68 ? 1.029 -21.422 -2.25 1 73.06 68 LEU B N 1
ATOM 2504 C CA . LEU B 1 68 ? -0.244 -22.125 -2.393 1 73.06 68 LEU B CA 1
ATOM 2505 C C . LEU B 1 68 ? -0.719 -22.109 -3.84 1 73.06 68 LEU B C 1
ATOM 2507 O O . LEU B 1 68 ? -1.129 -23.125 -4.383 1 73.06 68 LEU B O 1
ATOM 2511 N N . ASN B 1 69 ? -0.604 -20.953 -4.43 1 69.56 69 ASN B N 1
ATOM 2512 C CA . ASN B 1 69 ? -1.046 -20.812 -5.816 1 69.56 69 ASN B CA 1
ATOM 2513 C C . ASN B 1 69 ? -0.164 -21.625 -6.77 1 69.56 69 ASN B C 1
ATOM 2515 O O . ASN B 1 69 ? -0.666 -22.266 -7.691 1 69.56 69 ASN B O 1
ATOM 2519 N N . THR B 1 70 ? 1.059 -21.578 -6.492 1 68.88 70 THR B N 1
ATOM 2520 C CA . THR B 1 70 ? 1.986 -22.328 -7.328 1 68.88 70 THR B CA 1
ATOM 2521 C C . THR B 1 70 ? 1.836 -23.828 -7.09 1 68.88 70 THR B C 1
ATOM 2523 O O . THR B 1 70 ? 1.89 -24.625 -8.031 1 68.88 70 THR B O 1
ATOM 2526 N N . GLY B 1 71 ? 1.601 -24.203 -5.852 1 71.56 71 GLY B N 1
ATOM 2527 C CA . GLY B 1 71 ? 1.445 -25.609 -5.492 1 71.56 71 GLY B CA 1
ATOM 2528 C C . GLY B 1 71 ? 0.184 -26.234 -6.059 1 71.56 71 GLY B C 1
ATOM 2529 O O . GLY B 1 71 ? 0.218 -27.344 -6.578 1 71.56 71 GLY B O 1
ATOM 2530 N N . LEU B 1 72 ? -0.907 -25.547 -5.934 1 65.81 72 LEU B N 1
ATOM 2531 C CA . LEU B 1 72 ? -2.166 -26.047 -6.465 1 65.81 72 LEU B CA 1
ATOM 2532 C C . LEU B 1 72 ? -2.092 -26.203 -7.98 1 65.81 72 LEU B C 1
ATOM 2534 O O . LEU B 1 72 ? -2.662 -27.141 -8.539 1 65.81 72 LEU B O 1
ATOM 2538 N N . GLY B 1 73 ? -1.343 -25.312 -8.57 1 63.66 73 GLY B N 1
ATOM 2539 C CA . GLY B 1 73 ? -1.152 -25.422 -10.008 1 63.66 73 GLY B CA 1
ATOM 2540 C C . GLY B 1 73 ? -0.285 -26.594 -10.406 1 63.66 73 GLY B C 1
ATOM 2541 O O . GLY B 1 73 ? -0.509 -27.219 -11.453 1 63.66 73 GLY B O 1
ATOM 2542 N N . LEU B 1 74 ? 0.596 -26.953 -9.43 1 68.56 74 LEU B N 1
ATOM 2543 C CA . LEU B 1 74 ? 1.555 -28 -9.758 1 68.56 74 LEU B CA 1
ATOM 2544 C C . LEU B 1 74 ? 1.077 -29.359 -9.234 1 68.56 74 LEU B C 1
ATOM 2546 O O . LEU B 1 74 ? 1.576 -30.406 -9.664 1 68.56 74 LEU B O 1
ATOM 2550 N N . LYS B 1 75 ? 0.199 -29.344 -8.219 1 68.12 75 LYS B N 1
ATOM 2551 C CA . LYS B 1 75 ? -0.269 -30.562 -7.578 1 68.12 75 LYS B CA 1
ATOM 2552 C C . LYS B 1 75 ? -0.834 -31.547 -8.602 1 68.12 75 LYS B C 1
ATOM 2554 O O . LYS B 1 75 ? -0.565 -32.75 -8.539 1 68.12 75 LYS B O 1
ATOM 2559 N N . ASP B 1 76 ? -1.56 -30.984 -9.477 1 60.75 76 ASP B N 1
ATOM 2560 C CA . ASP B 1 76 ? -2.191 -31.859 -10.461 1 60.75 76 ASP B CA 1
ATOM 2561 C C . ASP B 1 76 ? -1.154 -32.469 -11.391 1 60.75 76 ASP B C 1
ATOM 2563 O O . ASP B 1 76 ? -1.427 -33.5 -12.047 1 60.75 76 ASP B O 1
ATOM 2567 N N . PHE B 1 77 ? 0.059 -31.984 -11.328 1 62.31 77 PHE B N 1
ATOM 2568 C CA . PHE B 1 77 ? 1.088 -32.469 -12.25 1 62.31 77 PHE B CA 1
ATOM 2569 C C . PHE B 1 77 ? 2.174 -33.219 -11.492 1 62.31 77 PHE B C 1
ATOM 2571 O O . PHE B 1 77 ? 3.15 -33.688 -12.094 1 62.31 77 PHE B O 1
ATOM 2578 N N . GLY B 1 78 ? 1.983 -33.344 -10.258 1 63.03 78 GLY B N 1
ATOM 2579 C CA . GLY B 1 78 ? 2.932 -34.062 -9.43 1 63.03 78 GLY B CA 1
ATOM 2580 C C . GLY B 1 78 ? 4.277 -33.375 -9.312 1 63.03 78 GLY B C 1
ATOM 2581 O O . GLY B 1 78 ? 5.301 -34.031 -9.109 1 63.03 78 GLY B O 1
ATOM 2582 N N . ALA B 1 79 ? 4.375 -32.156 -9.719 1 67.38 79 ALA B N 1
ATOM 2583 C CA . ALA B 1 79 ? 5.637 -31.422 -9.711 1 67.38 79 ALA B CA 1
ATOM 2584 C C . ALA B 1 79 ? 5.73 -30.516 -8.484 1 67.38 79 ALA B C 1
ATOM 2586 O O . ALA B 1 79 ? 6.262 -29.406 -8.57 1 67.38 79 ALA B O 1
ATOM 2587 N N . GLU B 1 80 ? 5.262 -30.922 -7.457 1 68.81 80 GLU B N 1
ATOM 2588 C CA . GLU B 1 80 ? 5.246 -30.125 -6.227 1 68.81 80 GLU B CA 1
ATOM 2589 C C . GLU B 1 80 ? 6.66 -29.859 -5.727 1 68.81 80 GLU B C 1
ATOM 2591 O O . GLU B 1 80 ? 6.895 -28.875 -5.008 1 68.81 80 GLU B O 1
ATOM 2596 N N . GLY B 1 81 ? 7.555 -30.641 -6.258 1 65.88 81 GLY B N 1
ATOM 2597 C CA . GLY B 1 81 ? 8.93 -30.5 -5.801 1 65.88 81 GLY B CA 1
ATOM 2598 C C . GLY B 1 81 ? 9.617 -29.266 -6.363 1 65.88 81 GLY B C 1
ATOM 2599 O O . GLY B 1 81 ? 10.641 -28.828 -5.832 1 65.88 81 GLY B O 1
ATOM 2600 N N . GLN B 1 82 ? 9.141 -28.719 -7.41 1 74.44 82 GLN B N 1
ATOM 2601 C CA . GLN B 1 82 ? 9.805 -27.594 -8.055 1 74.44 82 GLN B CA 1
ATOM 2602 C C . GLN B 1 82 ? 9.266 -26.25 -7.539 1 74.44 82 GLN B C 1
ATOM 2604 O O . GLN B 1 82 ? 9.648 -25.188 -8.023 1 74.44 82 GLN B O 1
ATOM 2609 N N . ILE B 1 83 ? 8.477 -26.359 -6.582 1 74.88 83 ILE B N 1
ATOM 2610 C CA . ILE B 1 83 ? 7.82 -25.172 -6.043 1 74.88 83 ILE B CA 1
ATOM 2611 C C . ILE B 1 83 ? 8.867 -24.25 -5.422 1 74.88 83 ILE B C 1
ATOM 2613 O O . ILE B 1 83 ? 8.805 -23.031 -5.586 1 74.88 83 ILE B O 1
ATOM 2617 N N . GLY B 1 84 ? 9.805 -24.844 -4.809 1 73.25 84 GLY B N 1
ATOM 2618 C CA . GLY B 1 84 ? 10.828 -24.047 -4.141 1 73.25 84 GLY B CA 1
ATOM 2619 C C . GLY B 1 84 ? 11.672 -23.219 -5.102 1 73.25 84 GLY B C 1
ATOM 2620 O O . GLY B 1 84 ? 11.953 -22.062 -4.84 1 73.25 84 GLY B O 1
ATOM 2621 N N . LEU B 1 85 ? 12 -23.812 -6.242 1 75.88 85 LEU B N 1
ATOM 2622 C CA . LEU B 1 85 ? 12.82 -23.141 -7.242 1 75.88 85 LEU B CA 1
ATOM 2623 C C . LEU B 1 85 ? 12.062 -21.984 -7.879 1 75.88 85 LEU B C 1
ATOM 2625 O O . LEU B 1 85 ? 12.586 -20.875 -7.984 1 75.88 85 LEU B O 1
ATOM 2629 N N . LEU B 1 86 ? 10.898 -22.266 -8.242 1 73.75 86 LEU B N 1
ATOM 2630 C CA . LEU B 1 86 ? 10.094 -21.266 -8.93 1 73.75 86 LEU B CA 1
ATOM 2631 C C . LEU B 1 86 ? 9.781 -20.094 -7.996 1 73.75 86 LEU B C 1
ATOM 2633 O O . LEU B 1 86 ? 9.789 -18.938 -8.422 1 73.75 86 LEU B O 1
ATOM 2637 N N . MET B 1 87 ? 9.523 -20.406 -6.781 1 77.5 87 MET B N 1
ATOM 2638 C CA . MET B 1 87 ? 9.211 -19.375 -5.797 1 77.5 87 MET B CA 1
ATOM 2639 C C . MET B 1 87 ? 10.414 -18.484 -5.547 1 77.5 87 MET B C 1
ATOM 2641 O O . MET B 1 87 ? 10.266 -17.266 -5.43 1 77.5 87 MET B O 1
ATOM 2645 N N . THR B 1 88 ? 11.508 -19.125 -5.508 1 80.19 88 THR B N 1
ATOM 2646 C CA . THR B 1 88 ? 12.719 -18.359 -5.219 1 80.19 88 THR B CA 1
ATOM 2647 C C . THR B 1 88 ? 13.023 -17.375 -6.352 1 80.19 88 THR B C 1
ATOM 2649 O O . THR B 1 88 ? 13.398 -16.234 -6.105 1 80.19 88 THR B O 1
ATOM 2652 N N . ILE B 1 89 ? 12.82 -17.797 -7.555 1 77.81 89 ILE B N 1
ATOM 2653 C CA . ILE B 1 89 ? 13.086 -16.953 -8.711 1 77.81 89 ILE B CA 1
ATOM 2654 C C . ILE B 1 89 ? 12.109 -15.773 -8.727 1 77.81 89 ILE B C 1
ATOM 2656 O O . ILE B 1 89 ? 12.523 -14.617 -8.836 1 77.81 89 ILE B O 1
ATOM 2660 N N . THR B 1 90 ? 10.883 -16.094 -8.547 1 77.69 90 THR B N 1
ATOM 2661 C CA . THR B 1 90 ? 9.844 -15.07 -8.617 1 77.69 90 THR B CA 1
ATOM 2662 C C . THR B 1 90 ? 9.984 -14.07 -7.473 1 77.69 90 THR B C 1
ATOM 2664 O O . THR B 1 90 ? 9.812 -12.867 -7.672 1 77.69 90 THR B O 1
ATOM 2667 N N . LEU B 1 91 ? 10.289 -14.547 -6.332 1 83.38 91 LEU B N 1
ATOM 2668 C CA . LEU B 1 91 ? 10.398 -13.695 -5.156 1 83.38 91 LEU B CA 1
ATOM 2669 C C . LEU B 1 91 ? 11.625 -12.797 -5.25 1 83.38 91 LEU B C 1
ATOM 2671 O O . LEU B 1 91 ? 11.523 -11.578 -5.043 1 83.38 91 LEU B O 1
ATOM 2675 N N . THR B 1 92 ? 12.719 -13.367 -5.613 1 82.12 92 THR B N 1
ATOM 2676 C CA . THR B 1 92 ? 13.977 -12.617 -5.598 1 82.12 92 THR B CA 1
ATOM 2677 C C . THR B 1 92 ? 14.039 -11.641 -6.766 1 82.12 92 THR B C 1
ATOM 2679 O O . THR B 1 92 ? 14.523 -10.516 -6.613 1 82.12 92 THR B O 1
ATOM 2682 N N . ARG B 1 93 ? 13.492 -12.031 -7.855 1 77.62 93 ARG B N 1
ATOM 2683 C CA . ARG B 1 93 ? 13.656 -11.234 -9.062 1 77.62 93 ARG B CA 1
ATOM 2684 C C . ARG B 1 93 ? 12.633 -10.102 -9.117 1 77.62 93 ARG B C 1
ATOM 2686 O O . ARG B 1 93 ? 12.945 -8.992 -9.562 1 77.62 93 ARG B O 1
ATOM 2693 N N . GLU B 1 94 ? 11.5 -10.359 -8.695 1 78.12 94 GLU B N 1
ATOM 2694 C CA . GLU B 1 94 ? 10.453 -9.398 -9.023 1 78.12 94 GLU B CA 1
ATOM 2695 C C . GLU B 1 94 ? 9.602 -9.078 -7.797 1 78.12 94 GLU B C 1
ATOM 2697 O O . GLU B 1 94 ? 9.523 -7.922 -7.375 1 78.12 94 GLU B O 1
ATOM 2702 N N . MET B 1 95 ? 9.125 -10.07 -7.133 1 83.44 95 MET B N 1
ATOM 2703 C CA . MET B 1 95 ? 8.031 -9.875 -6.191 1 83.44 95 MET B CA 1
ATOM 2704 C C . MET B 1 95 ? 8.516 -9.18 -4.926 1 83.44 95 MET B C 1
ATOM 2706 O O . MET B 1 95 ? 7.871 -8.25 -4.43 1 83.44 95 MET B O 1
ATOM 2710 N N . SER B 1 96 ? 9.633 -9.625 -4.414 1 88.06 96 SER B N 1
ATOM 2711 C CA . SER B 1 96 ? 10.094 -9.062 -3.146 1 88.06 96 SER B CA 1
ATOM 2712 C C . SER B 1 96 ? 10.43 -7.582 -3.283 1 88.06 96 SER B C 1
ATOM 2714 O O . SER B 1 96 ? 9.961 -6.762 -2.492 1 88.06 96 SER B O 1
ATOM 2716 N N . PRO B 1 97 ? 11.281 -7.203 -4.289 1 89.12 97 PRO B N 1
ATOM 2717 C CA . PRO B 1 97 ? 11.562 -5.773 -4.438 1 89.12 97 PRO B CA 1
ATOM 2718 C C . PRO B 1 97 ? 10.305 -4.949 -4.703 1 89.12 97 PRO B C 1
ATOM 2720 O O . PRO B 1 97 ? 10.172 -3.836 -4.191 1 89.12 97 PRO B O 1
ATOM 2723 N N . PHE B 1 98 ? 9.469 -5.523 -5.422 1 86.94 98 PHE B N 1
ATOM 2724 C CA . PHE B 1 98 ? 8.234 -4.832 -5.781 1 86.94 98 PHE B CA 1
ATOM 2725 C C . PHE B 1 98 ? 7.344 -4.648 -4.559 1 86.94 98 PHE B C 1
ATOM 2727 O O . PHE B 1 98 ? 6.891 -3.535 -4.277 1 86.94 98 PHE B O 1
ATOM 2734 N N . MET B 1 99 ? 7.109 -5.672 -3.906 1 87.75 99 MET B N 1
ATOM 2735 C CA . MET B 1 99 ? 6.234 -5.625 -2.738 1 87.75 99 MET B CA 1
ATOM 2736 C C . MET B 1 99 ? 6.82 -4.727 -1.655 1 87.75 99 MET B C 1
ATOM 2738 O O . MET B 1 99 ? 6.09 -3.969 -1.01 1 87.75 99 MET B O 1
ATOM 2742 N N . THR B 1 100 ? 8.07 -4.832 -1.46 1 90.94 100 THR B N 1
ATOM 2743 C CA . THR B 1 100 ? 8.734 -4.012 -0.451 1 90.94 100 THR B CA 1
ATOM 2744 C C . THR B 1 100 ? 8.609 -2.529 -0.791 1 90.94 100 THR B C 1
ATOM 2746 O O . THR B 1 100 ? 8.305 -1.711 0.08 1 90.94 100 THR B O 1
ATOM 2749 N N . ALA B 1 101 ? 8.859 -2.246 -2.018 1 91.5 101 ALA B N 1
ATOM 2750 C CA . ALA B 1 101 ? 8.781 -0.855 -2.453 1 91.5 101 ALA B CA 1
ATOM 2751 C C . ALA B 1 101 ? 7.367 -0.304 -2.277 1 91.5 101 ALA B C 1
ATOM 2753 O O . ALA B 1 101 ? 7.191 0.843 -1.863 1 91.5 101 ALA B O 1
ATOM 2754 N N . LEU B 1 102 ? 6.422 -1.131 -2.559 1 88.75 102 LEU B N 1
ATOM 2755 C CA . LEU B 1 102 ? 5.039 -0.685 -2.457 1 88.75 102 LEU B CA 1
ATOM 2756 C C . LEU B 1 102 ? 4.637 -0.49 -0.998 1 88.75 102 LEU B C 1
ATOM 2758 O O . LEU B 1 102 ? 3.969 0.49 -0.659 1 88.75 102 LEU B O 1
ATOM 2762 N N . ILE B 1 103 ? 5.043 -1.372 -0.212 1 90.31 103 ILE B N 1
ATOM 2763 C CA . ILE B 1 103 ? 4.73 -1.283 1.21 1 90.31 103 ILE B CA 1
ATOM 2764 C C . ILE B 1 103 ? 5.398 -0.047 1.81 1 90.31 103 ILE B C 1
ATOM 2766 O O . ILE B 1 103 ? 4.781 0.683 2.588 1 90.31 103 ILE B O 1
ATOM 2770 N N . LEU B 1 104 ? 6.629 0.146 1.448 1 93.38 104 LEU B N 1
ATOM 2771 C CA . LEU B 1 104 ? 7.367 1.274 2.004 1 93.38 104 LEU B CA 1
ATOM 2772 C C . LEU B 1 104 ? 6.844 2.596 1.45 1 93.38 104 LEU B C 1
ATOM 2774 O O . LEU B 1 104 ? 6.848 3.611 2.148 1 93.38 104 LEU B O 1
ATOM 2778 N N . ALA B 1 105 ? 6.441 2.57 0.235 1 93.12 105 ALA B N 1
ATOM 2779 C CA . ALA B 1 105 ? 5.781 3.752 -0.314 1 93.12 105 ALA B CA 1
ATOM 2780 C C . ALA B 1 105 ? 4.496 4.07 0.448 1 93.12 105 ALA B C 1
ATOM 2782 O O . ALA B 1 105 ? 4.191 5.234 0.706 1 93.12 105 ALA B O 1
ATOM 2783 N N . ALA B 1 106 ? 3.881 3.055 0.834 1 90.62 106 ALA B N 1
ATOM 2784 C CA . ALA B 1 106 ? 2.59 3.182 1.507 1 90.62 106 ALA B CA 1
ATOM 2785 C C . ALA B 1 106 ? 2.768 3.625 2.955 1 90.62 106 ALA B C 1
ATOM 2787 O O . ALA B 1 106 ? 1.975 4.418 3.471 1 90.62 106 ALA B O 1
ATOM 2788 N N . SER B 1 107 ? 3.707 3.145 3.607 1 91.5 107 SER B N 1
ATOM 2789 C CA . SER B 1 107 ? 3.836 3.393 5.039 1 91.5 107 SER B CA 1
ATOM 2790 C C . SER B 1 107 ? 4.797 4.547 5.316 1 91.5 107 SER B C 1
ATOM 2792 O O . SER B 1 107 ? 4.418 5.539 5.938 1 91.5 107 SER B O 1
ATOM 2794 N N . ILE B 1 108 ? 5.961 4.445 4.754 1 93.81 108 ILE B N 1
ATOM 2795 C CA . ILE B 1 108 ? 6.977 5.445 5.055 1 93.81 108 ILE B CA 1
ATOM 2796 C C . ILE B 1 108 ? 6.875 6.602 4.066 1 93.81 108 ILE B C 1
ATOM 2798 O O . ILE B 1 108 ? 7.008 7.766 4.445 1 93.81 108 ILE B O 1
ATOM 2802 N N . GLY B 1 109 ? 6.719 6.285 2.822 1 93.94 109 GLY B N 1
ATOM 2803 C CA . GLY B 1 109 ? 6.578 7.332 1.821 1 93.94 109 GLY B CA 1
ATOM 2804 C C . GLY B 1 109 ? 5.41 8.258 2.09 1 93.94 109 GLY B C 1
ATOM 2805 O O . GLY B 1 109 ? 5.551 9.484 2.016 1 93.94 109 GLY B O 1
ATOM 2806 N N . SER B 1 110 ? 4.246 7.688 2.387 1 94 110 SER B N 1
ATOM 2807 C CA . SER B 1 110 ? 3.072 8.508 2.676 1 94 110 SER B CA 1
ATOM 2808 C C . SER B 1 110 ? 3.277 9.344 3.936 1 94 110 SER B C 1
ATOM 2810 O O . SER B 1 110 ? 2.809 10.477 4.016 1 94 110 SER B O 1
ATOM 2812 N N . ALA B 1 111 ? 3.975 8.758 4.879 1 94.56 111 ALA B N 1
ATOM 2813 C CA . ALA B 1 111 ? 4.277 9.477 6.113 1 94.56 111 ALA B CA 1
ATOM 2814 C C . ALA B 1 111 ? 5.168 10.68 5.836 1 94.56 111 ALA B C 1
ATOM 2816 O O . ALA B 1 111 ? 4.973 11.75 6.418 1 94.56 111 ALA B O 1
ATOM 2817 N N . MET B 1 112 ? 6.117 10.477 5.016 1 94.19 112 MET B N 1
ATOM 2818 C CA . MET B 1 112 ? 7.012 11.57 4.645 1 94.19 112 MET B CA 1
ATOM 2819 C C . MET B 1 112 ? 6.242 12.695 3.959 1 94.19 112 MET B C 1
ATOM 2821 O O . MET B 1 112 ? 6.449 13.875 4.27 1 94.19 112 MET B O 1
ATOM 2825 N N . ALA B 1 113 ? 5.391 12.32 3.078 1 94.75 113 ALA B N 1
ATOM 2826 C CA . ALA B 1 113 ? 4.578 13.305 2.367 1 94.75 113 ALA B CA 1
ATOM 2827 C C . ALA B 1 113 ? 3.67 14.07 3.328 1 94.75 113 ALA B C 1
ATOM 2829 O O . ALA B 1 113 ? 3.529 15.289 3.229 1 94.75 113 ALA B O 1
ATOM 2830 N N . ALA B 1 114 ? 3.086 13.375 4.246 1 95.25 114 ALA B N 1
ATOM 2831 C CA . ALA B 1 114 ? 2.189 13.984 5.223 1 95.25 114 ALA B CA 1
ATOM 2832 C C . ALA B 1 114 ? 2.949 14.945 6.137 1 95.25 114 ALA B C 1
ATOM 2834 O O . ALA B 1 114 ? 2.461 16.031 6.449 1 95.25 114 ALA B O 1
ATOM 2835 N N . GLU B 1 115 ? 4.105 14.508 6.59 1 94.31 115 GLU B N 1
ATOM 2836 C CA . GLU B 1 115 ? 4.922 15.32 7.488 1 94.31 115 GLU B CA 1
ATOM 2837 C C . GLU B 1 115 ? 5.379 16.609 6.805 1 94.31 115 GLU B C 1
ATOM 2839 O O . GLU B 1 115 ? 5.203 17.703 7.348 1 94.31 115 GLU B O 1
ATOM 2844 N N . ILE B 1 116 ? 5.93 16.484 5.645 1 93.69 116 ILE B N 1
ATOM 2845 C CA . ILE B 1 116 ? 6.438 17.625 4.902 1 93.69 116 ILE B CA 1
ATOM 2846 C C . ILE B 1 116 ? 5.273 18.516 4.461 1 93.69 116 ILE B C 1
ATOM 2848 O O . ILE B 1 116 ? 5.379 19.75 4.492 1 93.69 116 ILE B O 1
ATOM 2852 N N . GLY B 1 117 ? 4.195 17.875 4.043 1 94.38 117 GLY B N 1
ATOM 2853 C CA . GLY B 1 117 ? 3.01 18.641 3.691 1 94.38 117 GLY B CA 1
ATOM 2854 C C . GLY B 1 117 ? 2.473 19.469 4.844 1 94.38 117 GLY B C 1
ATOM 2855 O O . GLY B 1 117 ? 2.098 20.625 4.656 1 94.38 117 GLY B O 1
ATOM 2856 N N . THR B 1 118 ? 2.439 18.875 6.023 1 94.12 118 THR B N 1
ATOM 2857 C CA . THR B 1 118 ? 1.984 19.578 7.211 1 94.12 118 THR B CA 1
ATOM 2858 C C . THR B 1 118 ? 2.928 20.734 7.547 1 94.12 118 THR B C 1
ATOM 2860 O O . THR B 1 118 ? 2.48 21.812 7.922 1 94.12 118 THR B O 1
ATOM 2863 N N . MET B 1 119 ? 4.246 20.469 7.41 1 93.06 119 MET B N 1
ATOM 2864 C CA . MET B 1 119 ? 5.234 21.516 7.652 1 93.06 119 MET B CA 1
ATOM 2865 C C . MET B 1 119 ? 5.055 22.672 6.668 1 93.06 119 MET B C 1
ATOM 2867 O O . MET B 1 119 ? 5.277 23.844 7.02 1 93.06 119 MET B O 1
ATOM 2871 N N . LYS B 1 120 ? 4.625 22.359 5.512 1 92.69 120 LYS B N 1
ATOM 2872 C CA . LYS B 1 120 ? 4.418 23.375 4.484 1 92.69 120 LYS B CA 1
ATOM 2873 C C . LYS B 1 120 ? 3.182 24.219 4.781 1 92.69 120 LYS B C 1
ATOM 2875 O O . LYS B 1 120 ? 3.219 25.438 4.68 1 92.69 120 LYS B O 1
ATOM 2880 N N . VAL B 1 121 ? 2.123 23.547 5.168 1 91.62 121 VAL B N 1
ATOM 2881 C CA . VAL B 1 121 ? 0.865 24.25 5.398 1 91.62 121 VAL B CA 1
ATOM 2882 C C . VAL B 1 121 ? 0.949 25.047 6.699 1 91.62 121 VAL B C 1
ATOM 2884 O O . VAL B 1 121 ? 0.277 26.062 6.855 1 91.62 121 VAL B O 1
ATOM 2887 N N . SER B 1 122 ? 1.78 24.609 7.664 1 90.88 122 SER B N 1
ATOM 2888 C CA . SER B 1 122 ? 1.985 25.344 8.914 1 90.88 122 SER B CA 1
ATOM 2889 C C . SER B 1 122 ? 3.084 26.391 8.773 1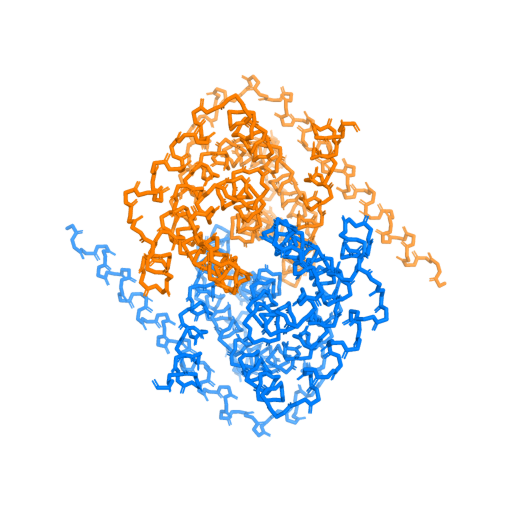 90.88 122 SER B C 1
ATOM 2891 O O . SER B 1 122 ? 3.512 26.984 9.766 1 90.88 122 SER B O 1
ATOM 2893 N N . GLU B 1 123 ? 3.658 26.484 7.574 1 89.19 123 GLU B N 1
ATOM 2894 C CA . GLU B 1 123 ? 4.629 27.5 7.207 1 89.19 123 GLU B CA 1
ATOM 2895 C C . GLU B 1 123 ? 5.984 27.234 7.855 1 89.19 123 GLU B C 1
ATOM 2897 O O . GLU B 1 123 ? 6.797 28.156 8.008 1 89.19 123 GLU B O 1
ATOM 2902 N N . GLU B 1 124 ? 6.164 26.078 8.258 1 88.12 124 GLU B N 1
ATOM 2903 C CA . GLU B 1 124 ? 7.457 25.703 8.828 1 88.12 124 GLU B CA 1
ATOM 2904 C C . GLU B 1 124 ? 8.539 25.672 7.758 1 88.12 124 GLU B C 1
ATOM 2906 O O . GLU B 1 124 ? 9.695 26.016 8.023 1 88.12 124 GLU B O 1
ATOM 2911 N N . VAL B 1 125 ? 8.172 25.312 6.586 1 88.25 125 VAL B N 1
ATOM 2912 C CA . VAL B 1 125 ? 9.125 25.266 5.484 1 88.25 125 VAL B CA 1
ATOM 2913 C C . VAL B 1 125 ? 9.539 26.672 5.09 1 88.25 125 VAL B C 1
ATOM 2915 O O . VAL B 1 125 ? 10.719 26.938 4.848 1 88.25 125 VAL B O 1
ATOM 2918 N N . ASP B 1 126 ? 8.586 27.531 5.078 1 87.44 126 ASP B N 1
ATOM 2919 C CA . ASP B 1 126 ? 8.859 28.938 4.785 1 87.44 126 ASP B CA 1
ATOM 2920 C C . ASP B 1 126 ? 9.734 29.562 5.863 1 87.44 126 ASP B C 1
ATOM 2922 O O . ASP B 1 126 ? 10.57 30.422 5.57 1 87.44 126 ASP B O 1
ATOM 2926 N N . ALA B 1 127 ? 9.523 29.094 7.102 1 88.44 127 ALA B N 1
ATOM 2927 C CA . ALA B 1 127 ? 10.32 29.578 8.219 1 88.44 127 ALA B CA 1
ATOM 2928 C C . ALA B 1 127 ? 11.797 29.203 8.047 1 88.44 127 ALA B C 1
ATOM 2930 O O . ALA B 1 127 ? 12.68 29.984 8.406 1 88.44 127 ALA B O 1
ATOM 2931 N N . LEU B 1 128 ? 12.078 28.062 7.426 1 86.31 128 LEU B N 1
ATOM 2932 C CA . LEU B 1 128 ? 13.453 27.641 7.148 1 86.31 128 LEU B CA 1
ATOM 2933 C C . LEU B 1 128 ? 14.094 28.562 6.113 1 86.31 128 LEU B C 1
ATOM 2935 O O . LEU B 1 128 ? 15.258 28.953 6.258 1 86.31 128 LEU B O 1
ATOM 2939 N N . GLU B 1 129 ? 13.312 28.891 5.168 1 84.31 129 GLU B N 1
ATOM 2940 C CA . GLU B 1 129 ? 13.828 29.766 4.121 1 84.31 129 GLU B CA 1
ATOM 2941 C C . GLU B 1 129 ? 14.141 31.156 4.672 1 84.31 129 GLU B C 1
ATOM 2943 O O . GLU B 1 129 ? 15.133 31.766 4.285 1 84.31 129 GLU B O 1
ATOM 2948 N N . VAL B 1 130 ? 13.32 31.594 5.543 1 88.75 130 VAL B N 1
ATOM 2949 C CA . VAL B 1 130 ? 13.539 32.906 6.164 1 88.75 130 VAL B CA 1
ATOM 2950 C C . VAL B 1 130 ? 14.812 32.875 7.004 1 88.75 130 VAL B C 1
ATOM 2952 O O . VAL B 1 130 ? 15.531 33.844 7.086 1 88.75 130 VAL B O 1
ATOM 2955 N N . MET B 1 131 ? 15.156 31.688 7.555 1 91.38 131 MET B N 1
ATOM 2956 C CA . MET B 1 131 ? 16.359 31.516 8.367 1 91.38 131 MET B CA 1
ATOM 2957 C C . MET B 1 131 ? 17.562 31.203 7.488 1 91.38 131 MET B C 1
ATOM 2959 O O . MET B 1 131 ? 18.625 30.828 7.992 1 91.38 131 MET B O 1
ATOM 2963 N N . SER B 1 132 ? 17.375 31.25 6.125 1 87.5 132 SER B N 1
ATOM 2964 C CA . SER B 1 132 ? 18.406 31.031 5.129 1 87.5 132 SER B CA 1
ATOM 2965 C C . SER B 1 132 ? 18.906 29.578 5.152 1 87.5 132 SER B C 1
ATOM 2967 O O . SER B 1 132 ? 20.094 29.328 4.957 1 87.5 132 SER B O 1
ATOM 2969 N N . ILE B 1 133 ? 18.062 28.797 5.625 1 83.12 133 ILE B N 1
ATOM 2970 C CA . ILE B 1 133 ? 18.344 27.359 5.574 1 83.12 133 ILE B CA 1
ATOM 2971 C C . ILE B 1 133 ? 17.641 26.734 4.367 1 83.12 133 ILE B C 1
ATOM 2973 O O . ILE B 1 133 ? 16.438 26.969 4.152 1 83.12 133 ILE B O 1
ATOM 2977 N N . ASP B 1 134 ? 18.344 26.016 3.562 1 81.62 134 ASP B N 1
ATOM 2978 C CA . ASP B 1 134 ? 17.734 25.359 2.412 1 81.62 134 ASP B CA 1
ATOM 2979 C C . ASP B 1 134 ? 16.875 24.172 2.85 1 81.62 134 ASP B C 1
ATOM 2981 O O . ASP B 1 134 ? 17.391 23.188 3.363 1 81.62 134 ASP B O 1
ATOM 2985 N N . PRO B 1 135 ? 15.594 24.328 2.637 1 82 135 PRO B N 1
ATOM 2986 C CA . PRO B 1 135 ? 14.688 23.266 3.092 1 82 135 PRO B CA 1
ATOM 2987 C C . PRO B 1 135 ? 14.938 21.938 2.389 1 82 135 PRO B C 1
ATOM 2989 O O . PRO B 1 135 ? 14.766 20.875 2.992 1 82 135 PRO B O 1
ATOM 2992 N N . VAL B 1 136 ? 15.312 21.953 1.206 1 79 136 VAL B N 1
ATOM 2993 C CA . VAL B 1 136 ? 15.539 20.734 0.442 1 79 136 VAL B CA 1
ATOM 2994 C C . VAL B 1 136 ? 16.75 19.984 1.012 1 79 136 VAL B C 1
ATOM 2996 O O . VAL B 1 136 ? 16.688 18.766 1.23 1 79 136 VAL B O 1
ATOM 2999 N N . ARG B 1 137 ? 17.734 20.641 1.311 1 77.06 137 ARG B N 1
ATOM 3000 C CA . ARG B 1 137 ? 18.938 20.031 1.848 1 77.06 137 ARG B CA 1
ATOM 3001 C C . ARG B 1 137 ? 18.719 19.562 3.283 1 77.06 137 ARG B C 1
ATOM 3003 O O . ARG B 1 137 ? 19.25 18.531 3.688 1 77.06 137 ARG B O 1
ATOM 3010 N N . TYR B 1 138 ? 17.953 20.312 3.959 1 80.25 138 TYR B N 1
ATOM 3011 C CA . TYR B 1 138 ? 17.781 20.047 5.383 1 80.25 138 TYR B CA 1
ATOM 3012 C C . TYR B 1 138 ? 16.75 18.953 5.617 1 80.25 138 TYR B C 1
ATOM 3014 O O . TYR B 1 138 ? 16.953 18.062 6.453 1 80.25 138 TYR B O 1
ATOM 3022 N N . LEU B 1 139 ? 15.727 18.984 4.871 1 82.44 139 LEU B N 1
ATOM 3023 C CA . LEU B 1 139 ? 14.594 18.094 5.16 1 82.44 139 LEU B CA 1
ATOM 3024 C C . LEU B 1 139 ? 14.57 16.906 4.203 1 82.44 139 LEU B C 1
ATOM 3026 O O . LEU B 1 139 ? 14.266 15.789 4.613 1 82.44 139 LEU B O 1
ATOM 3030 N N . ILE B 1 140 ? 14.969 17.094 2.984 1 84.94 140 ILE B N 1
ATOM 3031 C CA . ILE B 1 140 ? 14.68 16.125 1.929 1 84.94 140 ILE B CA 1
ATOM 3032 C C . ILE B 1 140 ? 15.883 15.203 1.739 1 84.94 140 ILE B C 1
ATOM 3034 O O . ILE B 1 140 ? 15.719 13.984 1.613 1 84.94 140 ILE B O 1
ATOM 3038 N N . PHE B 1 141 ? 17.031 15.766 1.851 1 82.94 141 PHE B N 1
ATOM 3039 C CA . PHE B 1 141 ? 18.25 15.023 1.541 1 82.94 141 PHE B CA 1
ATOM 3040 C C . PHE B 1 141 ? 18.406 13.844 2.492 1 82.94 141 PHE B C 1
ATOM 3042 O O . PHE B 1 141 ? 18.625 12.711 2.053 1 82.94 141 PHE B O 1
ATOM 3049 N N . PRO B 1 142 ? 18.312 14.086 3.762 1 84.44 142 PRO B N 1
ATOM 3050 C CA . PRO B 1 142 ? 18.469 12.961 4.684 1 84.44 142 PRO B CA 1
ATOM 3051 C C . PRO B 1 142 ? 17.391 11.891 4.508 1 84.44 142 PRO B C 1
ATOM 3053 O O . PRO B 1 142 ? 17.656 10.703 4.691 1 84.44 142 PRO B O 1
ATOM 3056 N N . ARG B 1 143 ? 16.266 12.297 4.125 1 87.19 143 ARG B N 1
ATOM 3057 C CA . ARG B 1 143 ? 15.156 11.367 3.943 1 87.19 143 ARG B CA 1
ATOM 3058 C C . ARG B 1 143 ? 15.375 10.484 2.719 1 87.19 143 ARG B C 1
ATOM 3060 O O . ARG B 1 143 ? 15.164 9.273 2.773 1 87.19 143 ARG B O 1
ATOM 3067 N N . ILE B 1 144 ? 15.844 11.07 1.674 1 87.31 144 ILE B N 1
ATOM 3068 C CA . ILE B 1 144 ? 16.047 10.336 0.43 1 87.31 144 ILE B CA 1
ATOM 3069 C C . ILE B 1 144 ? 17.188 9.344 0.601 1 87.31 144 ILE B C 1
ATOM 3071 O O . ILE B 1 144 ? 17.078 8.18 0.204 1 87.31 144 ILE B O 1
ATOM 3075 N N . LEU B 1 145 ? 18.203 9.758 1.227 1 85.81 145 LEU B N 1
ATOM 3076 C CA . LEU B 1 145 ? 19.359 8.891 1.39 1 85.81 145 LEU B CA 1
ATOM 3077 C C . LEU B 1 145 ? 19.078 7.766 2.379 1 85.81 145 LEU B C 1
ATOM 3079 O O . LEU B 1 145 ? 19.422 6.609 2.131 1 85.81 145 LEU B O 1
ATOM 3083 N N . GLY B 1 146 ? 18.531 8.164 3.492 1 86.94 146 GLY B N 1
ATOM 3084 C CA . GLY B 1 146 ? 18.203 7.16 4.488 1 86.94 146 GLY B CA 1
ATOM 3085 C C . GLY B 1 146 ? 17.219 6.121 3.988 1 86.94 146 GLY B C 1
ATOM 3086 O O . GLY B 1 146 ? 17.406 4.922 4.203 1 86.94 146 GLY B O 1
ATOM 3087 N N . PHE B 1 147 ? 16.219 6.574 3.279 1 90.31 147 PHE B N 1
ATOM 3088 C CA . PHE B 1 147 ? 15.188 5.695 2.754 1 90.31 147 PHE B CA 1
ATOM 3089 C C . PHE B 1 147 ? 15.734 4.809 1.645 1 90.31 147 PHE B C 1
ATOM 3091 O O . PHE B 1 147 ? 15.445 3.613 1.595 1 90.31 147 PHE B O 1
ATOM 3098 N N . SER B 1 148 ? 16.562 5.344 0.776 1 88.44 148 SER B N 1
ATOM 3099 C CA . SER B 1 148 ? 17.078 4.613 -0.382 1 88.44 148 SER B CA 1
ATOM 3100 C C . SER B 1 148 ? 18.031 3.504 0.039 1 88.44 148 SER B C 1
ATOM 3102 O O . SER B 1 148 ? 18.125 2.467 -0.621 1 88.44 148 SER B O 1
ATOM 3104 N N . VAL B 1 149 ? 18.703 3.684 1.115 1 87.56 149 VAL B 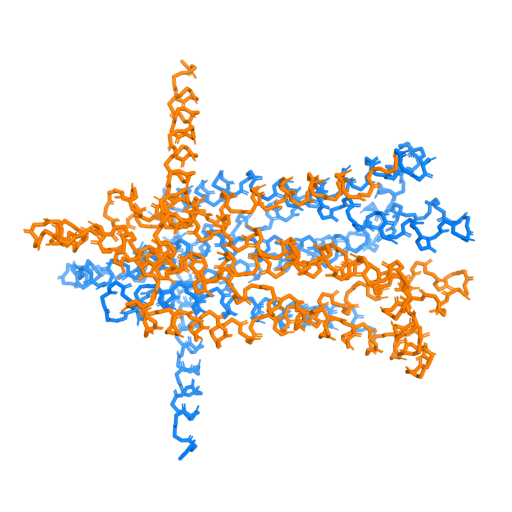N 1
ATOM 3105 C CA . VAL B 1 149 ? 19.656 2.691 1.575 1 87.56 149 VAL B CA 1
ATOM 3106 C C . VAL B 1 149 ? 18.938 1.573 2.322 1 87.56 149 VAL B C 1
ATOM 3108 O O . VAL B 1 149 ? 19.359 0.414 2.271 1 87.56 149 VAL B O 1
ATOM 3111 N N . MET B 1 150 ? 17.922 1.908 2.912 1 91.44 150 MET B N 1
ATOM 3112 C CA . MET B 1 150 ? 17.219 0.932 3.746 1 91.44 150 MET B CA 1
ATOM 3113 C C . MET B 1 150 ? 16.312 0.042 2.898 1 91.44 150 MET B C 1
ATOM 3115 O O . MET B 1 150 ? 16.016 -1.093 3.279 1 91.44 150 MET B O 1
ATOM 3119 N N . VAL B 1 151 ? 15.891 0.524 1.761 1 92.06 151 VAL B N 1
ATOM 3120 C CA . VAL B 1 151 ? 14.953 -0.221 0.934 1 92.06 151 VAL B CA 1
ATOM 3121 C C . VAL B 1 151 ? 15.594 -1.525 0.466 1 92.06 151 VAL B C 1
ATOM 3123 O O . VAL B 1 151 ? 15 -2.598 0.592 1 92.06 151 VAL B O 1
ATOM 3126 N N . PRO B 1 152 ? 16.859 -1.508 -0.014 1 92.06 152 PRO B N 1
ATOM 3127 C CA . PRO B 1 152 ? 17.484 -2.764 -0.423 1 92.06 152 PRO B CA 1
ATOM 3128 C C . PRO B 1 152 ? 17.656 -3.746 0.735 1 92.06 152 PRO B C 1
ATOM 3130 O O . PRO B 1 152 ? 17.531 -4.961 0.542 1 92.06 152 PRO B O 1
ATOM 3133 N N . VAL B 1 153 ? 17.922 -3.23 1.84 1 92.38 153 VAL B N 1
ATOM 3134 C CA . VAL B 1 153 ? 18.078 -4.078 3.018 1 92.38 153 VAL B CA 1
ATOM 3135 C C . VAL B 1 153 ? 16.75 -4.762 3.338 1 92.38 153 VAL B C 1
ATOM 3137 O O . VAL B 1 153 ? 16.719 -5.961 3.631 1 92.38 153 VAL B O 1
ATOM 3140 N N . LEU B 1 154 ? 15.758 -4.008 3.256 1 92.31 154 LEU B N 1
ATOM 3141 C CA . LEU B 1 154 ? 14.438 -4.551 3.557 1 92.31 154 LEU B CA 1
ATOM 3142 C C . LEU B 1 154 ? 13.984 -5.504 2.457 1 92.31 154 LEU B C 1
ATOM 3144 O O . LEU B 1 154 ? 13.188 -6.41 2.707 1 92.31 154 LEU B O 1
ATOM 3148 N N . CYS B 1 155 ? 14.461 -5.289 1.271 1 91.69 155 CYS B N 1
ATOM 3149 C CA . CYS B 1 155 ? 14.164 -6.203 0.177 1 91.69 155 CYS B CA 1
ATOM 3150 C C . CYS B 1 155 ? 14.727 -7.59 0.456 1 91.69 155 CYS B C 1
ATOM 3152 O O . CYS B 1 155 ? 14.047 -8.594 0.248 1 91.69 155 CYS B O 1
ATOM 3154 N N . VAL B 1 156 ? 15.961 -7.594 0.884 1 9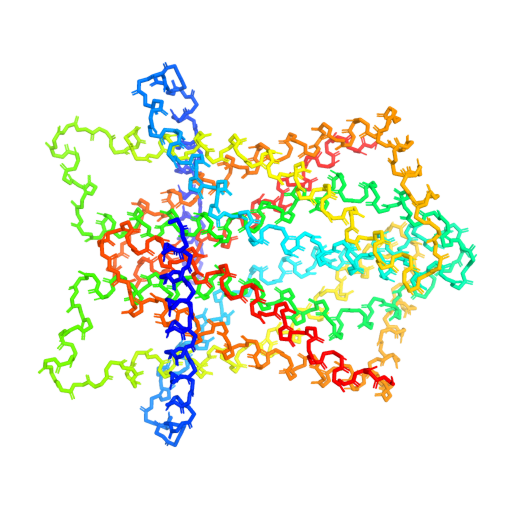1.38 156 VAL B N 1
ATOM 3155 C CA . VAL B 1 156 ? 16.609 -8.859 1.214 1 91.38 156 VAL B CA 1
ATOM 3156 C C . VAL B 1 156 ? 15.875 -9.523 2.377 1 91.38 156 VAL B C 1
ATOM 3158 O O . VAL B 1 156 ? 15.648 -10.742 2.367 1 91.38 156 VAL B O 1
ATOM 3161 N N . TYR B 1 157 ? 15.508 -8.719 3.271 1 93.19 157 TYR B N 1
ATOM 3162 C CA . TYR B 1 157 ? 14.75 -9.195 4.422 1 93.19 157 TYR B CA 1
ATOM 3163 C C . TYR B 1 157 ? 13.406 -9.766 3.99 1 93.19 157 TYR B C 1
ATOM 3165 O O . TYR B 1 157 ? 13.008 -10.844 4.445 1 93.19 157 TYR B O 1
ATOM 3173 N N . SER B 1 158 ? 12.734 -9.078 3.189 1 92 158 SER B N 1
ATOM 3174 C CA . SER B 1 158 ? 11.43 -9.508 2.697 1 92 158 SER B CA 1
ATOM 3175 C C . SER B 1 158 ? 11.547 -10.812 1.904 1 92 158 SER B C 1
ATOM 3177 O O . SER B 1 158 ? 10.656 -11.664 1.972 1 92 158 SER B O 1
ATOM 3179 N N . THR B 1 159 ? 12.625 -10.961 1.13 1 90.5 159 THR B N 1
ATOM 3180 C CA . THR B 1 159 ? 12.844 -12.18 0.358 1 90.5 159 THR B CA 1
ATOM 3181 C C . THR B 1 159 ? 13.023 -13.383 1.283 1 90.5 159 THR B C 1
ATOM 3183 O O . THR B 1 159 ? 12.438 -14.438 1.052 1 90.5 159 THR B O 1
ATOM 3186 N N . ALA B 1 160 ? 13.781 -13.18 2.246 1 91.25 160 ALA B N 1
ATOM 3187 C CA . ALA B 1 160 ? 14.031 -14.258 3.201 1 91.25 160 ALA B CA 1
ATOM 3188 C C . ALA B 1 160 ? 12.734 -14.688 3.887 1 91.25 160 ALA B C 1
ATOM 3190 O O . ALA B 1 160 ? 12.477 -15.883 4.035 1 91.25 160 ALA B O 1
ATOM 3191 N N . LEU B 1 161 ? 11.945 -13.758 4.262 1 91.75 161 LEU B N 1
ATOM 3192 C CA . LEU B 1 161 ? 10.695 -14.055 4.953 1 91.75 161 LEU B CA 1
ATOM 3193 C C . LEU B 1 161 ? 9.672 -14.656 3.99 1 91.75 161 LEU B C 1
ATOM 3195 O O . LEU B 1 161 ? 8.859 -15.492 4.383 1 91.75 161 LEU B O 1
ATOM 3199 N N . GLY B 1 162 ? 9.703 -14.109 2.801 1 89 162 GLY B N 1
ATOM 3200 C CA . GLY B 1 162 ? 8.828 -14.688 1.793 1 89 162 GLY B CA 1
ATOM 3201 C C . GLY B 1 162 ? 9.109 -16.156 1.539 1 89 162 GLY B C 1
ATOM 3202 O O . GLY B 1 162 ? 8.18 -16.969 1.422 1 89 162 GLY B O 1
ATOM 3203 N N . ILE B 1 163 ? 10.359 -16.5 1.484 1 87.75 163 ILE B N 1
ATOM 3204 C CA . ILE B 1 163 ? 10.773 -17.891 1.281 1 87.75 163 ILE B CA 1
ATOM 3205 C C . ILE B 1 163 ? 10.336 -18.734 2.471 1 87.75 163 ILE B C 1
ATOM 3207 O O . ILE B 1 163 ? 9.844 -19.859 2.297 1 87.75 163 ILE B O 1
ATOM 3211 N N . LEU B 1 164 ? 10.484 -18.141 3.562 1 88.5 164 LEU B N 1
ATOM 3212 C CA . LEU B 1 164 ? 10.07 -18.844 4.77 1 88.5 164 LEU B CA 1
ATOM 3213 C C . LEU B 1 164 ? 8.562 -19.078 4.773 1 88.5 164 LEU B C 1
ATOM 3215 O O . LEU B 1 164 ? 8.094 -20.141 5.176 1 88.5 164 LEU B O 1
ATOM 3219 N N . GLY B 1 165 ? 7.836 -18.062 4.461 1 86.94 165 GLY B N 1
ATOM 3220 C CA . GLY B 1 165 ? 6.395 -18.203 4.363 1 86.94 165 GLY B CA 1
ATOM 3221 C C . GLY B 1 165 ? 5.969 -19.266 3.363 1 86.94 165 GLY B C 1
ATOM 3222 O O . GLY B 1 165 ? 5.023 -20.016 3.613 1 86.94 165 GLY B O 1
ATOM 3223 N N . GLY B 1 166 ? 6.629 -19.266 2.244 1 84.19 166 GLY B N 1
ATOM 3224 C CA . GLY B 1 166 ? 6.355 -20.297 1.252 1 84.19 166 GLY B CA 1
ATOM 3225 C C . GLY B 1 166 ? 6.672 -21.703 1.739 1 84.19 166 GLY B C 1
ATOM 3226 O O . GLY B 1 166 ? 5.965 -22.656 1.403 1 84.19 166 GLY B O 1
ATOM 3227 N N . ALA B 1 167 ? 7.699 -21.844 2.535 1 85 167 ALA B N 1
ATOM 3228 C CA . ALA B 1 167 ? 8.094 -23.141 3.07 1 85 167 ALA B CA 1
ATOM 3229 C C . ALA B 1 167 ? 7.027 -23.688 4.02 1 85 167 ALA B C 1
ATOM 3231 O O . ALA B 1 167 ? 6.785 -24.891 4.066 1 85 167 ALA B O 1
ATOM 3232 N N . ILE B 1 168 ? 6.453 -22.812 4.707 1 85 168 ILE B N 1
ATOM 3233 C CA . ILE B 1 168 ? 5.43 -23.203 5.668 1 85 168 ILE B CA 1
ATOM 3234 C C . ILE B 1 168 ? 4.234 -23.797 4.934 1 85 168 ILE B C 1
ATOM 3236 O O . ILE B 1 168 ? 3.756 -24.875 5.297 1 85 168 ILE B O 1
ATOM 3240 N N . VAL B 1 169 ? 3.801 -23.156 3.969 1 78.94 169 VAL B N 1
ATOM 3241 C CA . VAL B 1 169 ? 2.646 -23.641 3.221 1 78.94 169 VAL B CA 1
ATOM 3242 C C . VAL B 1 169 ? 3.043 -24.859 2.381 1 78.94 169 VAL B C 1
ATOM 3244 O O . VAL B 1 169 ? 2.244 -25.781 2.188 1 78.94 169 VAL B O 1
ATOM 3247 N N . GLY B 1 170 ? 4.223 -24.812 1.806 1 75.62 170 GLY B N 1
ATOM 3248 C CA . GLY B 1 170 ? 4.703 -25.953 1.058 1 75.62 170 GLY B CA 1
ATOM 3249 C C . GLY B 1 170 ? 4.719 -27.234 1.875 1 75.62 170 GLY B C 1
ATOM 3250 O O . GLY B 1 170 ? 4.348 -28.297 1.38 1 75.62 170 GLY B O 1
ATOM 3251 N N . TYR B 1 171 ? 5.047 -27.078 3.1 1 77.5 171 TYR B N 1
ATOM 3252 C CA . TYR B 1 171 ? 5.129 -28.25 3.967 1 77.5 171 TYR B CA 1
ATOM 3253 C C . TYR B 1 171 ? 3.748 -28.672 4.449 1 77.5 171 TYR B C 1
ATOM 3255 O O . TYR B 1 171 ? 3.395 -29.859 4.383 1 77.5 171 TYR B O 1
ATOM 3263 N N . PHE B 1 172 ? 2.982 -27.797 4.895 1 74.69 172 PHE B N 1
ATOM 3264 C CA . PHE B 1 172 ? 1.725 -28.109 5.559 1 74.69 172 PHE B CA 1
ATOM 3265 C C . PHE B 1 172 ? 0.638 -28.422 4.539 1 74.69 172 PHE B C 1
ATOM 3267 O O . PHE B 1 172 ? -0.203 -29.297 4.766 1 74.69 172 PHE B O 1
ATOM 3274 N N . GLN B 1 173 ? 0.771 -27.828 3.438 1 70.25 173 GLN B N 1
ATOM 3275 C CA . GLN B 1 173 ? -0.357 -28 2.527 1 70.25 173 GLN B CA 1
ATOM 3276 C C . GLN B 1 173 ? 0.032 -28.844 1.314 1 70.25 173 GLN B C 1
ATOM 3278 O O . GLN B 1 173 ? -0.809 -29.531 0.737 1 70.25 173 GLN B O 1
ATOM 3283 N N . LEU B 1 174 ? 1.299 -28.844 0.964 1 72.12 174 LEU B N 1
ATOM 3284 C CA . LEU B 1 174 ? 1.686 -29.516 -0.271 1 72.12 174 LEU B CA 1
ATOM 3285 C C . LEU B 1 174 ? 2.545 -30.734 0.023 1 72.12 174 LEU B C 1
ATOM 3287 O O . LEU B 1 174 ? 2.863 -31.516 -0.884 1 72.12 174 LEU B O 1
ATOM 3291 N N . GLY B 1 175 ? 2.873 -30.891 1.346 1 71.81 175 GLY B N 1
ATOM 3292 C CA . GLY B 1 175 ? 3.598 -32.094 1.766 1 71.81 175 GLY B CA 1
ATOM 3293 C C . GLY B 1 175 ? 5.043 -32.094 1.312 1 71.81 175 GLY B C 1
ATOM 3294 O O . GLY B 1 175 ? 5.641 -33.156 1.137 1 71.81 175 GLY B O 1
ATOM 3295 N N . ILE B 1 176 ? 5.508 -31 0.969 1 76.12 176 ILE B N 1
ATOM 3296 C CA . ILE B 1 176 ? 6.895 -30.922 0.521 1 76.12 176 ILE B CA 1
ATOM 3297 C C . ILE B 1 176 ? 7.828 -30.906 1.73 1 76.12 176 ILE B C 1
ATOM 3299 O O . ILE B 1 176 ? 7.555 -30.219 2.719 1 76.12 176 ILE B O 1
ATOM 3303 N N . ASP B 1 177 ? 8.773 -31.672 1.641 1 78.62 177 ASP B N 1
ATOM 3304 C CA . ASP B 1 177 ? 9.75 -31.719 2.725 1 78.62 177 ASP B CA 1
ATOM 3305 C C . ASP B 1 177 ? 10.531 -30.422 2.828 1 78.62 177 ASP B C 1
ATOM 3307 O O . ASP B 1 177 ? 10.938 -29.844 1.812 1 78.62 177 ASP B O 1
ATOM 3311 N N . TYR B 1 178 ? 10.664 -29.953 4.023 1 80.19 178 TYR B N 1
ATOM 3312 C CA . TYR B 1 178 ? 11.375 -28.703 4.309 1 80.19 178 TYR B CA 1
ATOM 3313 C C . TYR B 1 178 ? 12.797 -28.75 3.748 1 80.19 178 TYR B C 1
ATOM 3315 O O . TYR B 1 178 ? 13.297 -27.75 3.227 1 80.19 178 TYR B O 1
ATOM 3323 N N . PHE B 1 179 ? 13.375 -29.891 3.816 1 77.12 179 PHE B N 1
ATOM 3324 C CA . PHE B 1 179 ? 14.766 -30.031 3.389 1 77.12 179 PHE B CA 1
ATOM 3325 C C . PHE B 1 179 ? 14.883 -29.859 1.88 1 77.12 179 PHE B C 1
ATOM 3327 O O . PHE B 1 179 ? 15.805 -29.188 1.399 1 77.12 179 PHE B O 1
ATOM 3334 N N . THR B 1 180 ? 13.992 -30.438 1.206 1 76.94 180 THR B N 1
ATOM 3335 C CA . THR B 1 180 ? 14.023 -30.328 -0.248 1 76.94 180 THR B CA 1
ATOM 3336 C C . THR B 1 180 ? 13.727 -28.891 -0.693 1 76.94 180 THR B C 1
ATOM 3338 O O . THR B 1 180 ? 14.352 -28.391 -1.625 1 76.94 180 THR B O 1
ATOM 3341 N N . TYR B 1 181 ? 12.875 -28.359 0.08 1 80.12 181 TYR B N 1
ATOM 3342 C CA . TYR B 1 181 ? 12.484 -26.984 -0.224 1 80.12 181 TYR B CA 1
ATOM 3343 C C . TYR B 1 181 ? 13.664 -26.047 -0.045 1 80.12 181 TYR B C 1
ATOM 3345 O O . TYR B 1 181 ? 13.984 -25.266 -0.944 1 80.12 181 TYR B O 1
ATOM 3353 N N . PHE B 1 182 ? 14.297 -26.125 1.074 1 81.56 182 PHE B N 1
ATOM 3354 C CA . PHE B 1 182 ? 15.375 -25.203 1.383 1 81.56 182 PHE B CA 1
ATOM 3355 C C . PHE B 1 182 ? 16.609 -25.516 0.55 1 81.56 182 PHE B C 1
ATOM 3357 O O . PHE B 1 182 ? 17.391 -24.625 0.215 1 81.56 182 PHE B O 1
ATOM 3364 N N . ARG B 1 183 ? 16.781 -26.75 0.164 1 78.44 183 ARG B N 1
ATOM 3365 C CA . ARG B 1 183 ? 17.891 -27.109 -0.709 1 78.44 183 ARG B CA 1
ATOM 3366 C C . ARG B 1 183 ? 17.719 -26.5 -2.096 1 78.44 183 ARG B C 1
ATOM 3368 O O . ARG B 1 183 ? 18.672 -25.969 -2.67 1 78.44 183 ARG B O 1
ATOM 3375 N N . ASP B 1 184 ? 16.531 -26.594 -2.535 1 79.19 184 ASP B N 1
ATOM 3376 C CA . ASP B 1 184 ? 16.234 -26 -3.838 1 79.19 184 ASP B CA 1
ATOM 3377 C C . ASP B 1 184 ? 16.453 -24.484 -3.816 1 79.19 184 ASP B C 1
ATOM 3379 O O . ASP B 1 184 ? 16.984 -23.922 -4.773 1 79.19 184 ASP B O 1
ATOM 3383 N N . VAL B 1 185 ? 16.016 -23.938 -2.719 1 78.88 185 VAL B N 1
ATOM 3384 C CA . VAL B 1 185 ? 16.156 -22.484 -2.553 1 78.88 185 VAL B CA 1
ATOM 3385 C C . VAL B 1 185 ? 17.625 -22.109 -2.52 1 78.88 185 VAL B C 1
ATOM 3387 O O . VAL B 1 185 ? 18.047 -21.172 -3.201 1 78.88 185 VAL B O 1
ATOM 3390 N N . PHE B 1 186 ? 18.328 -22.844 -1.73 1 79.25 186 PHE B N 1
ATOM 3391 C CA . PHE B 1 186 ? 19.75 -22.547 -1.583 1 79.25 186 PHE B CA 1
ATOM 3392 C C . PHE B 1 186 ? 20.5 -22.781 -2.895 1 79.25 186 PHE B C 1
ATOM 3394 O O . PHE B 1 186 ? 21.406 -22.031 -3.244 1 79.25 186 PHE B O 1
ATOM 3401 N N . ASP B 1 187 ? 20.156 -23.812 -3.633 1 79.38 187 ASP B N 1
ATOM 3402 C CA . ASP B 1 187 ? 20.797 -24.125 -4.906 1 79.38 187 ASP B CA 1
ATOM 3403 C C . ASP B 1 187 ? 20.531 -23.047 -5.941 1 79.38 187 ASP B C 1
ATOM 3405 O O . ASP B 1 187 ? 21.406 -22.703 -6.742 1 79.38 187 ASP B O 1
ATOM 3409 N N . ARG B 1 188 ? 19.391 -22.578 -5.867 1 77.81 188 ARG B N 1
ATOM 3410 C CA . ARG B 1 188 ? 19.031 -21.547 -6.828 1 77.81 188 ARG B CA 1
ATOM 3411 C C . ARG B 1 188 ? 19.734 -20.219 -6.496 1 77.81 188 ARG B C 1
ATOM 3413 O O . ARG B 1 188 ? 20.234 -19.547 -7.391 1 77.81 188 ARG B O 1
ATOM 3420 N N . ILE B 1 189 ? 19.75 -19.906 -5.254 1 76.56 189 ILE B N 1
ATOM 3421 C CA . ILE B 1 189 ? 20.359 -18.641 -4.828 1 76.56 189 ILE B CA 1
ATOM 3422 C C . ILE B 1 189 ? 21.875 -18.688 -5.086 1 76.56 189 ILE B C 1
ATOM 3424 O O . ILE B 1 189 ? 22.469 -17.672 -5.441 1 76.56 189 ILE B O 1
ATOM 3428 N N . ALA B 1 190 ? 22.359 -19.859 -4.969 1 78.44 190 ALA B N 1
ATOM 3429 C CA . ALA B 1 190 ? 23.812 -20.031 -5.133 1 78.44 190 ALA B CA 1
ATOM 3430 C C . ALA B 1 190 ? 24.188 -20.156 -6.605 1 78.44 190 ALA B C 1
ATOM 3432 O O . ALA B 1 190 ? 25.344 -19.969 -6.977 1 78.44 190 ALA B O 1
ATOM 3433 N N . SER B 1 191 ? 23.281 -20.328 -7.379 1 81.12 191 SER B N 1
ATOM 3434 C CA . SER B 1 191 ? 23.531 -20.469 -8.812 1 81.12 191 SER B CA 1
ATOM 3435 C C . SER B 1 191 ? 23.766 -19.109 -9.469 1 81.12 191 SER B C 1
ATOM 3437 O O . SER B 1 191 ? 23.406 -18.078 -8.906 1 81.12 191 SER B O 1
ATOM 3439 N N . ILE B 1 192 ? 24.406 -19.094 -10.609 1 75.25 192 ILE B N 1
ATOM 3440 C CA . ILE B 1 192 ? 24.75 -17.891 -11.344 1 75.25 192 ILE B CA 1
ATOM 3441 C C . ILE B 1 192 ? 23.484 -17.094 -11.664 1 75.25 192 ILE B C 1
ATOM 3443 O O . ILE B 1 192 ? 23.422 -15.891 -11.398 1 75.25 192 ILE B O 1
ATOM 3447 N N . PRO B 1 193 ? 22.516 -17.766 -12.156 1 74.56 193 PRO B N 1
ATOM 3448 C CA . PRO B 1 193 ? 21.281 -17.031 -12.414 1 74.56 193 PRO B CA 1
ATOM 3449 C C . PRO B 1 193 ? 20.641 -16.484 -11.141 1 74.56 193 PRO B C 1
ATOM 3451 O O . PRO B 1 193 ? 20.031 -15.406 -11.164 1 74.56 193 PRO B O 1
ATOM 3454 N N . GLY B 1 194 ? 20.797 -17.188 -10.148 1 78.69 194 GLY B N 1
ATOM 3455 C CA . GLY B 1 194 ? 20.266 -16.766 -8.867 1 78.69 194 GLY B CA 1
ATOM 3456 C C . GLY B 1 194 ? 20.938 -15.516 -8.328 1 78.69 194 GLY B C 1
ATOM 3457 O O . GLY B 1 194 ? 20.266 -14.625 -7.797 1 78.69 194 GLY B O 1
ATOM 3458 N N . LEU B 1 195 ? 22.156 -15.484 -8.523 1 78.56 195 LEU B N 1
ATOM 3459 C CA . LEU B 1 195 ? 22.906 -14.32 -8.07 1 78.56 195 LEU B CA 1
ATOM 3460 C C . LEU B 1 195 ? 22.547 -13.086 -8.898 1 78.56 195 LEU B C 1
ATOM 3462 O O . LEU B 1 195 ? 22.469 -11.977 -8.359 1 78.56 195 LEU B O 1
ATOM 3466 N N . LYS B 1 196 ? 22.375 -13.344 -10.094 1 83.44 196 LYS B N 1
ATOM 3467 C CA . LYS B 1 196 ? 21.922 -12.242 -10.945 1 83.44 196 LYS B CA 1
ATOM 3468 C C . LYS B 1 196 ? 20.562 -11.719 -10.5 1 83.44 196 LYS B C 1
ATOM 3470 O O . LYS B 1 196 ? 20.344 -10.508 -10.477 1 83.44 196 LYS B O 1
ATOM 3475 N N . ASP B 1 197 ? 19.734 -12.641 -10.18 1 83.81 197 ASP B N 1
ATOM 3476 C CA . ASP B 1 197 ? 18.406 -12.266 -9.734 1 83.81 197 ASP B CA 1
ATOM 3477 C C . ASP B 1 197 ? 18.469 -11.461 -8.438 1 83.81 197 ASP B C 1
ATOM 3479 O O . ASP B 1 197 ? 17.719 -10.484 -8.273 1 83.81 197 ASP B O 1
ATOM 3483 N N . LEU B 1 198 ? 19.328 -11.859 -7.641 1 82.62 198 LEU B N 1
ATOM 3484 C CA . LEU B 1 198 ? 19.484 -11.172 -6.363 1 82.62 198 LEU B CA 1
ATOM 3485 C C . LEU B 1 198 ? 20.031 -9.766 -6.562 1 82.62 198 LEU B C 1
ATOM 3487 O O . LEU B 1 198 ? 19.562 -8.812 -5.93 1 82.62 198 LEU B O 1
ATOM 3491 N N . TYR B 1 199 ? 21 -9.68 -7.414 1 86.12 199 TYR B N 1
ATOM 3492 C CA . TYR B 1 199 ? 21.609 -8.383 -7.691 1 86.12 199 TYR B CA 1
ATOM 3493 C C . TYR B 1 199 ? 20.594 -7.438 -8.336 1 86.12 199 TYR B C 1
ATOM 3495 O O . TYR B 1 199 ? 20.531 -6.258 -7.992 1 86.12 199 TYR B O 1
ATOM 3503 N N . VAL B 1 200 ? 19.906 -7.965 -9.211 1 85.69 200 VAL B N 1
ATOM 3504 C CA . VAL B 1 200 ? 18.922 -7.145 -9.898 1 85.69 200 VAL B CA 1
ATOM 3505 C C . VAL B 1 200 ? 17.828 -6.719 -8.922 1 85.69 200 VAL B C 1
ATOM 3507 O O . VAL B 1 200 ? 17.344 -5.582 -8.969 1 85.69 200 VAL B O 1
ATOM 3510 N N . GLY B 1 201 ? 17.484 -7.629 -8.031 1 86.69 201 GLY B N 1
ATOM 3511 C CA . GLY B 1 201 ? 16.5 -7.301 -7.016 1 86.69 201 GLY B CA 1
ATOM 3512 C C . GLY B 1 201 ? 16.953 -6.199 -6.078 1 86.69 201 GLY B C 1
ATOM 3513 O O . GLY B 1 201 ? 16.188 -5.289 -5.766 1 86.69 201 GLY B O 1
ATOM 3514 N N . ILE B 1 202 ? 18.172 -6.27 -5.742 1 89.38 202 ILE B N 1
ATOM 3515 C CA . ILE B 1 202 ? 18.75 -5.281 -4.828 1 89.38 202 ILE B CA 1
ATOM 3516 C C . ILE B 1 202 ? 18.859 -3.932 -5.531 1 89.38 202 ILE B C 1
ATOM 3518 O O . ILE B 1 202 ? 18.562 -2.891 -4.941 1 89.38 202 ILE B O 1
ATOM 3522 N N . LEU B 1 203 ? 19.266 -3.98 -6.719 1 89.75 203 LEU B N 1
ATOM 3523 C CA . LEU B 1 203 ? 19.375 -2.752 -7.5 1 89.75 203 LEU B CA 1
ATOM 3524 C C . LEU B 1 203 ? 18 -2.115 -7.695 1 89.75 203 LEU B C 1
ATOM 3526 O O . LEU B 1 203 ? 17.859 -0.895 -7.59 1 89.75 203 LEU B O 1
ATOM 3530 N N . LYS B 1 204 ? 17.062 -2.893 -7.984 1 90.56 204 LYS B N 1
ATOM 3531 C CA . LYS B 1 204 ? 15.695 -2.395 -8.109 1 90.56 204 LYS B CA 1
ATOM 3532 C C . LYS B 1 204 ? 15.234 -1.737 -6.809 1 90.56 204 LYS B C 1
ATOM 3534 O O . LYS B 1 204 ? 14.586 -0.689 -6.836 1 90.56 204 LYS B O 1
ATOM 3539 N N . GLY B 1 205 ? 15.57 -2.436 -5.777 1 91.44 205 GLY B N 1
ATOM 3540 C CA . GLY B 1 205 ? 15.203 -1.875 -4.488 1 91.44 205 GLY B CA 1
ATOM 3541 C C . GLY B 1 205 ? 15.789 -0.498 -4.246 1 91.44 205 GLY B C 1
ATOM 3542 O O . GLY B 1 205 ? 15.102 0.399 -3.756 1 91.44 205 GLY B O 1
ATOM 3543 N N . PHE B 1 206 ? 17.031 -0.356 -4.609 1 91.69 206 PHE B N 1
ATOM 3544 C CA . PHE B 1 206 ? 17.719 0.917 -4.438 1 91.69 206 PHE B CA 1
ATOM 3545 C C . PHE B 1 206 ? 17.078 1.998 -5.305 1 91.69 206 PHE B C 1
ATOM 3547 O O . PHE B 1 206 ? 16.828 3.111 -4.836 1 91.69 206 PHE B O 1
ATOM 3554 N N . ILE B 1 207 ? 16.797 1.708 -6.469 1 90.75 207 ILE B N 1
ATOM 3555 C CA . ILE B 1 207 ? 16.203 2.656 -7.406 1 90.75 207 ILE B CA 1
ATOM 3556 C C . ILE B 1 207 ? 14.789 2.996 -6.961 1 90.75 207 ILE B C 1
ATOM 3558 O O . ILE B 1 207 ? 14.375 4.156 -7.004 1 90.75 207 ILE B O 1
ATOM 3562 N N . PHE B 1 208 ? 14.07 1.997 -6.555 1 93 208 PHE B N 1
ATOM 3563 C CA . PHE B 1 208 ? 12.711 2.211 -6.066 1 93 208 PHE B CA 1
ATOM 3564 C C . PHE B 1 208 ? 12.711 3.123 -4.844 1 93 208 PHE B C 1
ATOM 3566 O O . PHE B 1 208 ? 11.82 3.963 -4.688 1 93 208 PHE B O 1
ATOM 3573 N N . GLY B 1 209 ? 13.727 2.904 -4.012 1 91.44 209 GLY B N 1
ATOM 3574 C CA . GLY B 1 209 ? 13.836 3.75 -2.832 1 91.44 209 GLY B CA 1
ATOM 3575 C C . GLY B 1 209 ? 14.008 5.219 -3.168 1 91.44 209 GLY B C 1
ATOM 3576 O O . GLY B 1 209 ? 13.383 6.082 -2.547 1 91.44 209 GLY B O 1
ATOM 3577 N N . ILE B 1 210 ? 14.773 5.477 -4.129 1 89.62 210 ILE B N 1
ATOM 3578 C CA . ILE B 1 210 ? 15.031 6.848 -4.559 1 89.62 210 ILE B CA 1
ATOM 3579 C C . ILE B 1 210 ? 13.758 7.441 -5.164 1 89.62 210 ILE B C 1
ATOM 3581 O O . ILE B 1 210 ? 13.391 8.578 -4.867 1 89.62 210 ILE B O 1
ATOM 3585 N N . ILE B 1 211 ? 13.109 6.668 -5.93 1 89.62 211 ILE B N 1
ATOM 3586 C CA . ILE B 1 211 ? 11.906 7.121 -6.629 1 89.62 211 ILE B CA 1
ATOM 3587 C C . ILE B 1 211 ? 10.805 7.43 -5.617 1 89.62 211 ILE B C 1
ATOM 3589 O O . ILE B 1 211 ? 10.203 8.5 -5.656 1 89.62 211 ILE B O 1
ATOM 3593 N N . VAL B 1 212 ? 10.578 6.551 -4.723 1 92.69 212 VAL B N 1
ATOM 3594 C CA . VAL B 1 212 ? 9.5 6.684 -3.746 1 92.69 212 VAL B CA 1
ATOM 3595 C C . VAL B 1 212 ? 9.766 7.891 -2.848 1 92.69 212 VAL B C 1
ATOM 3597 O O . VAL B 1 212 ? 8.867 8.703 -2.607 1 92.69 212 VAL B O 1
ATOM 3600 N N . SER B 1 213 ? 10.961 7.996 -2.361 1 92.31 213 SER B N 1
ATOM 3601 C CA . SER B 1 213 ? 11.289 9.094 -1.46 1 92.31 213 SER B CA 1
ATOM 3602 C C . SER B 1 213 ? 11.227 10.438 -2.182 1 92.31 213 SER B C 1
ATOM 3604 O O . SER B 1 213 ? 10.727 11.422 -1.636 1 92.31 213 SER B O 1
ATOM 3606 N N . ALA B 1 214 ? 11.727 10.461 -3.361 1 89.69 214 ALA B N 1
ATOM 3607 C CA . ALA B 1 214 ? 11.719 11.703 -4.141 1 89.69 214 ALA B CA 1
ATOM 3608 C C . ALA B 1 214 ? 10.289 12.148 -4.438 1 89.69 214 ALA B C 1
ATOM 3610 O O . ALA B 1 214 ? 9.961 13.336 -4.316 1 89.69 214 ALA B O 1
ATOM 3611 N N . ILE B 1 215 ? 9.477 11.25 -4.809 1 90.94 215 ILE B N 1
ATOM 3612 C CA . ILE B 1 215 ? 8.086 11.562 -5.145 1 90.94 215 ILE B CA 1
ATOM 3613 C C . ILE B 1 215 ? 7.344 12.016 -3.891 1 90.94 215 ILE B C 1
ATOM 3615 O O . ILE B 1 215 ? 6.602 13 -3.93 1 90.94 215 ILE B O 1
ATOM 3619 N N . SER B 1 216 ? 7.52 11.289 -2.82 1 93 216 SER B N 1
ATOM 3620 C CA . SER B 1 216 ? 6.836 11.609 -1.572 1 93 216 SER B CA 1
ATOM 3621 C C . SER B 1 216 ? 7.227 13 -1.073 1 93 216 SER B C 1
ATOM 3623 O O . SER B 1 216 ? 6.367 13.781 -0.667 1 93 216 SER B O 1
ATOM 3625 N N . CYS B 1 217 ? 8.492 13.328 -1.107 1 90.62 217 CYS B N 1
ATOM 3626 C CA . CYS B 1 217 ? 8.969 14.633 -0.652 1 90.62 217 CYS B CA 1
ATOM 3627 C C . CYS B 1 217 ? 8.508 15.742 -1.595 1 90.62 217 CYS B C 1
ATOM 3629 O O . CYS B 1 217 ? 8.172 16.844 -1.152 1 90.62 217 CYS B O 1
ATOM 3631 N N . SER B 1 218 ? 8.555 15.438 -2.859 1 90.12 218 SER B N 1
ATOM 3632 C CA . SER B 1 218 ? 8.125 16.422 -3.848 1 90.12 218 SER B CA 1
ATOM 3633 C C . SER B 1 218 ? 6.656 16.781 -3.67 1 90.12 218 SER B C 1
ATOM 3635 O O . SER B 1 218 ? 6.285 17.953 -3.721 1 90.12 218 SER B O 1
ATOM 3637 N N . HIS B 1 219 ? 5.828 15.797 -3.504 1 91.44 219 HIS B N 1
ATOM 3638 C CA . HIS B 1 219 ? 4.406 16.047 -3.293 1 91.44 219 HIS B CA 1
ATOM 3639 C C . HIS B 1 219 ? 4.164 16.766 -1.974 1 91.44 219 HIS B C 1
ATOM 3641 O O . HIS B 1 219 ? 3.287 17.625 -1.884 1 91.44 219 HIS B O 1
ATOM 3647 N N . GLY B 1 220 ? 4.926 16.406 -0.972 1 91.06 220 GLY B N 1
ATOM 3648 C CA . GLY B 1 220 ? 4.816 17.094 0.3 1 91.06 220 GLY B CA 1
ATOM 3649 C C . GLY B 1 220 ? 5.172 18.578 0.206 1 91.06 220 GLY B C 1
ATOM 3650 O O . GLY B 1 220 ? 4.453 19.422 0.727 1 91.06 220 GLY B O 1
ATOM 3651 N N . LEU B 1 221 ? 6.195 18.875 -0.501 1 89.12 221 LEU B N 1
ATOM 3652 C CA . LEU B 1 221 ? 6.684 20.25 -0.621 1 89.12 221 LEU B CA 1
ATOM 3653 C C . LEU B 1 221 ? 5.727 21.094 -1.455 1 89.12 221 LEU B C 1
ATOM 3655 O O . LEU B 1 221 ? 5.695 22.312 -1.318 1 89.12 221 LEU B O 1
ATOM 3659 N N . ARG B 1 222 ? 4.992 20.422 -2.252 1 88.25 222 ARG B N 1
ATOM 3660 C CA . ARG B 1 222 ? 4.09 21.141 -3.146 1 88.25 222 ARG B CA 1
ATOM 3661 C C . ARG B 1 222 ? 2.68 21.203 -2.57 1 88.25 222 ARG B C 1
ATOM 3663 O O . ARG B 1 222 ? 1.747 21.641 -3.246 1 88.25 222 ARG B O 1
ATOM 3670 N N . THR B 1 223 ? 2.576 20.844 -1.389 1 90.38 223 THR B N 1
ATOM 3671 C CA . THR B 1 223 ? 1.261 20.797 -0.759 1 90.38 223 THR B CA 1
ATOM 3672 C C . THR B 1 223 ? 0.721 22.219 -0.538 1 90.38 223 THR B C 1
ATOM 3674 O O . THR B 1 223 ? 1.475 23.125 -0.19 1 90.38 223 THR B O 1
ATOM 3677 N N . SER B 1 224 ? -0.563 22.359 -0.937 1 89.06 224 SER B N 1
ATOM 3678 C CA . SER B 1 224 ? -1.279 23.594 -0.649 1 89.06 224 SER B CA 1
ATOM 3679 C C . SER B 1 224 ? -2.736 23.328 -0.29 1 89.06 224 SER B C 1
ATOM 3681 O O . SER B 1 224 ? -3.254 22.234 -0.557 1 89.06 224 SER B O 1
ATOM 3683 N N . GLY B 1 225 ? -3.396 24.188 0.501 1 89.88 225 GLY B N 1
ATOM 3684 C CA . GLY B 1 225 ? -4.82 24.031 0.759 1 89.88 225 GLY B CA 1
ATOM 3685 C C . GLY B 1 225 ? -5.121 23.453 2.127 1 89.88 225 GLY B C 1
ATOM 3686 O O . GLY B 1 225 ? -6.121 22.766 2.307 1 89.88 225 GLY B O 1
ATOM 3687 N N . GLY B 1 226 ? -4.266 23.609 3.07 1 91.19 226 GLY B N 1
ATOM 3688 C CA . GLY B 1 226 ? -4.512 23.219 4.445 1 91.19 226 GLY B CA 1
ATOM 3689 C C . GLY B 1 226 ? -4.516 21.719 4.645 1 91.19 226 GLY B C 1
ATOM 3690 O O . GLY B 1 226 ? -3.777 21 3.971 1 91.19 226 GLY B O 1
ATOM 3691 N N . ALA B 1 227 ? -5.41 21.281 5.539 1 91.75 227 ALA B N 1
ATOM 3692 C CA . ALA B 1 227 ? -5.465 19.875 5.914 1 91.75 227 ALA B CA 1
ATOM 3693 C C . ALA B 1 227 ? -5.922 19.016 4.742 1 91.75 227 ALA B C 1
ATOM 3695 O O . ALA B 1 227 ? -5.398 17.922 4.527 1 91.75 227 ALA B O 1
ATOM 3696 N N . ILE B 1 228 ? -6.809 19.5 3.959 1 91.25 228 ILE B N 1
ATOM 3697 C CA . ILE B 1 228 ? -7.309 18.781 2.789 1 91.25 228 ILE B CA 1
ATOM 3698 C C . ILE B 1 228 ? -6.188 18.625 1.764 1 91.25 228 ILE B C 1
ATOM 3700 O O . ILE B 1 228 ? -6.051 17.578 1.142 1 91.25 228 ILE B O 1
ATOM 3704 N N . GLY B 1 229 ? -5.391 19.641 1.631 1 92.38 229 GLY B N 1
ATOM 3705 C CA . GLY B 1 229 ? -4.246 19.578 0.736 1 92.38 229 GLY B CA 1
ATOM 3706 C C . GLY B 1 229 ? -3.219 18.547 1.143 1 92.38 229 GLY B C 1
ATOM 3707 O O . GLY B 1 229 ? -2.646 17.859 0.29 1 92.38 229 GLY B O 1
ATOM 3708 N N . VAL B 1 230 ? -2.98 18.484 2.5 1 94.25 230 VAL B N 1
ATOM 3709 C CA . VAL B 1 230 ? -2.035 17.484 3.014 1 94.25 230 VAL B CA 1
ATOM 3710 C C . VAL B 1 230 ? -2.535 16.078 2.701 1 94.25 230 VAL B C 1
ATOM 3712 O O . VAL B 1 230 ? -1.76 15.219 2.283 1 94.25 230 VAL B O 1
ATOM 3715 N N . GLY B 1 231 ? -3.811 15.859 2.861 1 92.75 231 GLY B N 1
ATOM 3716 C CA . GLY B 1 231 ? -4.402 14.578 2.51 1 92.75 231 GLY B CA 1
ATOM 3717 C C . GLY B 1 231 ? -4.27 14.242 1.035 1 92.75 231 GLY B C 1
ATOM 3718 O O . GLY B 1 231 ? -3.9 13.117 0.678 1 92.75 231 GLY B O 1
ATOM 3719 N N . ARG B 1 232 ? -4.488 15.164 0.233 1 91.94 232 ARG B N 1
ATOM 3720 C CA . ARG B 1 232 ? -4.398 14.977 -1.211 1 91.94 232 ARG B CA 1
ATOM 3721 C C . ARG B 1 232 ? -2.961 14.688 -1.638 1 91.94 232 ARG B C 1
ATOM 3723 O O . ARG B 1 232 ? -2.719 13.805 -2.463 1 91.94 232 ARG B O 1
ATOM 3730 N N . ALA B 1 233 ? -2.047 15.477 -1.081 1 92.88 233 ALA B N 1
ATOM 3731 C CA . ALA B 1 233 ? -0.635 15.266 -1.392 1 92.88 233 ALA B CA 1
ATOM 3732 C C . ALA B 1 233 ? -0.189 13.859 -0.996 1 92.88 233 ALA B C 1
ATOM 3734 O O . ALA B 1 233 ? 0.584 13.219 -1.714 1 92.88 233 ALA B O 1
ATOM 3735 N N . THR B 1 234 ? -0.657 13.422 0.147 1 93.44 234 THR B N 1
ATOM 3736 C CA . THR B 1 234 ? -0.327 12.078 0.628 1 93.44 234 THR B CA 1
ATOM 3737 C C . THR B 1 234 ? -0.879 11.016 -0.315 1 93.44 234 THR B C 1
ATOM 3739 O O . THR B 1 234 ? -0.162 10.094 -0.701 1 93.44 234 THR B O 1
ATOM 3742 N N . ARG B 1 235 ? -2.104 11.164 -0.737 1 91.38 235 ARG B N 1
ATOM 3743 C CA . ARG B 1 235 ? -2.727 10.219 -1.657 1 91.38 235 ARG B CA 1
ATOM 3744 C C . ARG B 1 235 ? -2 10.195 -2.998 1 91.38 235 ARG B C 1
ATOM 3746 O O . ARG B 1 235 ? -1.661 9.133 -3.514 1 91.38 235 ARG B O 1
ATOM 3753 N N . GLU B 1 236 ? -1.774 11.336 -3.52 1 90.81 236 GLU B N 1
ATOM 3754 C CA . GLU B 1 236 ? -1.151 11.461 -4.832 1 90.81 236 GLU B CA 1
ATOM 3755 C C . GLU B 1 236 ? 0.279 10.93 -4.816 1 90.81 236 GLU B C 1
ATOM 3757 O O . GLU B 1 236 ? 0.751 10.375 -5.812 1 90.81 236 GLU B O 1
ATOM 3762 N N . SER B 1 237 ? 0.95 11.188 -3.699 1 92.5 237 SER B N 1
ATOM 3763 C CA . SER B 1 237 ? 2.311 10.672 -3.59 1 92.5 237 SER B CA 1
ATOM 3764 C C . SER B 1 237 ? 2.332 9.148 -3.658 1 92.5 237 SER B C 1
ATOM 3766 O O . SER B 1 237 ? 3.209 8.562 -4.293 1 92.5 237 SER B O 1
ATOM 3768 N N . VAL B 1 238 ? 1.38 8.508 -3.004 1 92.12 238 VAL B N 1
ATOM 3769 C CA . VAL B 1 238 ? 1.307 7.047 -3.006 1 92.12 238 VAL B CA 1
ATOM 3770 C C . VAL B 1 238 ? 0.971 6.547 -4.41 1 92.12 238 VAL B C 1
ATOM 3772 O O . VAL B 1 238 ? 1.621 5.633 -4.922 1 92.12 238 VAL B O 1
ATOM 3775 N N . VAL B 1 239 ? 0 7.156 -5.055 1 89.12 239 VAL B N 1
ATOM 3776 C CA . VAL B 1 239 ? -0.434 6.758 -6.391 1 89.12 239 VAL B CA 1
ATOM 3777 C C . VAL B 1 239 ? 0.722 6.91 -7.375 1 89.12 239 VAL B C 1
ATOM 3779 O O . VAL B 1 239 ? 1.008 6 -8.156 1 89.12 239 VAL B O 1
ATOM 3782 N N . ALA B 1 240 ? 1.371 8.008 -7.246 1 89.19 240 ALA B N 1
ATOM 3783 C CA . ALA B 1 240 ? 2.486 8.281 -8.148 1 89.19 240 ALA B CA 1
ATOM 3784 C C . ALA B 1 240 ? 3.641 7.316 -7.898 1 89.19 240 ALA B C 1
ATOM 3786 O O . ALA B 1 240 ? 4.289 6.855 -8.844 1 89.19 240 ALA B O 1
ATOM 3787 N N . SER B 1 241 ? 3.906 7.094 -6.652 1 91.5 241 SER B N 1
ATOM 3788 C CA . SER B 1 241 ? 4.977 6.16 -6.312 1 91.5 241 SER B CA 1
ATOM 3789 C C . SER B 1 241 ? 4.68 4.762 -6.848 1 91.5 241 SER B C 1
ATOM 3791 O O . SER B 1 241 ? 5.562 4.105 -7.402 1 91.5 241 SER B O 1
ATOM 3793 N N . PHE B 1 242 ? 3.432 4.273 -6.703 1 88.81 242 PHE B N 1
ATOM 3794 C CA . PHE B 1 242 ? 3.051 2.957 -7.199 1 88.81 242 PHE B CA 1
ATOM 3795 C C . PHE B 1 242 ? 3.221 2.877 -8.711 1 88.81 242 PHE B C 1
ATOM 3797 O O . PHE B 1 242 ? 3.809 1.923 -9.227 1 88.81 242 PHE B O 1
ATOM 3804 N N . LEU B 1 243 ? 2.801 3.838 -9.328 1 85.5 243 LEU B N 1
ATOM 3805 C CA . LEU B 1 243 ? 2.859 3.863 -10.789 1 85.5 243 LEU B CA 1
ATOM 3806 C C . LEU B 1 243 ? 4.305 3.865 -11.273 1 85.5 243 LEU B C 1
ATOM 3808 O O . LEU B 1 243 ? 4.656 3.117 -12.188 1 85.5 243 LEU B O 1
ATOM 3812 N N . MET B 1 244 ? 5.09 4.676 -10.648 1 87.75 244 MET B N 1
ATOM 3813 C CA . MET B 1 244 ? 6.477 4.801 -11.086 1 87.75 244 MET B CA 1
ATOM 3814 C C . MET B 1 244 ? 7.266 3.539 -10.758 1 87.75 244 MET B C 1
ATOM 3816 O O . MET B 1 244 ? 8.164 3.146 -11.5 1 87.75 244 MET B O 1
ATOM 3820 N N . VAL B 1 245 ? 6.969 2.965 -9.625 1 89.25 245 VAL B N 1
ATOM 3821 C CA . VAL B 1 245 ? 7.66 1.741 -9.227 1 89.25 245 VAL B CA 1
ATOM 3822 C C . VAL B 1 245 ? 7.324 0.619 -10.203 1 89.25 245 VAL B C 1
ATOM 3824 O O . VAL B 1 245 ? 8.211 -0.126 -10.633 1 89.25 245 VAL B O 1
ATOM 3827 N N . ILE B 1 246 ? 6.055 0.505 -10.586 1 84.12 246 ILE B N 1
ATOM 3828 C CA . ILE B 1 246 ? 5.625 -0.542 -11.508 1 84.12 246 ILE B CA 1
ATOM 3829 C C . ILE B 1 246 ? 6.238 -0.305 -12.883 1 84.12 246 ILE B C 1
ATOM 3831 O O . ILE B 1 246 ? 6.762 -1.234 -13.508 1 84.12 246 ILE B O 1
ATOM 3835 N N . PHE B 1 247 ? 6.223 0.892 -13.258 1 83.62 247 PHE B N 1
ATOM 3836 C CA . PHE B 1 247 ? 6.77 1.24 -14.562 1 83.62 247 PHE B CA 1
ATOM 3837 C C . PHE B 1 247 ? 8.273 0.992 -14.602 1 83.62 247 PHE B C 1
ATOM 3839 O O . PHE B 1 247 ? 8.781 0.366 -15.539 1 83.62 247 PHE B O 1
ATOM 3846 N N . THR B 1 248 ? 8.969 1.541 -13.672 1 85.94 248 THR B N 1
ATOM 3847 C CA . THR B 1 248 ? 10.422 1.404 -13.625 1 85.94 248 THR B CA 1
ATOM 3848 C C . THR B 1 248 ? 10.82 -0.057 -13.438 1 85.94 248 THR B C 1
ATOM 3850 O O . THR B 1 248 ? 11.828 -0.506 -14 1 85.94 248 THR B O 1
ATOM 3853 N N . GLY B 1 249 ? 10.055 -0.738 -12.562 1 85.19 249 GLY B N 1
ATOM 3854 C CA . GLY B 1 249 ? 10.32 -2.158 -12.391 1 85.19 249 GLY B CA 1
ATOM 3855 C C . GLY B 1 249 ? 10.266 -2.936 -13.695 1 85.19 249 GLY B C 1
ATOM 3856 O O . GLY B 1 249 ? 11.117 -3.783 -13.953 1 85.19 249 GLY B O 1
ATOM 3857 N N . TYR B 1 250 ? 9.25 -2.66 -14.461 1 79.12 250 TYR B N 1
ATOM 3858 C CA . TYR B 1 250 ? 9.117 -3.312 -15.758 1 79.12 250 TYR B CA 1
ATOM 3859 C C . TYR B 1 250 ? 10.281 -2.961 -16.672 1 79.12 250 TYR B C 1
ATOM 3861 O O . TYR B 1 250 ? 10.805 -3.824 -17.375 1 79.12 250 TYR B O 1
ATOM 3869 N N . MET B 1 251 ? 10.672 -1.727 -16.641 1 82.56 251 MET B N 1
ATOM 3870 C CA . MET B 1 251 ? 11.766 -1.2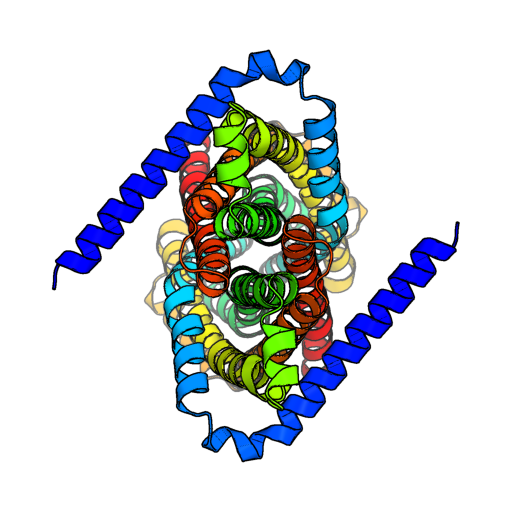66 -17.5 1 82.56 251 MET B CA 1
ATOM 3871 C C . MET B 1 251 ? 13.078 -1.943 -17.109 1 82.56 251 MET B C 1
ATOM 3873 O O . MET B 1 251 ? 13.852 -2.342 -17.969 1 82.56 251 MET B O 1
ATOM 3877 N N . ILE B 1 252 ? 13.336 -2.055 -15.844 1 85.25 252 ILE B N 1
ATOM 3878 C CA . ILE B 1 252 ? 14.562 -2.67 -15.359 1 85.25 252 ILE B CA 1
ATOM 3879 C C . ILE B 1 252 ? 14.578 -4.156 -15.719 1 85.25 252 ILE B C 1
ATOM 3881 O O . ILE B 1 252 ? 15.602 -4.688 -16.156 1 85.25 252 ILE B O 1
ATOM 3885 N N . THR B 1 253 ? 13.43 -4.805 -15.555 1 79.25 253 THR B N 1
ATOM 3886 C CA . THR B 1 253 ? 13.336 -6.223 -15.891 1 79.25 253 THR B CA 1
ATOM 3887 C C . THR B 1 253 ? 13.531 -6.434 -17.391 1 79.25 253 THR B C 1
ATOM 3889 O O . THR B 1 253 ? 14.227 -7.367 -17.797 1 79.25 253 THR B O 1
ATOM 3892 N N . ALA B 1 254 ? 12.93 -5.598 -18.188 1 78.19 254 ALA B N 1
ATOM 3893 C CA . ALA B 1 254 ? 13.078 -5.691 -19.625 1 78.19 254 ALA B CA 1
ATOM 3894 C C . ALA B 1 254 ? 14.523 -5.449 -20.047 1 78.19 254 ALA B C 1
ATOM 3896 O O . ALA B 1 254 ? 15.016 -6.078 -21 1 78.19 254 ALA B O 1
ATOM 3897 N N . LEU B 1 255 ? 15.141 -4.547 -19.359 1 78.69 255 LEU B N 1
ATOM 3898 C CA . LEU B 1 255 ? 16.516 -4.203 -19.688 1 78.69 255 LEU B CA 1
ATOM 3899 C C . LEU B 1 255 ? 17.469 -5.328 -19.297 1 78.69 255 LEU B C 1
ATOM 3901 O O . LEU B 1 255 ? 18.406 -5.648 -20.047 1 78.69 255 LEU B O 1
ATOM 3905 N N . PHE B 1 256 ? 17.234 -5.922 -18.172 1 78.19 256 PHE B N 1
ATOM 3906 C CA . PHE B 1 256 ? 18.156 -6.926 -17.672 1 78.19 256 PHE B CA 1
ATOM 3907 C C . PHE B 1 256 ? 17.797 -8.312 -18.188 1 78.19 256 PHE B C 1
ATOM 3909 O O . PHE B 1 256 ? 18.641 -9.203 -18.266 1 78.19 256 PHE B O 1
ATOM 3916 N N . TYR B 1 257 ? 16.547 -8.586 -18.453 1 67.94 257 TYR B N 1
ATOM 3917 C CA . TYR B 1 257 ? 16.156 -9.938 -18.859 1 67.94 257 TYR B CA 1
ATOM 3918 C C . TYR B 1 257 ? 15.711 -9.961 -20.312 1 67.94 257 TYR B C 1
ATOM 3920 O O . TYR B 1 257 ? 15.273 -11 -20.812 1 67.94 257 TYR B O 1
ATOM 3928 N N . ARG B 1 258 ? 15.625 -8.844 -21.047 1 59.5 258 ARG B N 1
ATOM 3929 C CA . ARG B 1 258 ? 15.383 -8.883 -22.5 1 59.5 258 ARG B CA 1
ATOM 3930 C C . ARG B 1 258 ? 16.5 -9.648 -23.203 1 59.5 258 ARG B C 1
ATOM 3932 O O . ARG B 1 258 ? 17.672 -9.289 -23.094 1 59.5 258 ARG B O 1
ATOM 3939 N N . ASP B 1 259 ? 16.312 -10.977 -23.109 1 46.59 259 ASP B N 1
ATOM 3940 C CA . ASP B 1 259 ? 17.109 -11.633 -24.141 1 46.59 259 ASP B CA 1
ATOM 3941 C C . ASP B 1 259 ? 16.766 -11.062 -25.531 1 46.59 259 ASP B C 1
ATOM 3943 O O . ASP B 1 259 ? 15.617 -10.727 -25.797 1 46.59 259 ASP B O 1
#

Secondary structure (DSSP, 8-state):
--HHHHHHHHHHHHHHHHHHHHHHHHHHTGGGGGGGHHHHHHHHHHHHHHHHHHHHHHHHHHHHHHHHHHHHHHHTTT-GGGHHHHHHHHIIIIIHHHHHHHHHIIIIIHHHHHHHHHHHHTTHHHHHHHTT--HIIIIIHHHHHHHHHHHHHHHHHHHHHHHHHHHHHHHHHH---HHHHHHHHHHHHHSHHHHHHHHHHHHHHHHHHHHHHHHHHHHHHT--SHHHHHHHHHHHHHHHHHHHHHHHHHHHHHHHH--/--HHHHHHHHHHHHHHHHHHHHHHHHHHTGGGGGGGHHHHHHHHHHHHHHHHHHHHHHHHHHHHHHHHHHHHHHHTTT-GGGHHHHHHHHIIIIIHHHHHHHHHIIIIIHHHHHHHHHHHHTTHHHHHHHTT--HIIIIIHHHHHHHHHHHHHHHHHHHHHHHHHHHHHHHHHH---HHHHHHHHHHHHHSHHHHHHHHHHHHHHHHHHHHHHHHHHHHHHT--SHHHHHHHHHHHHHHHHHHHHHHHHHHHHHHHH--

Sequence (518 aa):
MTGPIKEKLTEFFYASGFTILLVYESILNLPYSFFKRKEILDQMYITGVGSISVVSIVAVFTGMIMSLNTGLGLKDFGAEGQIGLLMTITLTREMSPFMTALILAASIGSAMAAEIGTMKVSEEVDALEVMSIDPVRYLIFPRILGFSVMVPVLCVYSTALGILGGAIVGYFQLGIDYFTYFRDVFDRIASIPGLKDLYVGILKGFIFGIIVSAISCSHGLRTSGGAIGVGRATRESVVASFLMVIFTGYMITALFYRDMTGPIKEKLTEFFYASGFTILLVYESILNLPYSFFKRKEILDQMYITGVGSISVVSIVAVFTGMIMSLNTGLGLKDFGAEGQIGLLMTITLTREMSPFMTALILAASIGSAMAAEIGTMKVSEEVDALEVMSIDPVRYLIFPRILGFSVMVPVLCVYSTALGILGGAIVGYFQLGIDYFTYFRDVFDRIASIPGLKDLYVGILKGFIFGIIVSAISCSHGLRTSGGAIGVGRATRESVVASFLMVIFTGYMITALFYRD

Organism: Leptospira interrogans serogroup Icterohaemorrhagiae serovar Lai (strain 56601) (NCBI:txid189518)

Radius of gyration: 22.79 Å; Cα contacts (8 Å, |Δi|>4): 830; chains: 2; bounding box: 59×67×57 Å

InterPro domains:
  IPR003453 ABC transport permease subunit MlaE, proteobacteria [TIGR00056] (7-258)
  IPR030802 ABC transporter permease MalE [PF02405] (41-255)
  IPR030802 ABC transporter permease MalE [PTHR30188] (5-258)